Protein AF-0000000074537868 (afdb_homodimer)

Organism: Campylobacter curvus (strain 525.92) (NCBI:txid360105)

Sequence (560 aa):
MISDAQIWEYIRSDLPFDDLTTSLQGEFLNRQATLSIITRDDIVLSNVDITARIAAMLGCETTGKSENSQNFSAKETIFQAKGSYGNLHKAWKLIQILLEYSCKISTYTNAMVCAAKAVNPSCQIQTTRKTFPFAKEFCIAAVLAGGGAIHRLNLSDSVLFFKNHIDVYENFEAFCKRIEEFKAKLPEKKIIVECETLADFKTLLNFAPDVIQCDKMSLEELHEAVNLKNAAKFQPVITAAGGINLANCAKFAATGVNALITSAPYTQGMADLTASLKLVMISDAQIWEYIRSDLPFDDLTTSLQGEFLNRQATLSIITRDDIVLSNVDITARIAAMLGCETTGKSENSQNFSAKETIFQAKGSYGNLHKAWKLIQILLEYSCKISTYTNAMVCAAKAVNPSCQIQTTRKTFPFAKEFCIAAVLAGGGAIHRLNLSDSVLFFKNHIDVYENFEAFCKRIEEFKAKLPEKKIIVECETLADFKTLLNFAPDVIQCDKMSLEELHEAVNLKNAAKFQPVITAAGGINLANCAKFAATGVNALITSAPYTQGMADLTASLKLV

Structure (mmCIF, N/CA/C/O backbone):
data_AF-0000000074537868-model_v1
#
loop_
_entity.id
_entity.type
_entity.pdbx_description
1 polymer 'Putative pyrophosphorylase ModD'
#
loop_
_atom_site.group_PDB
_atom_site.id
_atom_site.type_symbol
_atom_site.label_atom_id
_atom_site.label_alt_id
_atom_site.label_comp_id
_atom_site.label_asym_id
_atom_site.label_entity_id
_atom_site.label_seq_id
_atom_site.pdbx_PDB_ins_code
_atom_site.Cartn_x
_atom_site.Cartn_y
_atom_site.Cartn_z
_atom_site.occupancy
_atom_site.B_iso_or_equiv
_atom_site.auth_seq_id
_atom_site.auth_comp_id
_atom_site.auth_asym_id
_atom_site.auth_atom_id
_atom_site.pdbx_PDB_model_num
ATOM 1 N N . MET A 1 1 ? -9.781 11.758 -9.492 1 81.19 1 MET A N 1
ATOM 2 C CA . MET A 1 1 ? -10.352 10.852 -10.484 1 81.19 1 MET A CA 1
ATOM 3 C C . MET A 1 1 ? -9.258 10.133 -11.266 1 81.19 1 MET A C 1
ATOM 5 O O . MET A 1 1 ? -8.266 10.75 -11.664 1 81.19 1 MET A O 1
ATOM 9 N N . ILE A 1 2 ? -9.438 8.867 -11.398 1 91.56 2 ILE A N 1
ATOM 10 C CA . ILE A 1 2 ? -8.477 8.062 -12.141 1 91.56 2 ILE A CA 1
ATOM 11 C C . ILE A 1 2 ? -8.859 8.039 -13.625 1 91.56 2 ILE A C 1
ATOM 13 O O . ILE A 1 2 ? -9.992 7.691 -13.969 1 91.56 2 ILE A O 1
ATOM 17 N N . SER A 1 3 ? -7.957 8.445 -14.508 1 93.75 3 SER A N 1
ATOM 18 C CA . SER A 1 3 ? -8.227 8.57 -15.938 1 93.75 3 SER A CA 1
ATOM 19 C C . SER A 1 3 ? -8.148 7.215 -16.641 1 93.75 3 SER A C 1
ATOM 21 O O . SER A 1 3 ? -7.59 6.262 -16.094 1 93.75 3 SER A O 1
ATOM 23 N N . ASP A 1 4 ? -8.648 7.172 -17.859 1 96.25 4 ASP A N 1
ATOM 24 C CA . ASP A 1 4 ? -8.523 5.973 -18.688 1 96.25 4 ASP A CA 1
ATOM 25 C C . ASP A 1 4 ? -7.059 5.629 -18.938 1 96.25 4 ASP A C 1
ATOM 27 O O . ASP A 1 4 ? -6.688 4.453 -18.969 1 96.25 4 ASP A O 1
ATOM 31 N N . ALA A 1 5 ? -6.297 6.664 -19.062 1 95.19 5 ALA A N 1
ATOM 32 C CA . ALA A 1 5 ? -4.867 6.453 -19.297 1 95.19 5 ALA A CA 1
ATOM 33 C C . ALA A 1 5 ? -4.227 5.746 -18.109 1 95.19 5 ALA A C 1
ATOM 35 O O . ALA A 1 5 ? -3.406 4.84 -18.281 1 95.19 5 ALA A O 1
ATOM 36 N N . GLN A 1 6 ? -4.543 6.16 -16.922 1 94.94 6 GLN A N 1
ATOM 37 C CA . GLN A 1 6 ? -4.023 5.531 -15.719 1 94.94 6 GLN A CA 1
ATOM 38 C C . GLN A 1 6 ? -4.508 4.09 -15.594 1 94.94 6 GLN A C 1
ATOM 40 O O . GLN A 1 6 ? -3.76 3.213 -15.156 1 94.94 6 GLN A O 1
ATOM 45 N N . ILE A 1 7 ? -5.773 3.871 -15.977 1 97.5 7 ILE A N 1
ATOM 46 C CA . ILE A 1 7 ? -6.328 2.523 -15.93 1 97.5 7 ILE A CA 1
ATOM 47 C C . ILE A 1 7 ? -5.59 1.624 -16.922 1 97.5 7 ILE A C 1
ATOM 49 O O . ILE A 1 7 ? -5.254 0.482 -16.594 1 97.5 7 ILE A O 1
ATOM 53 N N . TRP A 1 8 ? -5.273 2.113 -18.078 1 97.12 8 TRP A N 1
ATOM 54 C CA . TRP A 1 8 ? -4.523 1.348 -19.062 1 97.12 8 TRP A CA 1
ATOM 55 C C . TRP A 1 8 ? -3.113 1.05 -18.562 1 97.12 8 TRP A C 1
ATOM 57 O O . TRP A 1 8 ? -2.566 -0.022 -18.828 1 97.12 8 TRP A O 1
ATOM 67 N N . GLU A 1 9 ? -2.508 2.01 -17.859 1 94.56 9 GLU A N 1
ATOM 68 C CA . GLU A 1 9 ? -1.192 1.764 -17.281 1 94.56 9 GLU A CA 1
ATOM 69 C C . GLU A 1 9 ? -1.242 0.62 -16.266 1 94.56 9 GLU A C 1
ATOM 71 O O . GLU A 1 9 ? -0.339 -0.219 -16.234 1 94.56 9 GLU A O 1
ATOM 76 N N . TYR A 1 10 ? -2.281 0.648 -15.516 1 96.94 10 TYR A N 1
ATOM 77 C CA . TYR A 1 10 ? -2.49 -0.432 -14.562 1 96.94 10 TYR A CA 1
ATOM 78 C C . TYR A 1 10 ? -2.658 -1.769 -15.273 1 96.94 10 TYR A C 1
ATOM 80 O O . TYR A 1 10 ? -2.012 -2.756 -14.914 1 96.94 10 TYR A O 1
ATOM 88 N N . ILE A 1 11 ? -3.494 -1.814 -16.328 1 97.88 11 ILE A N 1
ATOM 89 C CA . ILE A 1 11 ? -3.732 -3.021 -17.109 1 97.88 11 ILE A CA 1
ATOM 90 C C . ILE A 1 11 ? -2.422 -3.5 -17.719 1 97.88 11 ILE A C 1
ATOM 92 O O . ILE A 1 11 ? -2.057 -4.672 -17.594 1 97.88 11 ILE A O 1
ATOM 96 N N . ARG A 1 12 ? -1.644 -2.641 -18.25 1 96 12 ARG A N 1
ATOM 97 C CA . ARG A 1 12 ? -0.421 -2.996 -18.969 1 96 12 ARG A CA 1
ATOM 98 C C . ARG A 1 12 ? 0.652 -3.486 -18 1 96 12 ARG A C 1
ATOM 100 O O . ARG A 1 12 ? 1.492 -4.312 -18.359 1 96 12 ARG A O 1
ATOM 107 N N . SER A 1 13 ? 0.6 -2.996 -16.766 1 94.62 13 SER A N 1
ATOM 108 C CA . SER A 1 13 ? 1.587 -3.416 -15.781 1 94.62 13 SER A CA 1
ATOM 109 C C . SER A 1 13 ? 1.454 -4.902 -15.469 1 94.62 13 SER A C 1
ATOM 111 O O . SER A 1 13 ? 2.443 -5.566 -15.148 1 94.62 13 SER A O 1
ATOM 113 N N . ASP A 1 14 ? 0.233 -5.441 -15.578 1 95.81 14 ASP A N 1
ATOM 114 C CA . ASP A 1 14 ? -0.001 -6.832 -15.211 1 95.81 14 ASP A CA 1
ATOM 115 C C . ASP A 1 14 ? -0.355 -7.676 -16.438 1 95.81 14 ASP A C 1
ATOM 117 O O . ASP A 1 14 ? -0.356 -8.906 -16.359 1 95.81 14 ASP A O 1
ATOM 121 N N . LEU A 1 15 ? -0.646 -6.98 -17.484 1 95.88 15 LEU A N 1
ATOM 122 C CA . LEU A 1 15 ? -0.989 -7.605 -18.75 1 95.88 15 LEU A CA 1
ATOM 123 C C . LEU A 1 15 ? -0.323 -6.879 -19.922 1 95.88 15 LEU A C 1
ATOM 125 O O . LEU A 1 15 ? -1.006 -6.355 -20.797 1 95.88 15 LEU A O 1
ATOM 129 N N . PRO A 1 16 ? 0.967 -6.883 -19.953 1 92.75 16 PRO A N 1
ATOM 130 C CA . PRO A 1 16 ? 1.641 -6.16 -21.047 1 92.75 16 PRO A CA 1
ATOM 131 C C . PRO A 1 16 ? 1.334 -6.746 -22.422 1 92.75 16 PRO A C 1
ATOM 133 O O . PRO A 1 16 ? 1.327 -6.02 -23.422 1 92.75 16 PRO A O 1
ATOM 136 N N . PHE A 1 17 ? 1.099 -8.055 -22.484 1 92.06 17 PHE A N 1
ATOM 137 C CA . PHE A 1 17 ? 0.732 -8.719 -23.734 1 92.06 17 PHE A CA 1
ATOM 138 C C . PHE A 1 17 ? -0.475 -9.625 -23.531 1 92.06 17 PHE A C 1
ATOM 140 O O . PHE A 1 17 ? -1.561 -9.156 -23.188 1 92.06 17 PHE A O 1
ATOM 147 N N . ASP A 1 18 ? -0.223 -10.867 -23.547 1 91.44 18 ASP A N 1
ATOM 148 C CA . ASP A 1 18 ? -1.343 -11.789 -23.375 1 91.44 18 ASP A CA 1
ATOM 149 C C . ASP A 1 18 ? -1.209 -12.594 -22.078 1 91.44 18 ASP A C 1
ATOM 151 O O . ASP A 1 18 ? -0.156 -12.578 -21.438 1 91.44 18 ASP A O 1
ATOM 155 N N . ASP A 1 19 ? -2.324 -13.156 -21.656 1 95.88 19 ASP A N 1
ATOM 156 C CA . ASP A 1 19 ? -2.322 -14.102 -20.547 1 95.88 19 ASP A CA 1
ATOM 157 C C . ASP A 1 19 ? -1.807 -15.469 -20.984 1 95.88 19 ASP A C 1
ATOM 159 O O . ASP A 1 19 ? -2.549 -16.25 -21.578 1 95.88 19 ASP A O 1
ATOM 163 N N . LEU A 1 20 ? -0.579 -15.68 -20.594 1 95.62 20 LEU A N 1
ATOM 164 C CA . LEU A 1 20 ? 0.105 -16.859 -21.109 1 95.62 20 LEU A CA 1
ATOM 165 C C . LEU A 1 20 ? -0.598 -18.141 -20.656 1 95.62 20 LEU A C 1
ATOM 167 O O . LEU A 1 20 ? -0.73 -19.078 -21.438 1 95.62 20 LEU A O 1
ATOM 171 N N . THR A 1 21 ? -1.05 -18.188 -19.438 1 97.44 21 THR A N 1
ATOM 172 C CA . THR A 1 21 ? -1.689 -19.391 -18.891 1 97.44 21 THR A CA 1
ATOM 173 C C . THR A 1 21 ? -2.986 -19.688 -19.625 1 97.44 21 THR A C 1
ATOM 175 O O . THR A 1 21 ? -3.156 -20.797 -20.156 1 97.44 21 THR A O 1
ATOM 178 N N . THR A 1 22 ? -3.828 -18.734 -19.719 1 97.06 22 THR A N 1
ATOM 179 C CA . THR A 1 22 ? -5.145 -18.922 -20.328 1 97.06 22 THR A CA 1
ATOM 180 C C . THR A 1 22 ? -5.023 -19.188 -21.828 1 97.06 22 THR A C 1
ATOM 182 O O . THR A 1 22 ? -5.812 -19.938 -22.391 1 97.06 22 THR A O 1
ATOM 185 N N . SER A 1 23 ? -4.027 -18.625 -22.469 1 96.12 23 SER A N 1
ATOM 186 C CA . SER A 1 23 ? -3.836 -18.781 -23.906 1 96.12 23 SER A CA 1
ATOM 187 C C . SER A 1 23 ? -3.564 -20.234 -24.266 1 96.12 23 SER A C 1
ATOM 189 O O . SER A 1 23 ? -3.783 -20.641 -25.422 1 96.12 23 SER A O 1
ATOM 191 N N . LEU A 1 24 ? -3.066 -20.984 -23.344 1 96.94 24 LEU A N 1
ATOM 192 C CA . LEU A 1 24 ? -2.77 -22.391 -23.578 1 96.94 24 LEU A CA 1
ATOM 193 C C . LEU A 1 24 ? -4.051 -23.203 -23.656 1 96.94 24 LEU A C 1
ATOM 195 O O . LEU A 1 24 ? -4.043 -24.328 -24.156 1 96.94 24 LEU A O 1
ATOM 199 N N . GLN A 1 25 ? -5.121 -22.625 -23.094 1 97.25 25 GLN A N 1
ATOM 200 C CA . GLN A 1 25 ? -6.406 -23.328 -23.094 1 97.25 25 GLN A CA 1
ATOM 201 C C . GLN A 1 25 ? -7.273 -22.875 -24.266 1 97.25 25 GLN A C 1
ATOM 203 O O . GLN A 1 25 ? -8.43 -22.469 -24.078 1 97.25 25 GLN A O 1
ATOM 208 N N . GLY A 1 26 ? -6.773 -23.016 -25.453 1 94.5 26 GLY A N 1
ATOM 209 C CA . GLY A 1 26 ? -7.312 -22.469 -26.688 1 94.5 26 GLY A CA 1
ATOM 210 C C . GLY A 1 26 ? -8.758 -22.844 -26.938 1 94.5 26 GLY A C 1
ATOM 211 O O . GLY A 1 26 ? -9.547 -22.031 -27.422 1 94.5 26 GLY A O 1
ATOM 212 N N . GLU A 1 27 ? -9.156 -24.016 -26.625 1 94.94 27 GLU A N 1
ATOM 213 C CA . GLU A 1 27 ? -10.492 -24.531 -26.922 1 94.94 27 GLU A CA 1
ATOM 214 C C . GLU A 1 27 ? -11.562 -23.812 -26.109 1 94.94 27 GLU A C 1
ATOM 216 O O . GLU A 1 27 ? -12.742 -23.859 -26.453 1 94.94 27 GLU A O 1
ATOM 221 N N . PHE A 1 28 ? -11.117 -23.094 -25.109 1 96.94 28 PHE A N 1
ATOM 222 C CA . PHE A 1 28 ? -12.094 -22.469 -24.234 1 96.94 28 PHE A CA 1
ATOM 223 C C . PHE A 1 28 ? -12.102 -20.953 -24.438 1 96.94 28 PHE A C 1
ATOM 225 O O . PHE A 1 28 ? -13.023 -20.266 -23.984 1 96.94 28 PHE A O 1
ATOM 232 N N . LEU A 1 29 ? -11.18 -20.391 -25.109 1 97.25 29 LEU A N 1
ATOM 233 C CA . LEU A 1 29 ? -10.906 -18.953 -25.125 1 97.25 29 LEU A CA 1
ATOM 234 C C . LEU A 1 29 ? -12.148 -18.156 -25.5 1 97.25 29 LEU A C 1
ATOM 236 O O . LEU A 1 29 ? -12.453 -17.141 -24.891 1 97.25 29 LEU A O 1
ATOM 240 N N . ASN A 1 30 ? -12.898 -18.656 -26.391 1 97.5 30 ASN A N 1
ATOM 241 C CA . ASN A 1 30 ? -14.016 -17.891 -26.953 1 97.5 30 ASN A CA 1
ATOM 242 C C . ASN A 1 30 ? -15.344 -18.328 -26.344 1 97.5 30 ASN A C 1
ATOM 244 O O . ASN A 1 30 ? -16.391 -17.797 -26.703 1 97.5 30 ASN A O 1
ATOM 248 N N . ARG A 1 31 ? -15.289 -19.25 -25.422 1 98 31 ARG A N 1
ATOM 249 C CA . ARG A 1 31 ? -16.531 -19.656 -24.75 1 98 31 ARG A CA 1
ATOM 250 C C . ARG A 1 31 ? -17.031 -18.578 -23.797 1 98 31 ARG A C 1
ATOM 252 O O . ARG A 1 31 ? -16.234 -17.906 -23.156 1 98 31 ARG A O 1
ATOM 259 N N . GLN A 1 32 ? -18.328 -18.5 -23.766 1 98.31 32 GLN A N 1
ATOM 260 C CA . GLN A 1 32 ? -18.938 -17.547 -22.844 1 98.31 32 GLN A CA 1
ATOM 261 C C . GLN A 1 32 ? -18.828 -18.031 -21.391 1 98.31 32 GLN A C 1
ATOM 263 O O . GLN A 1 32 ? -18.969 -19.219 -21.125 1 98.31 32 GLN A O 1
ATOM 268 N N . ALA A 1 33 ? -18.578 -17.094 -20.5 1 98.25 33 ALA A N 1
ATOM 269 C CA . ALA A 1 33 ? -18.391 -17.406 -19.094 1 98.25 33 ALA A CA 1
ATOM 270 C C . ALA A 1 33 ? -18.891 -16.266 -18.203 1 98.25 33 ALA A C 1
ATOM 272 O O . ALA A 1 33 ? -19.234 -15.195 -18.703 1 98.25 33 ALA A O 1
ATOM 273 N N . THR A 1 34 ? -19 -16.562 -16.922 1 98.06 34 THR A N 1
ATOM 274 C CA . THR A 1 34 ? -19.344 -15.57 -15.914 1 98.06 34 THR A CA 1
ATOM 275 C C . THR A 1 34 ? -18.312 -15.57 -14.789 1 98.06 34 THR A C 1
ATOM 277 O O . THR A 1 34 ? -17.734 -16.609 -14.469 1 98.06 34 THR A O 1
ATOM 280 N N . LEU A 1 35 ? -18.047 -14.391 -14.297 1 97.88 35 LEU A N 1
ATOM 281 C CA . LEU A 1 35 ? -17.141 -14.172 -13.172 1 97.88 35 LEU A CA 1
ATOM 282 C C . LEU A 1 35 ? -17.906 -13.609 -11.977 1 97.88 35 LEU A C 1
ATOM 284 O O . LEU A 1 35 ? -18.703 -12.695 -12.117 1 97.88 35 LEU A O 1
ATOM 288 N N . SER A 1 36 ? -17.656 -14.188 -10.82 1 97.81 36 SER A N 1
ATOM 289 C CA . SER A 1 36 ? -18.188 -13.68 -9.562 1 97.81 36 SER A CA 1
ATOM 290 C C . SER A 1 36 ? -17.094 -13.547 -8.516 1 97.81 36 SER A C 1
ATOM 292 O O . SER A 1 36 ? -16.297 -14.469 -8.312 1 97.81 36 SER A O 1
ATOM 294 N N . ILE A 1 37 ? -17.03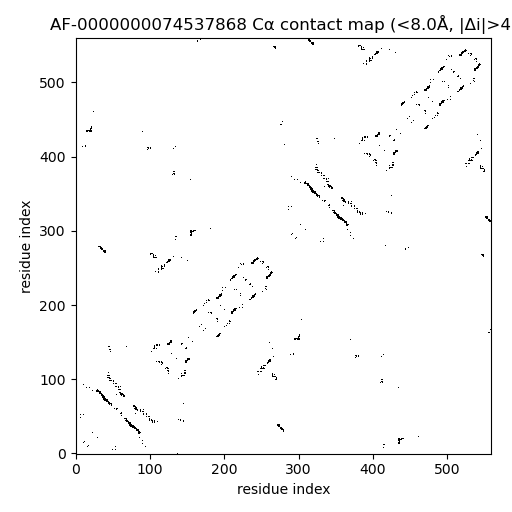1 -12.422 -7.91 1 98 37 ILE A N 1
ATOM 295 C CA . ILE A 1 37 ? -16.125 -12.211 -6.789 1 98 37 ILE A CA 1
ATOM 296 C C . ILE A 1 37 ? -16.938 -12.047 -5.5 1 98 37 ILE A C 1
ATOM 298 O O . ILE A 1 37 ? -17.844 -11.219 -5.434 1 98 37 ILE A O 1
ATOM 302 N N . ILE A 1 38 ? -16.547 -12.789 -4.516 1 97.81 38 ILE A N 1
ATOM 303 C CA . ILE A 1 38 ? -17.234 -12.828 -3.229 1 97.81 38 ILE A CA 1
ATOM 304 C C . ILE A 1 38 ? -16.266 -12.414 -2.115 1 97.81 38 ILE A C 1
ATOM 306 O O . ILE A 1 38 ? -15.062 -12.641 -2.221 1 97.81 38 ILE A O 1
ATOM 310 N N . THR A 1 39 ? -16.844 -11.773 -1.094 1 98.19 39 THR A N 1
ATOM 311 C CA . THR A 1 39 ? -16.031 -11.422 0.057 1 98.19 39 THR A CA 1
ATOM 312 C C . THR A 1 39 ? -16.156 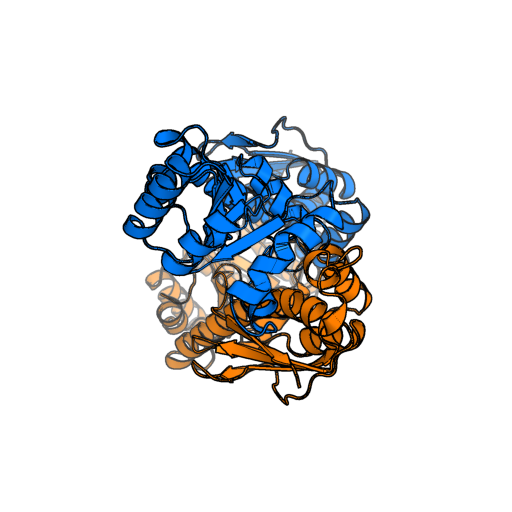-12.469 1.157 1 98.19 39 THR A C 1
ATOM 314 O O . THR A 1 39 ? -17.234 -13.016 1.378 1 98.19 39 THR A O 1
ATOM 317 N N . ARG A 1 40 ? -15.086 -12.688 1.822 1 97.88 40 ARG A N 1
ATOM 318 C CA . ARG A 1 40 ? -15.086 -13.648 2.92 1 97.88 40 ARG A CA 1
ATOM 319 C C . ARG A 1 40 ? -15.289 -12.945 4.262 1 97.88 40 ARG A C 1
ATOM 321 O O . ARG A 1 40 ? -15.57 -13.594 5.27 1 97.88 40 ARG A O 1
ATOM 328 N N . ASP A 1 41 ? -15.109 -11.586 4.293 1 97.62 41 ASP A N 1
ATOM 329 C CA . ASP A 1 41 ? -15.344 -10.75 5.469 1 97.62 41 ASP A CA 1
ATOM 330 C C . ASP A 1 41 ? -16.344 -9.641 5.164 1 97.62 41 ASP A C 1
ATOM 332 O O . ASP A 1 41 ? -16.672 -9.391 4 1 97.62 41 ASP A O 1
ATOM 336 N N . ASP A 1 42 ? -16.875 -9.039 6.242 1 98.56 42 ASP A N 1
ATOM 337 C CA . ASP A 1 42 ? -17.656 -7.82 6.031 1 98.56 42 ASP A CA 1
ATOM 338 C C . ASP A 1 42 ? -16.781 -6.703 5.473 1 98.56 42 ASP A C 1
ATOM 340 O O . ASP A 1 42 ? -15.672 -6.469 5.957 1 98.56 42 ASP A O 1
ATOM 344 N N . ILE A 1 43 ? -17.312 -6.043 4.418 1 98.75 43 ILE A N 1
ATOM 345 C CA . ILE A 1 43 ? -16.469 -5.004 3.82 1 98.75 43 ILE A CA 1
ATOM 346 C C . ILE A 1 43 ? -17.344 -3.816 3.416 1 98.75 43 ILE A C 1
ATOM 348 O O . ILE A 1 43 ? -18.578 -3.922 3.375 1 98.75 43 ILE A O 1
ATOM 352 N N . VAL A 1 44 ? -16.734 -2.721 3.199 1 98.88 44 VAL A N 1
ATOM 353 C CA . VAL A 1 44 ? -17.281 -1.564 2.492 1 98.88 44 VAL A CA 1
ATOM 354 C C . VAL A 1 44 ? -16.672 -1.479 1.097 1 98.88 44 VAL A C 1
ATOM 356 O O . VAL A 1 44 ? -15.453 -1.393 0.951 1 98.88 44 VAL A O 1
ATOM 359 N N . LEU A 1 45 ? -17.547 -1.475 0.098 1 98.62 45 LEU A N 1
ATOM 360 C CA . LEU A 1 45 ? -17.094 -1.529 -1.29 1 98.62 45 LEU A CA 1
ATOM 361 C C . LEU A 1 45 ? -16.578 -0.171 -1.746 1 98.62 45 LEU A C 1
ATOM 363 O O . LEU A 1 45 ? -17.156 0.865 -1.415 1 98.62 45 LEU A O 1
ATOM 367 N N . SER A 1 46 ? -15.477 -0.167 -2.463 1 98.5 46 SER A N 1
ATOM 368 C CA . SER A 1 46 ? -14.93 1.064 -3.025 1 98.5 46 SER A CA 1
ATOM 369 C C . SER A 1 46 ? -14.242 0.804 -4.363 1 98.5 46 SER A C 1
ATOM 371 O O . SER A 1 46 ? -13.883 -0.335 -4.668 1 98.5 46 SER A O 1
ATOM 373 N N . ASN A 1 47 ? -14.141 1.844 -5.246 1 97.5 47 ASN A N 1
ATOM 374 C CA . ASN A 1 47 ? -13.484 1.854 -6.551 1 97.5 47 ASN A CA 1
ATOM 375 C C . ASN A 1 47 ? -14.172 0.908 -7.531 1 97.5 47 ASN A C 1
ATOM 377 O O . ASN A 1 47 ? -13.516 0.282 -8.359 1 97.5 47 ASN A O 1
ATOM 381 N N . VAL A 1 48 ? -15.453 0.773 -7.426 1 94.5 48 VAL A N 1
ATOM 382 C CA . VAL A 1 48 ? -16.219 -0.109 -8.297 1 94.5 48 VAL A CA 1
ATOM 383 C C . VAL A 1 48 ? -16.25 0.462 -9.711 1 94.5 48 VAL A C 1
ATOM 385 O O . VAL A 1 48 ? -16.25 -0.289 -10.695 1 94.5 48 VAL A O 1
ATOM 388 N N . ASP A 1 49 ? -16.219 1.769 -9.82 1 94 49 ASP A N 1
ATOM 389 C CA . ASP A 1 49 ? -16.203 2.418 -11.125 1 94 49 ASP A CA 1
ATOM 390 C C . ASP A 1 49 ? -14.953 2.029 -11.914 1 94 49 ASP A C 1
ATOM 392 O O . ASP A 1 49 ? -15.023 1.822 -13.133 1 94 49 ASP A O 1
ATOM 396 N N . ILE A 1 50 ? -13.867 1.92 -11.258 1 95.81 50 ILE A N 1
ATOM 397 C CA . ILE A 1 50 ? -12.609 1.558 -11.891 1 95.81 50 ILE A CA 1
ATOM 398 C C . ILE A 1 50 ? -12.656 0.098 -12.336 1 95.81 50 ILE A C 1
ATOM 400 O O . ILE A 1 50 ? -12.203 -0.236 -13.438 1 95.81 50 ILE A O 1
ATOM 404 N N . THR A 1 51 ? -13.219 -0.767 -11.516 1 96.56 51 THR A N 1
ATOM 405 C CA . THR A 1 51 ? -13.281 -2.186 -11.844 1 96.56 51 THR A CA 1
ATOM 406 C C . THR A 1 51 ? -14.188 -2.42 -13.055 1 96.56 51 THR A C 1
ATOM 408 O O . THR A 1 51 ? -13.875 -3.242 -13.914 1 96.56 51 THR A O 1
ATOM 411 N N . ALA A 1 52 ? -15.289 -1.684 -13.086 1 96.06 52 ALA A N 1
ATOM 412 C CA . ALA A 1 52 ? -16.172 -1.773 -14.242 1 96.06 52 ALA A CA 1
ATOM 413 C C . ALA A 1 52 ? -15.477 -1.309 -15.516 1 96.06 52 ALA A C 1
ATOM 415 O O . ALA A 1 52 ? -15.664 -1.892 -16.578 1 96.06 52 ALA A O 1
ATOM 416 N N . ARG A 1 53 ? -14.734 -0.257 -15.414 1 96.88 53 ARG A N 1
ATOM 417 C CA . ARG A 1 53 ? -14.016 0.272 -16.562 1 96.88 53 ARG A CA 1
ATOM 418 C C . ARG A 1 53 ? -12.961 -0.721 -17.062 1 96.88 53 ARG A C 1
ATOM 420 O O . ARG A 1 53 ? -12.758 -0.869 -18.266 1 96.88 53 ARG A O 1
ATOM 427 N N . ILE A 1 54 ? -12.258 -1.357 -16.109 1 98 54 ILE A N 1
ATOM 428 C CA . ILE A 1 54 ? -11.273 -2.381 -16.469 1 98 54 ILE A CA 1
ATOM 429 C C . ILE A 1 54 ? -11.961 -3.512 -17.219 1 98 54 ILE A C 1
ATOM 431 O O . ILE A 1 54 ? -11.477 -3.943 -18.281 1 98 54 ILE A O 1
ATOM 435 N N . ALA A 1 55 ? -13.094 -3.998 -16.703 1 98.25 55 ALA A N 1
ATOM 436 C CA . ALA A 1 55 ? -13.852 -5.055 -17.375 1 98.25 55 ALA A CA 1
ATOM 437 C C . ALA A 1 55 ? -14.211 -4.652 -18.797 1 98.25 55 ALA A C 1
ATOM 439 O O . ALA A 1 55 ? -13.977 -5.406 -19.75 1 98.25 55 ALA A O 1
ATOM 440 N N . ALA A 1 56 ? -14.703 -3.479 -18.938 1 98.19 56 ALA A N 1
ATOM 441 C CA . ALA A 1 56 ? -15.133 -2.988 -20.25 1 98.19 56 ALA A CA 1
ATOM 442 C C . ALA A 1 56 ? -13.953 -2.889 -21.219 1 98.19 56 ALA A C 1
ATOM 444 O O . ALA A 1 56 ? -14.062 -3.287 -22.375 1 98.19 56 ALA A O 1
ATOM 445 N N . MET A 1 57 ? -12.867 -2.375 -20.734 1 98.25 57 MET A N 1
ATOM 446 C CA . MET A 1 57 ? -11.68 -2.174 -21.562 1 98.25 57 MET A CA 1
ATOM 447 C C . MET A 1 57 ? -11.117 -3.51 -22.047 1 98.25 57 MET A C 1
ATOM 449 O O . MET A 1 57 ? -10.469 -3.578 -23.078 1 98.25 57 MET A O 1
ATOM 453 N N . LEU A 1 58 ? -11.398 -4.551 -21.281 1 97.88 58 LEU A N 1
ATOM 454 C CA . LEU A 1 58 ? -10.891 -5.871 -21.625 1 97.88 58 LEU A CA 1
ATOM 455 C C . LEU A 1 58 ? -11.977 -6.727 -22.266 1 97.88 58 LEU A C 1
ATOM 457 O O . LEU A 1 58 ? -11.852 -7.953 -22.328 1 97.88 58 LEU A O 1
ATOM 461 N N . GLY A 1 59 ? -13.055 -6.09 -22.656 1 97.94 59 GLY A N 1
ATOM 462 C CA . GLY A 1 59 ? -14.078 -6.738 -23.469 1 97.94 59 GLY A CA 1
ATOM 463 C C . GLY A 1 59 ? -15.078 -7.527 -22.641 1 97.94 59 GLY A C 1
ATOM 464 O O . GLY A 1 59 ? -15.703 -8.461 -23.156 1 97.94 59 GLY A O 1
ATOM 465 N N . CYS A 1 60 ? -15.234 -7.258 -21.391 1 98.38 60 CYS A N 1
ATOM 466 C CA . CYS A 1 60 ? -16.203 -7.906 -20.516 1 98.38 60 CYS A CA 1
ATOM 467 C C . CYS A 1 60 ? -17.328 -6.945 -20.141 1 98.38 60 CYS A C 1
ATOM 469 O O . CYS A 1 60 ? -17.172 -5.727 -20.281 1 98.38 60 CYS A O 1
ATOM 471 N N . GLU A 1 61 ? -18.422 -7.508 -19.703 1 98 61 GLU A N 1
ATOM 472 C CA . GLU A 1 61 ? -19.578 -6.723 -19.281 1 98 61 GLU A CA 1
ATOM 473 C C . GLU A 1 61 ? -19.859 -6.93 -17.797 1 98 61 GLU A C 1
ATOM 475 O O . GLU A 1 61 ? -20.094 -8.055 -17.344 1 98 61 GLU A O 1
ATOM 480 N N . THR A 1 62 ? -19.828 -5.863 -17.094 1 97.44 62 THR A N 1
ATOM 481 C CA . THR A 1 62 ? -20.203 -5.93 -15.68 1 97.44 62 THR A CA 1
ATOM 482 C C . THR A 1 62 ? -21.719 -6.102 -15.539 1 97.44 62 THR A C 1
ATOM 484 O O . THR A 1 62 ? -22.484 -5.379 -16.172 1 97.44 62 THR A O 1
ATOM 487 N N . THR A 1 63 ? -22.234 -6.953 -14.766 1 94.56 63 THR A N 1
ATOM 488 C CA . THR A 1 63 ? -23.656 -7.254 -14.688 1 94.56 63 THR A CA 1
ATOM 489 C C . THR A 1 63 ? -24.203 -6.914 -13.312 1 94.56 63 THR A C 1
ATOM 491 O O . THR A 1 63 ? -25.422 -6.809 -13.133 1 94.56 63 THR A O 1
ATOM 494 N N . GLY A 1 64 ? -23.469 -6.598 -12.32 1 84 64 GLY A N 1
ATOM 495 C CA . GLY A 1 64 ? -23.953 -6.262 -10.992 1 84 64 GLY A CA 1
ATOM 496 C C . GLY A 1 64 ? -24.141 -4.77 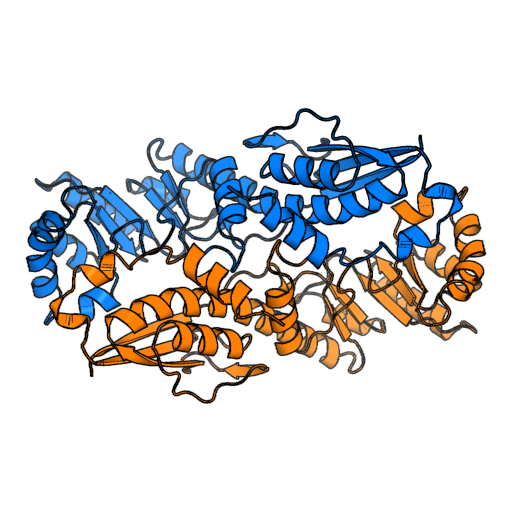-10.781 1 84 64 GLY A C 1
ATOM 497 O O . GLY A 1 64 ? -23.797 -3.971 -11.656 1 84 64 GLY A O 1
ATOM 498 N N . LYS A 1 65 ? -24.953 -4.402 -9.703 1 82.31 65 LYS A N 1
ATOM 499 C CA . LYS A 1 65 ? -25.312 -3.02 -9.406 1 82.31 65 LYS A CA 1
ATOM 500 C C . LYS A 1 65 ? -24.609 -2.523 -8.148 1 82.31 65 LYS A C 1
ATOM 502 O O . LYS A 1 65 ? -25.078 -1.578 -7.504 1 82.31 65 LYS A O 1
ATOM 507 N N . SER A 1 66 ? -23.484 -3.021 -7.887 1 91.44 66 SER A N 1
ATOM 508 C CA . SER A 1 66 ? -22.797 -2.592 -6.676 1 91.44 66 SER A CA 1
ATOM 509 C C . SER A 1 66 ? -22.25 -1.172 -6.816 1 91.44 66 SER A C 1
ATOM 511 O O . SER A 1 66 ? -21.828 -0.768 -7.906 1 91.44 66 SER A O 1
ATOM 513 N N . GLU A 1 67 ? -22.359 -0.399 -5.691 1 95.44 67 GLU A N 1
ATOM 514 C CA . GLU A 1 67 ? -21.906 0.99 -5.668 1 95.44 67 GLU A CA 1
ATOM 515 C C . GLU A 1 67 ? -20.875 1.217 -4.566 1 95.44 67 GLU A C 1
ATOM 517 O O . GLU A 1 67 ? -20.828 0.474 -3.586 1 95.44 67 GLU A O 1
ATOM 522 N N . ASN A 1 68 ? -20.109 2.186 -4.781 1 97.5 68 ASN A N 1
ATOM 523 C CA . ASN A 1 68 ? -19.188 2.57 -3.719 1 97.5 68 ASN A CA 1
ATOM 524 C C . ASN A 1 68 ? -19.922 2.855 -2.414 1 97.5 68 ASN A C 1
ATOM 526 O O . ASN A 1 68 ? -21.062 3.326 -2.432 1 97.5 68 ASN A O 1
ATOM 530 N N . SER A 1 69 ? -19.297 2.572 -1.296 1 98.5 69 SER A N 1
ATOM 531 C CA . SER A 1 69 ? -19.766 2.869 0.055 1 98.5 69 SER A CA 1
ATOM 532 C C . SER A 1 69 ? -20.828 1.874 0.504 1 98.5 69 SER A C 1
ATOM 534 O O . SER A 1 69 ? -21.391 2.01 1.592 1 98.5 69 SER A O 1
ATOM 536 N N . GLN A 1 70 ? -21.141 0.932 -0.357 1 98.31 70 GLN A N 1
ATOM 537 C CA . GLN A 1 70 ? -22.094 -0.103 0.029 1 98.31 70 GLN A CA 1
ATOM 538 C C . GLN A 1 70 ? -21.453 -1.135 0.947 1 98.31 70 GLN A C 1
ATOM 540 O O . GLN A 1 70 ? -20.312 -1.54 0.723 1 98.31 70 GLN A O 1
ATOM 545 N N . ASN A 1 71 ? -22.188 -1.555 1.967 1 98.38 71 ASN A N 1
ATOM 546 C CA . ASN A 1 71 ? -21.75 -2.615 2.865 1 98.38 71 ASN A CA 1
ATOM 547 C C . ASN A 1 71 ? -22.109 -3.996 2.322 1 98.38 71 ASN A C 1
ATOM 549 O O . ASN A 1 71 ? -23.188 -4.195 1.78 1 98.38 71 ASN A O 1
ATOM 553 N N . PHE A 1 72 ? -21.156 -4.871 2.416 1 98.38 72 PHE A N 1
ATOM 554 C CA . PHE A 1 72 ? -21.375 -6.273 2.082 1 98.38 72 PHE A CA 1
ATOM 555 C C . PHE A 1 72 ? -20.984 -7.176 3.242 1 98.38 72 PHE A C 1
ATOM 557 O O . PHE A 1 72 ? -19.969 -6.934 3.902 1 98.38 72 PHE A O 1
ATOM 564 N N . SER A 1 73 ? -21.781 -8.172 3.471 1 98.38 73 SER A N 1
ATOM 565 C CA . SER A 1 73 ? -21.469 -9.18 4.473 1 98.38 73 SER A CA 1
ATOM 566 C C . SER A 1 73 ? -20.656 -10.32 3.875 1 98.38 73 SER A C 1
ATOM 568 O O . SER A 1 73 ? -20.656 -10.516 2.658 1 98.38 73 SER A O 1
ATOM 570 N N . ALA A 1 74 ? -20.031 -11.047 4.785 1 98.19 74 ALA A N 1
ATOM 571 C CA . ALA A 1 74 ? -19.312 -12.242 4.355 1 98.19 74 ALA A CA 1
ATOM 572 C C . ALA A 1 74 ? -20.203 -13.141 3.49 1 98.19 74 ALA A C 1
ATOM 574 O O . ALA A 1 74 ? -21.375 -13.32 3.785 1 98.19 74 ALA A O 1
ATOM 575 N N . LYS A 1 75 ? -19.625 -13.594 2.299 1 97.56 75 LYS A N 1
ATOM 576 C CA . LYS A 1 75 ? -20.219 -14.547 1.371 1 97.56 75 LYS A CA 1
ATOM 577 C C . LYS A 1 75 ? -21.078 -13.836 0.333 1 97.56 75 LYS A C 1
ATOM 579 O O . LYS A 1 75 ? -21.594 -14.469 -0.589 1 97.56 75 LYS A O 1
ATOM 584 N N . GLU A 1 76 ? -21.234 -12.547 0.415 1 97.56 76 GLU A N 1
ATOM 585 C CA . GLU A 1 76 ? -21.984 -11.82 -0.604 1 97.56 76 GLU A CA 1
ATOM 586 C C . GLU A 1 76 ? -21.125 -11.562 -1.842 1 97.56 76 GLU A C 1
ATOM 588 O O . GLU A 1 76 ? -19.906 -11.391 -1.738 1 97.56 76 GLU A O 1
ATOM 593 N N . THR A 1 77 ? -21.797 -11.508 -2.936 1 97.75 77 THR A N 1
ATOM 594 C CA . THR A 1 77 ? -21.141 -11.195 -4.203 1 97.75 77 THR A CA 1
ATOM 595 C C . THR A 1 77 ? -20.984 -9.688 -4.363 1 97.75 77 THR A C 1
ATOM 597 O O . THR A 1 77 ? -21.969 -8.945 -4.348 1 97.75 77 THR A O 1
ATOM 600 N N . ILE A 1 78 ? -19.719 -9.258 -4.594 1 97.56 78 ILE A N 1
ATOM 601 C CA . ILE A 1 78 ? -19.484 -7.816 -4.621 1 97.56 78 ILE A CA 1
ATOM 602 C C . ILE A 1 78 ? -19.234 -7.363 -6.059 1 97.56 78 ILE A C 1
ATOM 604 O O . ILE A 1 78 ? -19.266 -6.164 -6.352 1 97.56 78 ILE A O 1
ATOM 608 N N . PHE A 1 79 ? -18.969 -8.328 -7 1 97.69 79 PHE A N 1
ATOM 609 C CA . PHE A 1 79 ? -18.703 -8.008 -8.398 1 97.69 79 PHE A CA 1
ATOM 610 C C . PHE A 1 79 ? -19.094 -9.172 -9.305 1 97.69 79 PHE A C 1
ATOM 612 O O . PHE A 1 79 ? -18.859 -10.336 -8.961 1 97.69 79 PHE A O 1
ATOM 619 N N . GLN A 1 80 ? -19.688 -8.883 -10.375 1 98 80 GLN A N 1
ATOM 620 C CA . GLN A 1 80 ? -20.047 -9.875 -11.383 1 98 80 GLN A CA 1
ATOM 621 C C . GLN A 1 80 ? -19.828 -9.336 -12.789 1 98 80 GLN A C 1
ATOM 623 O O . GLN A 1 80 ? -20.078 -8.156 -13.062 1 98 80 GLN A O 1
ATOM 628 N N . ALA A 1 81 ? -19.391 -10.203 -13.648 1 98.06 81 ALA A N 1
ATOM 629 C CA . ALA A 1 81 ? -19.188 -9.844 -15.047 1 98.06 81 ALA A CA 1
ATOM 630 C C . ALA A 1 81 ? -19.406 -11.055 -15.961 1 98.06 81 ALA A C 1
ATOM 632 O O . ALA A 1 81 ? -19.359 -12.195 -15.5 1 98.06 81 ALA A O 1
ATOM 633 N N . LYS A 1 82 ? -19.703 -10.812 -17.203 1 98.5 82 LYS A N 1
ATOM 634 C CA . LYS A 1 82 ? -19.812 -11.836 -18.234 1 98.5 82 LYS A CA 1
ATOM 635 C C . LYS A 1 82 ? -18.953 -11.469 -19.453 1 98.5 82 LYS A C 1
ATOM 637 O O . LYS A 1 82 ? -18.625 -10.297 -19.656 1 98.5 82 LYS A O 1
ATOM 642 N N . GLY A 1 83 ? -18.531 -12.453 -20.188 1 98.44 83 GLY A N 1
ATOM 643 C CA . GLY A 1 83 ? -17.703 -12.32 -21.375 1 98.44 83 GLY A CA 1
ATOM 644 C C . GLY A 1 83 ? -17.062 -13.625 -21.797 1 98.44 83 GLY A C 1
ATOM 645 O O . GLY A 1 83 ? -17.453 -14.695 -21.344 1 98.44 83 GLY A O 1
ATOM 646 N N . SER A 1 84 ? -16.109 -13.508 -22.719 1 98.5 84 SER A N 1
ATOM 647 C CA . SER A 1 84 ? -15.391 -14.719 -23.109 1 98.5 84 SER A CA 1
ATOM 648 C C . SER A 1 84 ? -14.492 -15.219 -21.984 1 98.5 84 SER A C 1
ATOM 650 O O . SER A 1 84 ? -14.047 -14.43 -21.141 1 98.5 84 SER A O 1
ATOM 652 N N . TYR A 1 85 ? -14.281 -16.516 -21.922 1 98.19 85 TYR A N 1
ATOM 653 C CA . TYR A 1 85 ? -13.406 -17.156 -20.953 1 98.19 85 TYR A CA 1
ATOM 654 C C . TYR A 1 85 ? -12.047 -16.469 -20.891 1 98.19 85 TYR A C 1
ATOM 656 O O . TYR A 1 85 ? -11.562 -16.125 -19.812 1 98.19 85 TYR A O 1
ATOM 664 N N . GLY A 1 86 ? -11.469 -16.25 -22.031 1 97.75 86 GLY A N 1
ATOM 665 C CA . GLY A 1 86 ? -10.164 -15.609 -22.125 1 97.75 86 GLY A CA 1
ATOM 666 C C . GLY A 1 86 ? -10.164 -14.195 -21.562 1 97.75 86 GLY A C 1
ATOM 667 O O . GLY A 1 86 ? -9.289 -13.836 -20.766 1 97.75 86 GLY A O 1
ATOM 668 N N . ASN A 1 87 ? -11.109 -13.367 -21.922 1 97.94 87 ASN A N 1
ATOM 669 C CA . ASN A 1 87 ? -11.188 -11.977 -21.484 1 97.94 87 ASN A CA 1
ATOM 670 C C . ASN A 1 87 ? -11.484 -11.859 -20 1 97.94 87 ASN A C 1
ATOM 672 O O . ASN A 1 87 ? -10.953 -10.977 -19.312 1 97.94 87 ASN A O 1
ATOM 676 N N . LEU A 1 88 ? -12.305 -12.766 -19.516 1 98.31 88 LEU A N 1
ATOM 677 C CA . LEU A 1 88 ? -12.656 -12.719 -18.094 1 98.31 88 LEU A CA 1
ATOM 678 C C . LEU A 1 88 ? -11.453 -13.062 -17.219 1 98.31 88 LEU A C 1
ATOM 680 O O . LEU A 1 88 ? -11.273 -12.484 -16.156 1 98.31 88 LEU A O 1
ATOM 684 N N . HIS A 1 89 ? -10.656 -14.008 -17.656 1 97.94 89 HIS A N 1
ATOM 685 C CA . HIS A 1 89 ? -9.453 -14.32 -16.906 1 97.94 89 HIS A CA 1
ATOM 686 C C . HIS A 1 89 ? -8.5 -13.133 -16.859 1 97.94 89 HIS A C 1
ATOM 688 O O . HIS A 1 89 ? -7.879 -12.867 -15.828 1 97.94 89 HIS A O 1
ATOM 694 N N . LYS A 1 90 ? -8.375 -12.422 -18 1 96.88 90 LYS A N 1
ATOM 695 C CA . LYS A 1 90 ? -7.551 -11.219 -18.031 1 96.88 90 LYS A CA 1
ATOM 696 C C . LYS A 1 90 ? -8.07 -10.164 -17.062 1 96.88 90 LYS A C 1
ATOM 698 O O . LYS A 1 90 ? -7.289 -9.547 -16.328 1 96.88 90 LYS A O 1
ATOM 703 N N . ALA A 1 91 ? -9.344 -9.992 -17 1 97.56 91 ALA A N 1
ATOM 704 C CA . ALA A 1 91 ? -9.977 -8.953 -16.188 1 97.56 91 ALA A CA 1
ATOM 705 C C . ALA A 1 91 ? -9.977 -9.344 -14.711 1 97.56 91 ALA A C 1
ATOM 707 O O . ALA A 1 91 ? -9.742 -8.508 -13.844 1 97.56 91 ALA A O 1
ATOM 708 N N . TRP A 1 92 ? -10.258 -10.57 -14.438 1 96.94 92 TRP A N 1
ATOM 709 C CA . TRP A 1 92 ? -10.453 -11.094 -13.086 1 96.94 92 TRP A CA 1
ATOM 710 C C . TRP A 1 92 ? -9.258 -10.766 -12.203 1 96.94 92 TRP A C 1
ATOM 712 O O . TRP A 1 92 ? -9.414 -10.148 -11.141 1 96.94 92 TRP A O 1
ATOM 722 N N . LYS A 1 93 ? -8.094 -11.109 -12.617 1 92.25 93 LYS A N 1
ATOM 723 C CA . LYS A 1 93 ? -6.906 -11 -11.781 1 92.25 93 LYS A CA 1
ATOM 724 C C . LYS A 1 93 ? -6.594 -9.539 -11.445 1 92.25 93 LYS A C 1
ATOM 726 O O . LYS A 1 93 ? -6.227 -9.227 -10.312 1 92.25 93 LYS A O 1
ATOM 731 N N . LEU A 1 94 ? -6.797 -8.68 -12.359 1 96.62 94 LEU A N 1
ATOM 732 C CA . LEU A 1 94 ? -6.562 -7.258 -12.156 1 96.62 94 LEU A CA 1
ATOM 733 C C . LEU A 1 94 ? -7.609 -6.66 -11.227 1 96.62 94 LEU A C 1
ATOM 735 O O . LEU A 1 94 ? -7.277 -5.902 -10.312 1 96.62 94 LEU A O 1
ATOM 739 N N . ILE A 1 95 ? -8.836 -7.031 -11.453 1 98 95 ILE A N 1
ATOM 740 C CA . ILE A 1 95 ? -9.969 -6.469 -10.719 1 98 95 ILE A CA 1
ATOM 741 C C . ILE A 1 95 ? -9.922 -6.934 -9.266 1 98 95 ILE A C 1
ATOM 743 O O . ILE A 1 95 ? -10.117 -6.137 -8.344 1 98 95 ILE A O 1
ATOM 747 N N . GLN A 1 96 ? -9.641 -8.156 -9.078 1 97.94 96 GLN A N 1
ATOM 748 C CA . GLN A 1 96 ? -9.641 -8.703 -7.723 1 97.94 96 GLN A CA 1
ATOM 749 C C . GLN A 1 96 ? -8.57 -8.039 -6.859 1 97.94 96 GLN A C 1
ATOM 751 O O . GLN A 1 96 ? -8.828 -7.691 -5.707 1 97.94 96 GLN A O 1
ATOM 756 N N . ILE A 1 97 ? -7.391 -7.891 -7.383 1 97.75 97 ILE A N 1
ATOM 757 C CA . ILE A 1 97 ? -6.305 -7.262 -6.637 1 97.75 97 ILE A CA 1
ATOM 758 C C . ILE A 1 97 ? -6.699 -5.836 -6.258 1 97.75 97 ILE A C 1
ATOM 760 O O . ILE A 1 97 ? -6.516 -5.422 -5.109 1 97.75 97 ILE A O 1
ATOM 764 N N . LEU A 1 98 ? -7.25 -5.125 -7.184 1 98.12 98 LEU A N 1
ATOM 765 C CA . LEU A 1 98 ? -7.691 -3.754 -6.949 1 98.12 98 LEU A CA 1
ATOM 766 C C . LEU A 1 98 ? -8.719 -3.695 -5.828 1 98.12 98 LEU A C 1
ATOM 768 O O . LEU A 1 98 ? -8.609 -2.871 -4.918 1 98.12 98 LEU A O 1
ATOM 772 N N . LEU A 1 99 ? -9.656 -4.582 -5.875 1 98.5 99 LEU A N 1
ATOM 773 C CA . LEU A 1 99 ? -10.727 -4.602 -4.887 1 98.5 99 LEU A CA 1
ATOM 774 C C . LEU A 1 99 ? -10.195 -5.004 -3.514 1 98.5 99 LEU A C 1
ATOM 776 O O . LEU A 1 99 ? -10.648 -4.484 -2.492 1 98.5 99 LEU A O 1
ATOM 780 N N . GLU A 1 100 ? -9.289 -5.926 -3.486 1 98.69 100 GLU A N 1
ATOM 781 C CA . GLU A 1 100 ? -8.719 -6.379 -2.219 1 98.69 100 GLU A CA 1
ATOM 782 C C . GLU A 1 100 ? -8.078 -5.227 -1.458 1 98.69 100 GLU A C 1
ATOM 784 O O . GLU A 1 100 ? -8.328 -5.047 -0.264 1 98.69 100 GLU A O 1
ATOM 789 N N . TYR A 1 101 ? -7.32 -4.379 -2.111 1 98.75 101 TYR A N 1
ATOM 790 C CA . TYR A 1 101 ? -6.664 -3.246 -1.47 1 98.75 101 TYR A CA 1
ATOM 791 C C . TYR A 1 101 ? -7.668 -2.145 -1.15 1 98.75 101 TYR A C 1
ATOM 793 O O . TYR A 1 101 ? -7.691 -1.621 -0.034 1 98.75 101 TYR A O 1
ATOM 801 N N . SER A 1 102 ? -8.523 -1.816 -2.113 1 98.5 102 SER A N 1
ATOM 802 C CA . SER A 1 102 ? -9.438 -0.689 -1.963 1 98.5 102 SER A CA 1
ATOM 803 C C . SER A 1 102 ? -10.445 -0.94 -0.846 1 98.5 102 SER A C 1
ATOM 805 O O . SER A 1 102 ? -10.688 -0.062 -0.015 1 98.5 102 SER A O 1
ATOM 807 N N . CYS A 1 103 ? -11 -2.141 -0.824 1 98.81 103 CYS A N 1
ATOM 808 C CA . CYS A 1 103 ? -12.047 -2.443 0.144 1 98.81 103 CYS A CA 1
ATOM 809 C C . CYS A 1 103 ? -11.477 -2.559 1.551 1 98.81 103 CYS A C 1
ATOM 811 O O . CYS A 1 103 ? -12.172 -2.287 2.533 1 98.81 103 CYS A O 1
ATOM 813 N N . LYS A 1 104 ? -10.172 -2.953 1.633 1 98.81 104 LYS A N 1
ATOM 814 C CA . LYS A 1 104 ? -9.57 -2.957 2.961 1 98.81 104 LYS A CA 1
ATOM 815 C C . LYS A 1 104 ? -9.445 -1.541 3.516 1 98.81 104 LYS A C 1
ATOM 817 O O . LYS A 1 104 ? -9.734 -1.303 4.691 1 98.81 104 LYS A O 1
ATOM 822 N N . ILE A 1 105 ? -9.078 -0.578 2.691 1 98.88 105 ILE A N 1
ATOM 823 C CA . ILE A 1 105 ? -8.945 0.819 3.092 1 98.88 105 ILE A CA 1
ATOM 824 C C . ILE A 1 105 ? -10.312 1.375 3.488 1 98.88 105 ILE A C 1
ATOM 826 O O . ILE A 1 105 ? -10.461 1.952 4.566 1 98.88 105 ILE A O 1
ATOM 830 N N . SER A 1 106 ? -11.305 1.177 2.623 1 98.94 106 SER A N 1
ATOM 831 C CA . SER A 1 106 ? -12.617 1.739 2.893 1 98.94 106 SER A CA 1
ATOM 832 C C . SER A 1 106 ? -13.242 1.115 4.137 1 98.94 106 SER A C 1
ATOM 834 O O . SER A 1 106 ? -13.867 1.812 4.941 1 98.94 106 SER A O 1
ATOM 836 N N . THR A 1 107 ? -13.055 -0.208 4.305 1 98.94 107 THR A N 1
ATOM 837 C CA . THR A 1 107 ? -13.625 -0.911 5.449 1 98.94 107 THR A CA 1
ATOM 838 C C . THR A 1 107 ? -13.016 -0.405 6.754 1 98.94 107 THR A C 1
ATOM 840 O O . THR A 1 107 ? -13.734 -0.116 7.711 1 98.94 107 THR A O 1
ATOM 843 N N . TYR A 1 108 ? -11.711 -0.29 6.777 1 98.94 108 TYR A N 1
ATOM 844 C CA . TYR A 1 108 ? -11.023 0.195 7.973 1 98.94 108 TYR A CA 1
ATOM 845 C C . TYR A 1 108 ? -11.414 1.636 8.281 1 98.94 108 TYR A C 1
ATOM 847 O O . TYR A 1 108 ? -11.664 1.985 9.438 1 98.94 108 TYR A O 1
ATOM 855 N N . THR A 1 109 ? -11.484 2.449 7.238 1 98.94 109 THR A N 1
ATOM 856 C CA . THR A 1 109 ? -11.898 3.838 7.398 1 98.94 109 THR A CA 1
ATOM 857 C C . THR A 1 109 ? -13.297 3.92 8.008 1 98.94 109 THR A C 1
ATOM 859 O O . THR A 1 109 ? -13.523 4.676 8.953 1 98.94 109 THR A O 1
ATOM 862 N N . ASN A 1 110 ? -14.141 3.141 7.453 1 98.94 110 ASN A N 1
ATOM 863 C CA . ASN A 1 110 ? -15.523 3.137 7.934 1 98.94 110 ASN A CA 1
ATOM 864 C C . ASN A 1 110 ? -15.602 2.74 9.406 1 98.94 110 ASN A C 1
ATOM 866 O O . ASN A 1 110 ? -16.359 3.334 10.172 1 98.94 110 ASN A O 1
ATOM 870 N N . ALA A 1 111 ? -14.859 1.738 9.758 1 98.94 111 ALA A N 1
ATOM 871 C CA . ALA A 1 111 ? -14.828 1.307 11.156 1 98.94 111 ALA A CA 1
ATOM 872 C C . ALA A 1 111 ? -14.352 2.436 12.062 1 98.94 111 ALA A C 1
ATOM 874 O O . ALA A 1 111 ? -14.906 2.635 13.148 1 98.94 111 ALA A O 1
ATOM 875 N N . MET A 1 112 ? -13.352 3.162 11.664 1 98.94 112 MET A N 1
ATOM 876 C CA . MET A 1 112 ? -12.852 4.285 12.445 1 98.94 112 MET A CA 1
ATOM 877 C C . MET A 1 112 ? -13.906 5.383 12.562 1 98.94 112 MET A C 1
ATOM 879 O O . MET A 1 112 ? -14.102 5.949 13.641 1 98.94 112 MET A O 1
ATOM 883 N N . VAL A 1 113 ? -14.508 5.688 11.43 1 98.94 113 VAL A N 1
ATOM 884 C CA . VAL A 1 113 ? -15.539 6.719 11.398 1 98.94 113 VAL A CA 1
ATOM 885 C C . VAL A 1 113 ? -16.656 6.363 12.375 1 98.94 113 VAL A C 1
ATOM 887 O O . VAL A 1 113 ? -17.078 7.195 13.188 1 98.94 113 VAL A O 1
ATOM 890 N N . CYS A 1 114 ? -17.125 5.137 12.289 1 98.88 114 CYS A N 1
ATOM 891 C CA . CYS A 1 114 ? -18.203 4.684 13.172 1 98.88 114 CYS A CA 1
ATOM 892 C C . CYS A 1 114 ? -17.781 4.766 14.633 1 98.88 114 CYS A C 1
ATOM 894 O O . CYS A 1 114 ? -18.531 5.246 15.477 1 98.88 114 CYS A O 1
ATOM 896 N N . ALA A 1 115 ? -16.547 4.328 14.898 1 98.88 115 ALA A N 1
ATOM 897 C CA . ALA A 1 115 ? -16.047 4.336 16.266 1 98.88 115 ALA A CA 1
ATOM 898 C C . ALA A 1 115 ? -15.961 5.758 16.812 1 98.88 115 ALA A C 1
ATOM 900 O O . ALA A 1 115 ? -16.359 6.016 17.953 1 98.88 115 ALA A O 1
ATOM 901 N N . ALA A 1 116 ? -15.453 6.684 16.047 1 98.88 116 ALA A N 1
ATOM 902 C CA . ALA A 1 116 ? -15.305 8.07 16.469 1 98.88 116 ALA A CA 1
ATOM 903 C C . ALA A 1 116 ? -16.656 8.734 16.672 1 98.88 116 ALA A C 1
ATOM 905 O O . ALA A 1 116 ? -16.906 9.391 17.688 1 98.88 116 ALA A O 1
ATOM 906 N N . LYS A 1 117 ? -17.594 8.531 15.742 1 98.56 117 LYS A N 1
ATOM 907 C CA . LYS A 1 117 ? -18.906 9.195 15.758 1 98.56 117 LYS A CA 1
ATOM 908 C C . LYS A 1 117 ? -19.766 8.672 16.891 1 98.56 117 LYS A C 1
ATOM 910 O O . LYS A 1 117 ? -20.641 9.383 17.391 1 98.56 117 LYS A O 1
ATOM 915 N N . ALA A 1 118 ? -19.516 7.457 17.297 1 98.69 118 ALA A N 1
ATOM 916 C CA . ALA A 1 118 ? -20.266 6.871 18.406 1 98.69 118 ALA A CA 1
ATOM 917 C C . ALA A 1 118 ? -20.078 7.672 19.688 1 98.69 118 ALA A C 1
ATOM 919 O O . ALA A 1 118 ? -20.969 7.719 20.531 1 98.69 118 ALA A O 1
ATOM 920 N N . VAL A 1 119 ? -18.969 8.383 19.844 1 98.69 119 VAL A N 1
ATOM 921 C CA . VAL A 1 119 ? -18.688 9.086 21.078 1 98.69 119 VAL A CA 1
ATOM 922 C C . VAL A 1 119 ? -18.688 10.594 20.844 1 98.69 119 VAL A C 1
ATOM 924 O O . VAL A 1 119 ? -18.859 11.383 21.781 1 98.69 119 VAL A O 1
ATOM 927 N N . ASN A 1 120 ? -18.453 10.977 19.625 1 98.5 120 ASN A N 1
ATOM 928 C CA . ASN A 1 120 ? -18.438 12.367 19.188 1 98.5 120 ASN A CA 1
ATOM 929 C C . ASN A 1 120 ? -18.969 12.516 17.766 1 98.5 120 ASN A C 1
ATOM 931 O O . ASN A 1 120 ? -18.188 12.492 16.812 1 98.5 120 ASN A O 1
ATOM 935 N N . PRO A 1 121 ? -20.25 12.734 17.609 1 98.12 121 PRO A N 1
ATOM 936 C CA . PRO A 1 121 ? -20.906 12.703 16.297 1 98.12 121 PRO A CA 1
ATOM 937 C C . PRO A 1 121 ? -20.312 13.727 15.328 1 98.12 121 PRO A C 1
ATOM 939 O O . PRO A 1 121 ? -20.484 13.594 14.109 1 98.12 121 PRO A O 1
ATOM 942 N N . SER A 1 122 ? -19.625 14.664 15.828 1 97.62 122 SER A N 1
ATOM 943 C CA . SER A 1 122 ? -19.125 15.727 14.961 1 97.62 122 SER A CA 1
ATOM 944 C C . SER A 1 122 ? -17.656 15.5 14.594 1 97.62 122 SER A C 1
ATOM 946 O O . SER A 1 122 ? -17.125 16.188 13.719 1 97.62 122 SER A O 1
ATOM 948 N N . CYS A 1 123 ? -16.984 14.562 15.242 1 98.44 123 CYS A N 1
ATOM 949 C CA . CYS A 1 123 ? -15.562 14.336 15.016 1 98.44 123 CYS A CA 1
ATOM 950 C C . CYS A 1 123 ? -15.312 13.688 13.656 1 98.44 123 CYS A C 1
ATOM 952 O O . CYS A 1 123 ? -15.914 12.656 13.344 1 98.44 123 CYS A O 1
ATOM 954 N N . GLN A 1 124 ? -14.422 14.211 12.898 1 98.62 124 GLN A N 1
ATOM 955 C CA . GLN A 1 124 ? -14.094 13.68 11.578 1 98.62 124 GLN A CA 1
ATOM 956 C C . GLN A 1 124 ? -12.844 12.812 11.625 1 98.62 124 GLN A C 1
ATOM 958 O O . GLN A 1 124 ? -11.93 13.07 12.406 1 98.62 124 GLN A O 1
ATOM 963 N N . ILE A 1 125 ? -12.859 11.789 10.82 1 98.94 125 ILE A N 1
ATOM 964 C CA . ILE A 1 125 ? -11.648 11.039 10.508 1 98.94 125 ILE A CA 1
ATOM 965 C C . ILE A 1 125 ? -11.062 11.539 9.188 1 98.94 125 ILE A C 1
ATOM 967 O O . ILE A 1 125 ? -11.664 11.383 8.133 1 98.94 125 ILE A O 1
ATOM 971 N N . GLN A 1 126 ? -9.906 12.141 9.25 1 98.75 126 GLN A N 1
ATOM 972 C CA . GLN A 1 126 ? -9.258 12.688 8.062 1 98.75 126 GLN A CA 1
ATOM 973 C C . GLN A 1 126 ? -7.914 12.016 7.805 1 98.75 126 GLN A C 1
ATOM 975 O O . GLN A 1 126 ? -7.105 11.859 8.719 1 98.75 126 GLN A O 1
ATOM 980 N N . THR A 1 127 ? -7.707 11.625 6.562 1 98.19 127 THR A N 1
ATOM 981 C CA . THR A 1 127 ? -6.473 10.914 6.238 1 98.19 127 THR A CA 1
ATOM 982 C C . THR A 1 127 ? -5.438 11.875 5.656 1 98.19 127 THR A C 1
ATOM 984 O O . THR A 1 127 ? -5.785 12.828 4.969 1 98.19 127 THR A O 1
ATOM 987 N N . THR A 1 128 ? -4.234 11.57 5.93 1 97 128 THR A N 1
ATOM 988 C CA . THR A 1 128 ? -3.096 12.383 5.539 1 97 128 THR A CA 1
ATOM 989 C C . THR A 1 128 ? -2.783 12.203 4.055 1 97 128 THR A C 1
ATOM 991 O O . THR A 1 128 ? -3.484 11.477 3.354 1 97 128 THR A O 1
ATOM 994 N N . ARG A 1 129 ? -1.771 12.93 3.691 1 95.31 129 ARG A N 1
ATOM 995 C CA . ARG A 1 129 ? -1.277 12.852 2.32 1 95.31 129 ARG A CA 1
ATOM 996 C C . ARG A 1 129 ? -0.357 11.648 2.137 1 95.31 129 ARG A C 1
ATOM 998 O O . ARG A 1 129 ? 0.188 11.438 1.052 1 95.31 129 ARG A O 1
ATOM 1005 N N . LYS A 1 130 ? -0.149 10.859 3.193 1 96.44 130 LYS A N 1
ATOM 1006 C CA . LYS A 1 130 ? 0.813 9.766 3.139 1 96.44 130 LYS A CA 1
ATOM 1007 C C . LYS A 1 130 ? 0.196 8.523 2.5 1 96.44 130 LYS A C 1
ATOM 1009 O O . LYS A 1 130 ? 0.264 7.43 3.064 1 96.44 130 LYS A O 1
ATOM 1014 N N . THR A 1 131 ? -0.372 8.719 1.372 1 97.5 131 THR A N 1
ATOM 1015 C CA . THR A 1 131 ? -0.917 7.605 0.601 1 97.5 131 THR A CA 1
ATOM 1016 C C . THR A 1 131 ? 0.204 6.738 0.036 1 97.5 131 THR A C 1
ATOM 1018 O O . THR A 1 131 ? 1.363 7.156 0.004 1 97.5 131 THR A O 1
ATOM 1021 N N . PHE A 1 132 ? -0.123 5.543 -0.341 1 98.19 132 PHE A N 1
ATOM 1022 C CA . PHE A 1 132 ? 0.867 4.695 -0.993 1 98.19 132 PHE A CA 1
ATOM 1023 C C . PHE A 1 132 ? 1.413 5.363 -2.248 1 98.19 132 PHE A C 1
ATOM 1025 O O . PHE A 1 132 ? 0.651 5.91 -3.047 1 98.19 132 PHE A O 1
ATOM 1032 N N . PRO A 1 133 ? 2.75 5.344 -2.428 1 97.5 133 PRO A N 1
ATOM 1033 C CA . PRO A 1 133 ? 3.336 6.027 -3.582 1 97.5 133 PRO A CA 1
ATOM 1034 C C . PRO A 1 133 ? 2.727 5.574 -4.906 1 97.5 133 PRO A C 1
ATOM 1036 O O . PRO A 1 133 ? 2.561 4.375 -5.137 1 97.5 133 PRO A O 1
ATOM 1039 N N . PHE A 1 134 ? 2.322 6.574 -5.738 1 96.62 134 PH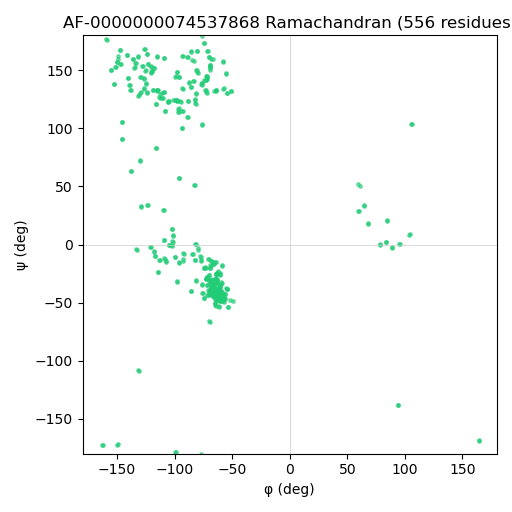E A N 1
ATOM 1040 C CA . PHE A 1 134 ? 1.824 6.387 -7.098 1 96.62 134 PHE A CA 1
ATOM 1041 C C . PHE A 1 134 ? 0.339 6.047 -7.086 1 96.62 134 PHE A C 1
ATOM 1043 O O . PHE A 1 134 ? -0.268 5.855 -8.141 1 96.62 134 PHE A O 1
ATOM 1050 N N . ALA A 1 135 ? -0.282 6.012 -5.902 1 97.06 135 ALA A N 1
ATOM 1051 C CA . ALA A 1 135 ? -1.658 5.527 -5.84 1 97.06 135 ALA A CA 1
ATOM 1052 C C . ALA A 1 135 ? -2.549 6.508 -5.082 1 97.06 135 ALA A C 1
ATOM 1054 O O . ALA A 1 135 ? -3.508 6.098 -4.418 1 97.06 135 ALA A O 1
ATOM 1055 N N . LYS A 1 136 ? -2.297 7.797 -5.137 1 96.88 136 LYS A N 1
ATOM 1056 C CA . LYS A 1 136 ? -3 8.773 -4.309 1 96.88 136 LYS A CA 1
ATOM 1057 C C . LYS A 1 136 ? -4.496 8.766 -4.602 1 96.88 136 LYS A C 1
ATOM 1059 O O . LYS A 1 136 ? -5.312 8.602 -3.691 1 96.88 136 LYS A O 1
ATOM 1064 N N . GLU A 1 137 ? -4.898 8.914 -5.863 1 96.62 137 GLU A N 1
ATOM 1065 C CA . GLU A 1 137 ? -6.312 8.977 -6.223 1 96.62 137 GLU A CA 1
ATOM 1066 C C . GLU A 1 137 ? -7.047 7.707 -5.797 1 96.62 137 GLU A C 1
ATOM 1068 O O . GLU A 1 137 ? -8.18 7.77 -5.312 1 96.62 137 GLU A O 1
ATOM 1073 N N . PHE A 1 138 ? -6.379 6.586 -6 1 97.75 138 PHE A N 1
ATOM 1074 C CA . PHE A 1 138 ? -6.918 5.281 -5.633 1 97.75 138 PHE A CA 1
ATOM 1075 C C . PHE A 1 138 ? -7.18 5.207 -4.133 1 97.75 138 PHE A C 1
ATOM 1077 O O . PHE A 1 138 ? -8.273 4.816 -3.709 1 97.75 138 PHE A O 1
ATOM 1084 N N . CYS A 1 139 ? -6.207 5.633 -3.338 1 98.38 139 CYS A N 1
ATOM 1085 C CA . CYS A 1 139 ? -6.293 5.605 -1.883 1 98.38 139 CYS A CA 1
ATOM 1086 C C . CYS A 1 139 ? -7.375 6.559 -1.383 1 98.38 139 CYS A C 1
ATOM 1088 O O . CYS A 1 139 ? -8.18 6.191 -0.528 1 98.38 139 CYS A O 1
ATOM 1090 N N . ILE A 1 140 ? -7.395 7.762 -1.935 1 98 140 ILE A N 1
ATOM 1091 C CA . ILE A 1 140 ? -8.328 8.789 -1.485 1 98 140 ILE A CA 1
ATOM 1092 C C . ILE A 1 140 ? -9.758 8.352 -1.792 1 98 140 ILE A C 1
ATOM 1094 O O . ILE A 1 140 ? -10.656 8.516 -0.963 1 98 140 ILE A O 1
ATOM 1098 N N . ALA A 1 141 ? -9.984 7.758 -2.975 1 98 141 ALA A N 1
ATOM 1099 C CA . ALA A 1 141 ? -11.312 7.27 -3.338 1 98 141 ALA A CA 1
ATOM 1100 C C . ALA A 1 141 ? -11.812 6.234 -2.336 1 98 141 ALA A C 1
ATOM 1102 O O . ALA A 1 141 ? -12.984 6.227 -1.973 1 98 141 ALA A O 1
ATOM 1103 N N . ALA A 1 142 ? -10.961 5.367 -1.914 1 98.75 142 ALA A N 1
ATOM 1104 C CA . ALA A 1 142 ? -11.32 4.324 -0.955 1 98.75 142 ALA A CA 1
ATOM 1105 C C . ALA A 1 142 ? -11.672 4.93 0.402 1 98.75 142 ALA A C 1
ATOM 1107 O O . ALA A 1 142 ? -12.641 4.516 1.04 1 98.75 142 ALA A O 1
ATOM 1108 N N . VAL A 1 143 ? -10.883 5.906 0.858 1 98.81 143 VAL A N 1
ATOM 1109 C CA . VAL A 1 143 ? -11.125 6.582 2.129 1 98.81 143 VAL A CA 1
ATOM 1110 C C . VAL A 1 143 ? -12.5 7.242 2.107 1 98.81 143 VAL A C 1
ATOM 1112 O O . VAL A 1 143 ? -13.289 7.094 3.049 1 98.81 143 VAL A O 1
ATOM 1115 N N . LEU A 1 144 ? -12.758 7.973 1.012 1 98.62 144 LEU A N 1
ATOM 1116 C CA . LEU A 1 144 ? -14.031 8.68 0.882 1 98.62 144 LEU A CA 1
ATOM 1117 C C . LEU A 1 144 ? -15.195 7.691 0.869 1 98.62 144 LEU A C 1
ATOM 1119 O O . LEU A 1 144 ? -16.234 7.941 1.489 1 98.62 144 LEU A O 1
ATOM 1123 N N . ALA A 1 145 ? -15 6.586 0.235 1 98.56 145 ALA A N 1
ATOM 1124 C CA . ALA A 1 145 ? -16.031 5.555 0.197 1 98.56 145 ALA A CA 1
ATOM 1125 C C . ALA A 1 145 ? -16.312 5 1.592 1 98.56 145 ALA A C 1
ATOM 1127 O O . ALA A 1 145 ? -17.438 4.59 1.895 1 98.56 145 ALA A O 1
ATOM 1128 N N . GLY A 1 146 ? -15.312 4.965 2.434 1 98.81 146 GLY A N 1
ATOM 1129 C CA . GLY A 1 146 ? -15.461 4.492 3.801 1 98.81 146 GLY A CA 1
ATOM 1130 C C . GLY A 1 146 ? -16.062 5.535 4.727 1 98.81 146 GLY A C 1
ATOM 1131 O O . GLY A 1 146 ? -16.281 5.266 5.91 1 98.81 146 GLY A O 1
ATOM 1132 N N . GLY A 1 147 ? -16.266 6.727 4.184 1 98.75 147 GLY A N 1
ATOM 1133 C CA . GLY A 1 147 ? -16.859 7.789 4.973 1 98.75 147 GLY A CA 1
ATOM 1134 C C . GLY A 1 147 ? -15.844 8.719 5.605 1 98.75 147 GLY A C 1
ATOM 1135 O O . GLY A 1 147 ? -16.203 9.648 6.324 1 98.75 147 GLY A O 1
ATOM 1136 N N . GLY A 1 148 ? -14.562 8.461 5.363 1 98.75 148 GLY A N 1
ATOM 1137 C CA . GLY A 1 148 ? -13.531 9.359 5.836 1 98.75 148 GLY A CA 1
ATOM 1138 C C . GLY A 1 148 ? -13.438 10.641 5.027 1 98.75 148 GLY A C 1
ATOM 1139 O O . GLY A 1 148 ? -14.141 10.797 4.027 1 98.75 148 GLY A O 1
ATOM 1140 N N . ALA A 1 149 ? -12.617 11.539 5.496 1 98.25 149 ALA A N 1
ATOM 1141 C CA . ALA A 1 149 ? -12.383 12.812 4.816 1 98.25 149 ALA A CA 1
ATOM 1142 C C . ALA A 1 149 ? -10.898 13.031 4.566 1 98.25 149 ALA A C 1
ATOM 1144 O O . ALA A 1 149 ? -10.062 12.242 5.02 1 98.25 149 ALA A O 1
ATOM 1145 N N . ILE A 1 150 ? -10.648 14.023 3.762 1 96.75 150 ILE A N 1
ATOM 1146 C CA . ILE A 1 150 ? -9.281 14.352 3.385 1 96.75 150 ILE A CA 1
ATOM 1147 C C . ILE A 1 150 ? -8.734 15.445 4.301 1 96.75 150 ILE A C 1
ATOM 1149 O O . ILE A 1 150 ? -9.375 16.484 4.469 1 96.75 150 ILE A O 1
ATOM 1153 N N . HIS A 1 151 ? -7.617 15.164 4.965 1 97.31 151 HIS A N 1
ATOM 1154 C CA . HIS A 1 151 ? -6.926 16.203 5.715 1 97.31 151 HIS A CA 1
ATOM 1155 C C . HIS A 1 151 ? -6.293 17.234 4.781 1 97.31 151 HIS A C 1
ATOM 1157 O O . HIS A 1 151 ? -6.684 18.406 4.777 1 97.31 151 HIS A O 1
ATOM 1163 N N . ARG A 1 152 ? -5.297 16.703 4.059 1 93.5 152 ARG A N 1
ATOM 1164 C CA . ARG A 1 152 ? -4.617 17.438 2.992 1 93.5 152 ARG A CA 1
ATOM 1165 C C . ARG A 1 152 ? -4.367 16.531 1.786 1 93.5 152 ARG A C 1
ATOM 1167 O O . ARG A 1 152 ? -3.953 15.383 1.938 1 93.5 152 ARG A O 1
ATOM 1174 N N . LEU A 1 153 ? -4.621 17.109 0.649 1 92 153 LEU A N 1
ATOM 1175 C CA . LEU A 1 153 ? -4.457 16.312 -0.559 1 92 153 LEU A CA 1
ATOM 1176 C C . LEU A 1 153 ? -3.01 16.344 -1.037 1 92 153 LEU A C 1
ATOM 1178 O O . LEU A 1 153 ? -2.504 15.352 -1.562 1 92 153 LEU A O 1
ATOM 1182 N N . ASN A 1 154 ? -2.438 17.469 -0.951 1 94.94 154 ASN A N 1
ATOM 1183 C CA . ASN A 1 154 ? -1.06 17.688 -1.381 1 94.94 154 ASN A CA 1
ATOM 1184 C C . ASN A 1 154 ? -0.483 18.969 -0.792 1 94.94 154 ASN A C 1
ATOM 1186 O O . ASN A 1 154 ? -1.116 19.609 0.05 1 94.94 154 ASN A O 1
ATOM 1190 N N . LEU A 1 155 ? 0.701 19.359 -1.221 1 95.81 155 LEU A N 1
ATOM 1191 C CA . LEU A 1 155 ? 1.419 20.484 -0.634 1 95.81 155 LEU A CA 1
ATOM 1192 C C . LEU A 1 155 ? 0.85 21.812 -1.131 1 95.81 155 LEU A C 1
ATOM 1194 O O . LEU A 1 155 ? 1.149 22.859 -0.573 1 95.81 155 LEU A O 1
ATOM 1198 N N . SER A 1 156 ? -0.011 21.75 -2.119 1 94.25 156 SER A N 1
ATOM 1199 C CA . SER A 1 156 ? -0.521 22.969 -2.738 1 94.25 156 SER A CA 1
ATOM 1200 C C . SER A 1 156 ? -1.931 23.297 -2.25 1 94.25 156 SER A C 1
ATOM 1202 O O . SER A 1 156 ? -2.502 24.328 -2.615 1 94.25 156 SER A O 1
ATOM 1204 N N . ASP A 1 157 ? -2.445 22.406 -1.364 1 91.75 157 ASP A N 1
ATOM 1205 C CA . ASP A 1 157 ? -3.871 22.484 -1.067 1 91.75 157 ASP A CA 1
ATOM 1206 C C . ASP A 1 157 ? -4.117 23.25 0.228 1 91.75 157 ASP A C 1
ATOM 1208 O O . ASP A 1 157 ? -5.148 23.906 0.377 1 91.75 157 ASP A O 1
ATOM 1212 N N . SER A 1 158 ? -3.242 23.156 1.138 1 93.69 158 SER A N 1
ATOM 1213 C CA . SER A 1 158 ? -3.461 23.719 2.463 1 93.69 158 SER A CA 1
ATOM 1214 C C . SER A 1 158 ? -2.148 24.172 3.098 1 93.69 158 SER A C 1
ATOM 1216 O O . SER A 1 158 ? -1.069 23.797 2.635 1 93.69 158 SER A O 1
ATOM 1218 N N . VAL A 1 159 ? -2.318 25.031 4.047 1 97.25 159 VAL A N 1
ATOM 1219 C CA . VAL A 1 159 ? -1.178 25.5 4.824 1 97.25 159 VAL A CA 1
ATOM 1220 C C . VAL A 1 159 ? -1.12 24.75 6.156 1 97.25 159 VAL A C 1
ATOM 1222 O O . VAL A 1 159 ? -2.107 24.703 6.895 1 97.25 159 VAL A O 1
ATOM 1225 N N . LEU A 1 160 ? -0.031 24.141 6.434 1 98.06 160 LEU A N 1
ATOM 1226 C CA . LEU A 1 160 ? 0.211 23.438 7.691 1 98.06 160 LEU A CA 1
ATOM 1227 C C . LEU A 1 160 ? 1.678 23.547 8.102 1 98.06 160 LEU A C 1
ATOM 1229 O O . LEU A 1 160 ? 2.539 22.906 7.504 1 98.06 160 LEU A O 1
ATOM 1233 N N . PHE A 1 161 ? 1.939 24.359 9.07 1 98.25 161 PHE A N 1
ATOM 1234 C CA . PHE A 1 161 ? 3.297 24.531 9.57 1 98.25 161 PHE A CA 1
ATOM 1235 C C . PHE A 1 161 ? 3.67 23.422 10.539 1 98.25 161 PHE A C 1
ATOM 1237 O O . PHE A 1 161 ? 3.012 23.234 11.57 1 98.25 161 PHE A O 1
ATOM 1244 N N . PHE A 1 162 ? 4.73 22.734 10.156 1 96.5 162 PHE A N 1
ATOM 1245 C CA . PHE A 1 162 ? 5.305 21.703 11.016 1 96.5 162 PHE A CA 1
ATOM 1246 C C . PHE A 1 162 ? 6.516 22.25 11.773 1 96.5 162 PHE A C 1
ATOM 1248 O O . PHE A 1 162 ? 6.895 23.422 11.586 1 96.5 162 PHE A O 1
ATOM 1255 N N . LYS A 1 163 ? 7.098 21.375 12.547 1 95.25 163 LYS A N 1
ATOM 1256 C CA . LYS A 1 163 ? 8.25 21.719 13.375 1 95.25 163 LYS A CA 1
ATOM 1257 C C . LYS A 1 163 ? 9.383 22.297 12.531 1 95.25 163 LYS A C 1
ATOM 1259 O O . LYS A 1 163 ? 9.992 23.297 12.898 1 95.25 163 LYS A O 1
ATOM 1264 N N . ASN A 1 164 ? 9.625 21.719 11.422 1 94.88 164 ASN A N 1
ATOM 1265 C CA . ASN A 1 164 ? 10.742 22.156 10.586 1 94.88 164 ASN A CA 1
ATOM 1266 C C . ASN A 1 164 ? 10.5 23.547 10 1 94.88 164 ASN A C 1
ATOM 1268 O O . ASN A 1 164 ? 11.445 24.281 9.719 1 94.88 164 ASN A O 1
ATOM 1272 N N . HIS A 1 165 ? 9.273 23.922 9.758 1 97.19 165 HIS A N 1
ATOM 1273 C CA . HIS A 1 165 ? 8.93 25.281 9.336 1 97.19 165 HIS A CA 1
ATOM 1274 C C . HIS A 1 165 ? 9.156 26.281 10.461 1 97.19 165 HIS A C 1
ATOM 1276 O O . HIS A 1 165 ? 9.547 27.422 10.203 1 97.19 165 HIS A O 1
ATOM 1282 N N . ILE A 1 166 ? 8.82 25.812 11.641 1 97.25 166 ILE A N 1
ATOM 1283 C CA . ILE A 1 166 ? 8.82 26.688 12.812 1 97.25 166 ILE A CA 1
ATOM 1284 C C . ILE A 1 166 ? 10.258 26.922 13.281 1 97.25 166 ILE A C 1
ATOM 1286 O O . ILE A 1 166 ? 10.617 28.031 13.664 1 97.25 166 ILE A O 1
ATOM 1290 N N . ASP A 1 167 ? 11.086 25.938 13.148 1 95.25 167 ASP A N 1
ATOM 1291 C CA . ASP A 1 167 ? 12.422 25.906 13.727 1 95.25 167 ASP A CA 1
ATOM 1292 C C . ASP A 1 167 ? 13.352 26.891 13.016 1 95.25 167 ASP A C 1
ATOM 1294 O O . ASP A 1 167 ? 14.43 27.203 13.516 1 95.25 167 ASP A O 1
ATOM 1298 N N . VAL A 1 168 ? 13 27.422 11.93 1 95.75 168 VAL A N 1
ATOM 1299 C CA . VAL A 1 168 ? 13.883 28.359 11.219 1 95.75 168 VAL A CA 1
ATOM 1300 C C . VAL A 1 168 ? 13.758 29.75 11.828 1 95.75 168 VAL A C 1
ATOM 1302 O O . VAL A 1 168 ? 14.562 30.641 11.523 1 95.75 168 VAL A O 1
ATOM 1305 N N . TYR A 1 169 ? 12.773 29.969 12.641 1 96.62 169 TYR A N 1
ATOM 1306 C CA . TYR A 1 169 ? 12.609 31.234 13.352 1 96.62 169 TYR A CA 1
ATOM 1307 C C . TYR A 1 169 ? 13.406 31.234 14.656 1 96.62 169 TYR A C 1
ATOM 1309 O O . TYR A 1 169 ? 13.844 30.172 15.117 1 96.62 169 TYR A O 1
ATOM 1317 N N . GLU A 1 170 ? 13.562 32.406 15.227 1 96.25 170 GLU A N 1
ATOM 1318 C CA . GLU A 1 170 ? 14.367 32.562 16.438 1 96.25 170 GLU A CA 1
ATOM 1319 C C . GLU A 1 170 ? 13.812 31.734 17.578 1 96.25 170 GLU A C 1
ATOM 1321 O O . GLU A 1 170 ? 14.57 31.141 18.344 1 96.25 170 GLU A O 1
ATOM 1326 N N . ASN A 1 171 ? 12.609 31.688 17.781 1 95.56 171 ASN A N 1
ATOM 1327 C CA . ASN A 1 171 ? 11.875 30.875 18.75 1 95.56 171 ASN A CA 1
ATOM 1328 C C . ASN A 1 171 ? 10.414 30.719 18.359 1 95.56 171 ASN A C 1
ATOM 1330 O O . ASN A 1 171 ? 9.977 31.25 17.328 1 95.56 171 ASN A O 1
ATOM 1334 N N . PHE A 1 172 ? 9.695 29.953 19.109 1 96.81 172 PHE A N 1
ATOM 1335 C CA . PHE A 1 172 ? 8.312 29.625 18.797 1 96.81 172 PHE A CA 1
ATOM 1336 C C . PHE A 1 172 ? 7.453 30.875 18.75 1 96.81 172 PHE A C 1
ATOM 1338 O O . PHE A 1 172 ? 6.602 31.016 17.875 1 96.81 172 PHE A O 1
ATOM 1345 N N . GLU A 1 173 ? 7.715 31.812 19.625 1 96.31 173 GLU A N 1
ATOM 1346 C CA . GLU A 1 173 ? 6.941 33.062 19.672 1 96.31 173 GLU A CA 1
ATOM 1347 C C . GLU A 1 173 ? 7.184 33.906 18.438 1 96.31 173 GLU A C 1
ATOM 1349 O O . GLU A 1 173 ? 6.266 34.562 17.938 1 96.31 173 GLU A O 1
ATOM 1354 N N . ALA A 1 174 ? 8.406 33.938 18.031 1 97.19 174 ALA A N 1
ATOM 1355 C CA . ALA A 1 174 ? 8.742 34.688 16.828 1 97.19 174 ALA A CA 1
ATOM 1356 C C . ALA A 1 174 ? 7.977 34.156 15.625 1 97.19 174 ALA A C 1
ATOM 1358 O O . ALA A 1 174 ? 7.539 34.938 14.773 1 97.19 174 ALA A O 1
ATOM 1359 N N . PHE A 1 175 ? 7.848 32.875 15.531 1 98 175 PHE A N 1
ATOM 1360 C CA . PHE A 1 175 ? 7.031 32.281 14.492 1 98 175 PHE A CA 1
ATOM 1361 C C . PHE A 1 175 ? 5.57 32.688 14.641 1 98 175 PHE A C 1
ATOM 1363 O O . PHE A 1 175 ? 4.93 33.094 13.672 1 98 175 PHE A O 1
ATOM 1370 N N . CYS A 1 176 ? 5.074 32.562 15.867 1 98.12 176 CYS A N 1
ATOM 1371 C CA . CYS A 1 176 ? 3.66 32.812 16.125 1 98.12 176 CYS A CA 1
ATOM 1372 C C . CYS A 1 176 ? 3.27 34.25 15.734 1 98.12 176 CYS A C 1
ATOM 1374 O O . CYS A 1 176 ? 2.156 34.469 15.258 1 98.12 176 CYS A O 1
ATOM 1376 N N . LYS A 1 177 ? 4.164 35.188 15.875 1 97.5 177 LYS A N 1
ATOM 1377 C CA . LYS A 1 177 ? 3.924 36.594 15.547 1 97.5 177 LYS A CA 1
ATOM 1378 C C . LYS A 1 177 ? 3.678 36.781 14.055 1 97.5 177 LYS A C 1
ATOM 1380 O O . LYS A 1 177 ? 3.115 37.781 13.625 1 97.5 177 LYS A O 1
ATOM 1385 N N . ARG A 1 178 ? 4.035 35.719 13.289 1 97.75 178 ARG A N 1
ATOM 1386 C CA . ARG A 1 178 ? 3.912 35.812 11.836 1 97.75 178 ARG A CA 1
ATOM 1387 C C . ARG A 1 178 ? 2.557 35.281 11.367 1 97.75 178 ARG A C 1
ATOM 1389 O O . ARG A 1 178 ? 2.168 35.5 10.219 1 97.75 178 ARG A O 1
ATOM 1396 N N . ILE A 1 179 ? 1.771 34.719 12.188 1 97.69 179 ILE A N 1
ATOM 1397 C CA . ILE A 1 179 ? 0.543 34.031 11.812 1 97.69 179 ILE A CA 1
ATOM 1398 C C . ILE A 1 179 ? -0.432 35 11.172 1 97.69 179 ILE A C 1
ATOM 1400 O O . ILE A 1 179 ? -1.035 34.688 10.141 1 97.69 179 ILE A O 1
ATOM 1404 N N . GLU A 1 180 ? -0.545 36.156 11.766 1 96.62 180 GLU A N 1
ATOM 1405 C CA . GLU A 1 180 ? -1.432 37.188 11.195 1 96.62 180 GLU A CA 1
ATOM 1406 C C . GLU A 1 180 ? -0.993 37.562 9.789 1 96.62 180 GLU A C 1
ATOM 1408 O O . GLU A 1 180 ? -1.83 37.781 8.906 1 96.62 180 GLU A O 1
ATOM 1413 N N . GLU A 1 181 ? 0.268 37.688 9.625 1 97.12 181 GLU A N 1
ATOM 1414 C CA . GLU A 1 181 ? 0.816 38.031 8.305 1 97.12 181 GLU A CA 1
ATOM 1415 C C . GLU A 1 181 ? 0.513 36.906 7.301 1 97.12 181 GLU A C 1
ATOM 1417 O O . GLU A 1 181 ? 0.182 37.188 6.148 1 97.12 181 GLU A O 1
ATOM 1422 N N . PHE A 1 182 ? 0.624 35.688 7.699 1 97.56 182 PHE A N 1
ATOM 1423 C CA . PHE A 1 182 ? 0.332 34.562 6.84 1 97.56 182 PHE A CA 1
ATOM 1424 C C . PHE A 1 182 ? -1.134 34.562 6.422 1 97.56 182 PHE A C 1
ATOM 1426 O O . PHE A 1 182 ? -1.451 34.312 5.254 1 97.56 182 PHE A O 1
ATOM 1433 N N . LYS A 1 183 ? -2.004 34.812 7.328 1 96.56 183 LYS A N 1
ATOM 1434 C CA . LYS A 1 183 ? -3.434 34.875 7.039 1 96.56 183 LYS A CA 1
ATOM 1435 C C . LYS A 1 183 ? -3.732 35.969 6.023 1 96.56 183 LYS A C 1
ATOM 1437 O O . LYS A 1 183 ? -4.559 35.781 5.129 1 96.56 183 LYS A O 1
ATOM 1442 N N . ALA A 1 184 ? -3.049 37.094 6.199 1 96.75 184 ALA A N 1
ATOM 1443 C CA . ALA A 1 184 ? -3.248 38.219 5.293 1 96.75 184 ALA A CA 1
ATOM 1444 C C . ALA A 1 184 ? -2.779 37.875 3.883 1 96.75 184 ALA A C 1
ATOM 1446 O O . ALA A 1 184 ? -3.365 38.312 2.9 1 96.75 184 ALA A O 1
ATOM 1447 N N . LYS A 1 185 ? -1.753 37.094 3.779 1 95.69 185 LYS A N 1
ATOM 1448 C CA . LYS A 1 185 ? -1.184 36.719 2.486 1 95.69 185 LYS A CA 1
ATOM 1449 C C . LYS A 1 185 ? -2.088 35.719 1.75 1 95.69 185 LYS A C 1
ATOM 1451 O O . LYS A 1 185 ? -2.109 35.719 0.518 1 95.69 185 LYS A O 1
ATOM 1456 N N . LEU A 1 186 ? -2.834 34.906 2.557 1 95 186 LEU A N 1
ATOM 1457 C CA . LEU A 1 186 ? -3.77 33.938 1.98 1 95 186 LEU A CA 1
ATOM 1458 C C . LEU A 1 186 ? -5.137 34.062 2.65 1 95 186 LEU A C 1
ATOM 1460 O O . LEU A 1 186 ? -5.57 33.125 3.336 1 95 186 LEU A O 1
ATOM 1464 N N . PRO A 1 187 ? -5.852 35.062 2.383 1 93.88 187 PRO A N 1
ATOM 1465 C CA . PRO A 1 187 ? -7.062 35.375 3.146 1 93.88 187 PRO A CA 1
ATOM 1466 C C . PRO A 1 187 ? -8.156 34.344 2.955 1 93.88 187 PRO A C 1
ATOM 1468 O O . PRO A 1 187 ? -9.094 34.25 3.754 1 93.88 187 PRO A O 1
ATOM 1471 N N . GLU A 1 188 ? -7.992 33.531 1.892 1 94.38 188 GLU A N 1
ATOM 1472 C CA . GLU A 1 188 ? -9.031 32.531 1.636 1 94.38 188 GLU A CA 1
ATOM 1473 C C . GLU A 1 188 ? -8.609 31.141 2.109 1 94.38 188 GLU A C 1
ATOM 1475 O O . GLU A 1 188 ? -9.297 30.156 1.846 1 94.38 188 GLU A O 1
ATOM 1480 N N . LYS A 1 189 ? -7.516 31.047 2.771 1 94.69 189 LYS A N 1
ATOM 1481 C CA . LYS A 1 189 ? -7.012 29.766 3.256 1 94.69 189 LYS A CA 1
ATOM 1482 C C . LYS A 1 189 ? -6.898 29.766 4.777 1 94.69 189 LYS A C 1
ATOM 1484 O O . LYS A 1 189 ? -6.691 30.812 5.395 1 94.69 189 LYS A O 1
ATOM 1489 N N . LYS A 1 190 ? -7.078 28.625 5.293 1 95.94 190 LYS A N 1
ATOM 1490 C CA . LYS A 1 190 ? -6.875 28.453 6.73 1 95.94 190 LYS A CA 1
ATOM 1491 C C . LYS A 1 190 ? -5.402 28.234 7.055 1 95.94 190 LYS A C 1
ATOM 1493 O O . LYS A 1 190 ? -4.691 27.547 6.316 1 95.94 190 LYS A O 1
ATOM 1498 N N . ILE A 1 191 ? -4.961 28.812 8.117 1 97.75 191 ILE A N 1
ATOM 1499 C CA . ILE A 1 191 ? -3.609 28.609 8.633 1 97.75 191 ILE A CA 1
ATOM 1500 C C . ILE A 1 191 ? -3.629 27.562 9.734 1 97.75 191 ILE A C 1
ATOM 1502 O O . ILE A 1 191 ? -4.227 27.766 10.789 1 97.75 191 ILE A O 1
ATOM 1506 N N . ILE A 1 192 ? -2.922 26.422 9.477 1 98.44 192 ILE A N 1
ATOM 1507 C CA . ILE A 1 192 ? -2.828 25.328 10.43 1 98.44 192 ILE A CA 1
ATOM 1508 C C . ILE A 1 192 ? -1.419 25.266 11.016 1 98.44 192 ILE A C 1
ATOM 1510 O O . ILE A 1 192 ? -0.431 25.344 10.281 1 98.44 192 ILE A O 1
ATOM 1514 N N . VAL A 1 193 ? -1.334 25.172 12.305 1 98.56 193 VAL A N 1
ATOM 1515 C CA . VAL A 1 193 ? -0.046 25.047 12.977 1 98.56 193 VAL A CA 1
ATOM 1516 C C . VAL A 1 193 ? -0.039 23.797 13.852 1 98.56 193 VAL A C 1
ATOM 1518 O O . VAL A 1 193 ? -0.971 23.578 14.625 1 98.56 193 VAL A O 1
ATOM 1521 N N . GLU A 1 194 ? 0.979 23.031 13.688 1 98.38 194 GLU A N 1
ATOM 1522 C CA . GLU A 1 194 ? 1.143 21.844 14.523 1 98.38 194 GLU A CA 1
ATOM 1523 C C . GLU A 1 194 ? 1.879 22.172 15.812 1 98.38 194 GLU A C 1
ATOM 1525 O O . GLU A 1 194 ? 2.846 22.938 15.805 1 98.38 194 GLU A O 1
ATOM 1530 N N . CYS A 1 195 ? 1.474 21.641 16.906 1 97 195 CYS A N 1
ATOM 1531 C CA . CYS A 1 195 ? 2.201 21.719 18.172 1 97 195 CYS A CA 1
ATOM 1532 C C . CYS A 1 195 ? 2.273 20.344 18.844 1 97 195 CYS A C 1
ATOM 1534 O O . CYS A 1 195 ? 1.416 19.484 18.625 1 97 195 CYS A O 1
ATOM 1536 N N . GLU A 1 196 ? 3.232 20.141 19.672 1 96.06 196 GLU A N 1
ATOM 1537 C CA . GLU A 1 196 ? 3.488 18.844 20.297 1 96.06 196 GLU A CA 1
ATOM 1538 C C . GLU A 1 196 ? 3.342 18.922 21.812 1 96.06 196 GLU A C 1
ATOM 1540 O O . GLU A 1 196 ? 3.41 17.891 22.5 1 96.06 196 GLU A O 1
ATOM 1545 N N . THR A 1 197 ? 3.135 20.156 22.344 1 96.12 197 THR A N 1
ATOM 1546 C CA . THR A 1 197 ? 3.033 20.312 23.797 1 96.12 197 THR A CA 1
ATOM 1547 C C . THR A 1 197 ? 1.881 21.25 24.156 1 96.12 197 THR A C 1
ATOM 1549 O O . THR A 1 197 ? 1.477 22.094 23.344 1 96.12 197 THR A O 1
ATOM 1552 N N . LEU A 1 198 ? 1.488 21.078 25.391 1 96.81 198 LEU A N 1
ATOM 1553 C CA . LEU A 1 198 ? 0.436 21.953 25.891 1 96.81 198 LEU A CA 1
ATOM 1554 C C . LEU A 1 198 ? 0.934 23.375 26.016 1 96.81 198 LEU A C 1
ATOM 1556 O O . LEU A 1 198 ? 0.17 24.328 25.812 1 96.81 198 LEU A O 1
ATOM 1560 N N . ALA A 1 199 ? 2.17 23.484 26.359 1 96.5 199 ALA A N 1
ATOM 1561 C CA . ALA A 1 199 ? 2.764 24.828 26.469 1 96.5 199 ALA A CA 1
ATOM 1562 C C . ALA A 1 199 ? 2.695 25.562 25.125 1 96.5 199 ALA A C 1
ATOM 1564 O O . ALA A 1 199 ? 2.297 26.719 25.078 1 96.5 199 ALA A O 1
ATOM 1565 N N . ASP A 1 200 ? 3.053 24.906 24.078 1 96.81 200 ASP A N 1
ATOM 1566 C CA . ASP A 1 200 ? 2.975 25.484 22.734 1 96.81 200 ASP A CA 1
ATOM 1567 C C . ASP A 1 200 ? 1.526 25.766 22.344 1 96.81 200 ASP A C 1
ATOM 1569 O O . ASP A 1 200 ? 1.24 26.781 21.703 1 96.81 200 ASP A O 1
ATOM 1573 N N . PHE A 1 201 ? 0.65 24.891 22.75 1 97.56 201 PHE A N 1
ATOM 1574 C CA . PHE A 1 201 ? -0.772 25.078 22.484 1 97.56 201 PHE A CA 1
ATOM 1575 C C . PHE A 1 201 ? -1.281 26.375 23.109 1 97.56 201 PHE A C 1
ATOM 1577 O O . PHE A 1 201 ? -1.948 27.172 22.453 1 97.56 201 PHE A O 1
ATOM 1584 N N . LYS A 1 202 ? -0.921 26.578 24.344 1 95.75 202 LYS A N 1
ATOM 1585 C CA . LYS A 1 202 ? -1.328 27.781 25.062 1 95.75 202 LYS A CA 1
ATOM 1586 C C . L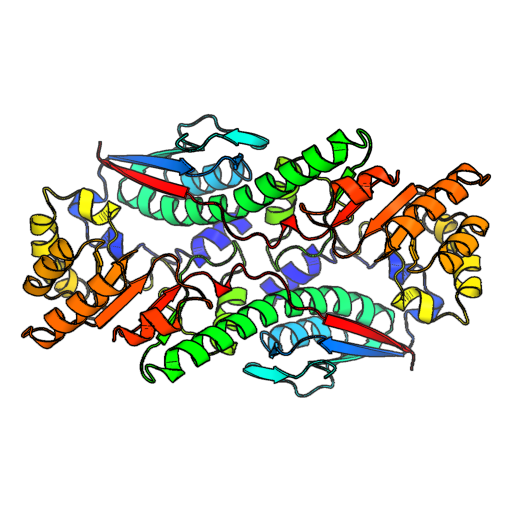YS A 1 202 ? -0.787 29.047 24.391 1 95.75 202 LYS A C 1
ATOM 1588 O O . LYS A 1 202 ? -1.496 30.047 24.266 1 95.75 202 LYS A O 1
ATOM 1593 N N . THR A 1 203 ? 0.41 28.922 23.984 1 96.62 203 THR A N 1
ATOM 1594 C CA . THR A 1 203 ? 1.021 30.047 23.281 1 96.62 203 THR A CA 1
ATOM 1595 C C . THR A 1 203 ? 0.261 30.359 22 1 96.62 203 THR A C 1
ATOM 1597 O O . THR A 1 203 ? -0.044 31.531 21.719 1 96.62 203 THR A O 1
ATOM 1600 N N . LEU A 1 204 ? -0.117 29.391 21.25 1 97.12 204 LEU A N 1
ATOM 1601 C CA . LEU A 1 204 ? -0.785 29.547 19.969 1 97.12 204 LEU A CA 1
ATOM 1602 C C . LEU A 1 204 ? -2.152 30.203 20.141 1 97.12 204 LEU A C 1
ATOM 1604 O O . LEU A 1 204 ? -2.611 30.938 19.266 1 97.12 204 LEU A O 1
ATOM 1608 N N . LEU A 1 205 ? -2.795 29.984 21.281 1 95.69 205 LEU A N 1
ATOM 1609 C CA . LEU A 1 205 ? -4.117 30.547 21.547 1 95.69 205 LEU A CA 1
ATOM 1610 C C . LEU A 1 205 ? -4.07 32.062 21.516 1 95.69 205 LEU A C 1
ATOM 1612 O O . LEU A 1 205 ? -5.078 32.719 21.234 1 95.69 205 LEU A O 1
ATOM 1616 N N . ASN A 1 206 ? -2.891 32.562 21.766 1 94.25 206 ASN A N 1
ATOM 1617 C CA . ASN A 1 206 ? -2.742 34.031 21.828 1 94.25 206 ASN A CA 1
ATOM 1618 C C . ASN A 1 206 ? -2.539 34.625 20.438 1 94.25 206 ASN A C 1
ATOM 1620 O O . ASN A 1 206 ? -2.576 35.844 20.281 1 94.25 206 ASN A O 1
ATOM 1624 N N . PHE A 1 207 ? -2.348 33.781 19.406 1 95.56 207 PHE A N 1
ATOM 1625 C CA . PHE A 1 207 ? -2.008 34.281 18.078 1 95.56 207 PHE A CA 1
ATOM 1626 C C . PHE A 1 207 ? -3.045 33.844 17.047 1 95.56 207 PHE A C 1
ATOM 1628 O O . PHE A 1 207 ? -2.928 34.188 15.867 1 95.56 207 PHE A O 1
ATOM 1635 N N . ALA A 1 208 ? -3.986 33.125 17.406 1 92.5 208 ALA A N 1
ATOM 1636 C CA . ALA A 1 208 ? -5.254 32.812 16.75 1 92.5 208 ALA A CA 1
ATOM 1637 C C . ALA A 1 208 ? -5.02 32.156 15.398 1 92.5 208 ALA A C 1
ATOM 1639 O O . ALA A 1 208 ? -5.562 32.594 14.375 1 92.5 208 ALA A O 1
ATOM 1640 N N . PRO A 1 209 ? -4.23 31.094 15.211 1 96.94 209 PRO A N 1
ATOM 1641 C CA . PRO A 1 209 ? -4.32 30.281 13.992 1 96.94 209 PRO A CA 1
ATOM 1642 C C . PRO A 1 209 ? -5.711 29.703 13.773 1 96.94 209 PRO A C 1
ATOM 1644 O O . PRO A 1 209 ? -6.5 29.609 14.719 1 96.94 209 PRO A O 1
ATOM 1647 N N . ASP A 1 210 ? -6.031 29.359 12.508 1 96.94 210 ASP A N 1
ATOM 1648 C CA . ASP A 1 210 ? -7.363 28.844 12.219 1 96.94 210 ASP A CA 1
ATOM 1649 C C . ASP A 1 210 ? -7.531 27.422 12.773 1 96.94 210 ASP A C 1
ATOM 1651 O O . ASP A 1 210 ? -8.625 27.047 13.188 1 96.94 210 ASP A O 1
ATOM 1655 N N . VAL A 1 211 ? -6.461 26.625 12.742 1 98 211 VAL A N 1
ATOM 1656 C CA . VAL A 1 211 ? -6.465 25.25 13.219 1 98 211 VAL A CA 1
ATOM 1657 C C . VAL A 1 211 ? -5.188 24.969 14 1 98 211 VAL A C 1
ATOM 1659 O O . VAL A 1 211 ? -4.098 25.375 13.594 1 98 211 VAL A O 1
ATOM 1662 N N . ILE A 1 212 ? -5.305 24.391 15.102 1 98.38 212 ILE A N 1
ATOM 1663 C CA . ILE A 1 212 ? -4.168 23.859 15.852 1 98.38 212 ILE A CA 1
ATOM 1664 C C . ILE A 1 212 ? -4.184 22.344 15.805 1 98.38 212 ILE A C 1
ATOM 1666 O O . ILE A 1 212 ? -5.117 21.703 16.297 1 98.38 212 ILE A O 1
ATOM 1670 N N . GLN A 1 213 ? -3.195 21.781 15.18 1 98.62 213 GLN A N 1
ATOM 1671 C CA . GLN A 1 213 ? -3.045 20.328 15.133 1 98.62 213 GLN A CA 1
ATOM 1672 C C . GLN A 1 213 ? -2.158 19.828 16.266 1 98.62 213 GLN A C 1
ATOM 1674 O O . GLN A 1 213 ? -0.959 20.125 16.297 1 98.62 213 GLN A O 1
ATOM 1679 N N . CYS A 1 214 ? -2.727 19.062 17.156 1 98.69 214 CYS A N 1
ATOM 1680 C CA . CYS A 1 214 ? -2.004 18.5 18.297 1 98.69 214 CYS A CA 1
ATOM 1681 C C . CYS A 1 214 ? -1.395 17.156 17.938 1 98.69 214 CYS A C 1
ATOM 1683 O O . CYS A 1 214 ? -2.113 16.156 17.766 1 98.69 214 CYS A O 1
ATOM 1685 N N . ASP A 1 215 ? -0.09 17.141 17.828 1 97.75 215 ASP A N 1
ATOM 1686 C CA . ASP A 1 215 ? 0.616 15.938 17.406 1 97.75 215 ASP A CA 1
ATOM 1687 C C . ASP A 1 215 ? 1.16 15.164 18.609 1 97.75 215 ASP A C 1
ATOM 1689 O O . ASP A 1 215 ? 1.846 15.734 19.453 1 97.75 215 ASP A O 1
ATOM 1693 N N . LYS A 1 216 ? 0.816 13.906 18.766 1 96.69 216 LYS A N 1
ATOM 1694 C CA . LYS A 1 216 ? 1.336 12.945 19.734 1 96.69 216 LYS A CA 1
ATOM 1695 C C . LYS A 1 216 ? 1.118 13.422 21.156 1 96.69 216 LYS A C 1
ATOM 1697 O O . LYS A 1 216 ? 1.961 13.195 22.031 1 96.69 216 LYS A O 1
ATOM 1702 N N . MET A 1 217 ? 0.087 14.195 21.344 1 97.62 217 MET A N 1
ATOM 1703 C CA . MET A 1 217 ? -0.316 14.555 22.703 1 97.62 217 MET A CA 1
ATOM 1704 C C . MET A 1 217 ? -1.119 13.43 23.359 1 97.62 217 MET A C 1
ATOM 1706 O O . MET A 1 217 ? -1.871 12.727 22.672 1 97.62 217 MET A O 1
ATOM 1710 N N . SER A 1 218 ? -0.989 13.305 24.641 1 97.62 218 SER A N 1
ATOM 1711 C CA . SER A 1 218 ? -1.759 12.312 25.375 1 97.62 218 SER A CA 1
ATOM 1712 C C . SER A 1 218 ? -3.234 12.695 25.453 1 97.62 218 SER A C 1
ATOM 1714 O O . SER A 1 218 ? -3.6 13.836 25.156 1 97.62 218 SER A O 1
ATOM 1716 N N . LEU A 1 219 ? -4.008 11.734 25.844 1 98.12 219 LEU A N 1
ATOM 1717 C CA . LEU A 1 219 ? -5.434 12 26.016 1 98.12 219 LEU A CA 1
ATOM 1718 C C . LEU A 1 219 ? -5.656 13.086 27.062 1 98.12 219 LEU A C 1
ATOM 1720 O O . LEU A 1 219 ? -6.508 13.961 26.875 1 98.12 219 LEU A O 1
ATOM 1724 N N . GLU A 1 220 ? -4.914 13.016 28.109 1 97.94 220 GLU A N 1
ATOM 1725 C CA . GLU A 1 220 ? -5.016 14.023 29.172 1 97.94 220 GLU A CA 1
ATOM 1726 C C . GLU A 1 220 ? -4.664 15.414 28.656 1 97.94 220 GLU A C 1
ATOM 1728 O O . GLU A 1 220 ? -5.363 16.391 28.938 1 97.94 220 GLU A O 1
ATOM 1733 N N . GLU A 1 221 ? -3.641 15.5 27.906 1 98.19 221 GLU A N 1
ATOM 1734 C CA . GLU A 1 221 ? -3.217 16.781 27.328 1 98.19 221 GLU A CA 1
ATOM 1735 C C . GLU A 1 221 ? -4.262 17.312 26.344 1 98.19 221 GLU A C 1
ATOM 1737 O O . GLU A 1 221 ? -4.516 18.531 26.312 1 98.19 221 GLU A O 1
ATOM 1742 N N . LEU A 1 222 ? -4.828 16.453 25.625 1 98.19 222 LEU A N 1
ATOM 1743 C CA . LEU A 1 222 ? -5.828 16.875 24.641 1 98.19 222 LEU A CA 1
ATOM 1744 C C . LEU A 1 222 ? -7.09 17.375 25.328 1 98.19 222 LEU A C 1
ATOM 1746 O O . LEU A 1 222 ? -7.695 18.344 24.875 1 98.19 222 LEU A O 1
ATOM 1750 N N . HIS A 1 223 ? -7.484 16.719 26.422 1 97.69 223 HIS A N 1
ATOM 1751 C CA . HIS A 1 223 ? -8.609 17.203 27.203 1 97.69 223 HIS A CA 1
ATOM 1752 C C . HIS A 1 223 ? -8.344 18.625 27.719 1 97.69 223 HIS A C 1
ATOM 1754 O O . HIS A 1 223 ? -9.227 19.484 27.641 1 97.69 223 HIS A O 1
ATOM 1760 N N . GLU A 1 224 ? -7.199 18.75 28.203 1 97.94 224 GLU A N 1
ATOM 1761 C CA . GLU A 1 224 ? -6.828 20.062 28.703 1 97.94 224 GLU A CA 1
ATOM 1762 C C . GLU A 1 224 ? -6.809 21.094 27.578 1 97.94 224 GLU A C 1
ATOM 1764 O O . GLU A 1 224 ? -7.246 22.234 27.766 1 97.94 224 GLU A O 1
ATOM 1769 N N . ALA A 1 225 ? -6.266 20.719 26.438 1 97.81 225 ALA A N 1
ATOM 1770 C CA . ALA A 1 225 ? -6.234 21.625 25.281 1 97.81 225 ALA A CA 1
ATOM 1771 C C . ALA A 1 225 ? -7.645 22.062 24.891 1 97.81 225 ALA A C 1
ATOM 1773 O O . ALA A 1 225 ? -7.883 23.234 24.625 1 97.81 225 ALA A O 1
ATOM 1774 N N . VAL A 1 226 ? -8.57 21.141 24.859 1 97.31 226 VAL A N 1
ATOM 1775 C CA . VAL A 1 226 ? -9.953 21.438 24.5 1 97.31 226 VAL A CA 1
ATOM 1776 C C . VAL A 1 226 ? -10.57 22.375 25.547 1 97.31 226 VAL A C 1
ATOM 1778 O O . VAL A 1 226 ? -11.289 23.312 25.188 1 97.31 226 VAL A O 1
ATOM 1781 N N . ASN A 1 227 ? -10.297 22.141 26.781 1 96.75 227 ASN A N 1
ATOM 1782 C CA . ASN A 1 227 ? -10.789 23 27.844 1 96.75 227 ASN A CA 1
ATOM 1783 C C . ASN A 1 227 ? -10.258 24.422 27.688 1 96.75 227 ASN A C 1
ATOM 1785 O O . ASN A 1 227 ? -11 25.391 27.859 1 96.75 227 ASN A O 1
ATOM 1789 N N . LEU A 1 228 ? -9 24.484 27.438 1 96.31 228 LEU A N 1
ATOM 1790 C CA . LEU A 1 228 ? -8.375 25.781 27.266 1 96.31 228 LEU A CA 1
ATOM 1791 C C . LEU A 1 228 ? -9 26.531 26.078 1 96.31 228 LEU A C 1
ATOM 1793 O O . LEU A 1 228 ? -9.266 27.734 26.172 1 96.31 228 LEU A O 1
ATOM 1797 N N . LYS A 1 229 ? -9.211 25.812 25 1 95.31 229 LYS A N 1
ATOM 1798 C CA . LYS A 1 229 ? -9.859 26.391 23.828 1 95.31 229 LYS A CA 1
ATOM 1799 C C . LYS A 1 229 ? -11.25 26.922 24.172 1 95.31 229 LYS A C 1
ATOM 1801 O O . LYS A 1 229 ? -11.625 28.016 23.766 1 95.31 229 LYS A O 1
ATOM 1806 N N . ASN A 1 230 ? -12.031 26.172 24.891 1 93.44 230 ASN A N 1
ATOM 1807 C CA . ASN A 1 230 ? -13.398 26.531 25.25 1 93.44 230 ASN A CA 1
ATOM 1808 C C . ASN A 1 230 ? -13.438 27.781 26.125 1 93.44 230 ASN A C 1
ATOM 1810 O O . ASN A 1 230 ? -14.422 28.531 26.094 1 93.44 230 ASN A O 1
ATOM 1814 N N . ALA A 1 231 ? -12.375 27.953 26.766 1 93.25 231 ALA A N 1
ATOM 1815 C CA . ALA A 1 231 ? -12.305 29.094 27.688 1 93.25 231 ALA A CA 1
ATOM 1816 C C . ALA A 1 231 ? -11.719 30.328 26.984 1 93.25 231 ALA A C 1
ATOM 1818 O O . ALA A 1 231 ? -11.789 31.438 27.516 1 93.25 231 ALA A O 1
ATOM 1819 N N . ALA A 1 232 ? -11.156 30.109 25.875 1 90.62 232 ALA A N 1
ATOM 1820 C CA . ALA A 1 232 ? -10.469 31.188 25.172 1 90.62 232 ALA A CA 1
ATOM 1821 C C . ALA A 1 232 ? -11.445 32.031 24.344 1 90.62 232 ALA A C 1
ATOM 1823 O O . ALA A 1 232 ? -12.57 31.594 24.078 1 90.62 232 ALA A O 1
ATOM 1824 N N . LYS A 1 233 ? -11.078 33.25 24.031 1 87.44 233 LYS A N 1
ATOM 1825 C CA . LYS A 1 233 ? -11.883 34.156 23.219 1 87.44 233 LYS A CA 1
ATOM 1826 C C . LYS A 1 233 ? -11.93 33.688 21.766 1 87.44 233 LYS A C 1
ATOM 1828 O O . LYS A 1 233 ? -12.961 33.844 21.109 1 87.44 233 LYS A O 1
ATOM 1833 N N . PHE A 1 234 ? -10.758 33.219 21.328 1 85.62 234 PHE A N 1
ATOM 1834 C CA . PHE A 1 234 ? -10.625 32.656 19.984 1 85.62 234 PHE A CA 1
ATOM 1835 C C . PHE A 1 234 ? -10.828 31.156 20.016 1 85.62 234 PHE A C 1
ATOM 1837 O O . PHE A 1 234 ? -10.367 30.484 20.938 1 85.62 234 PHE A O 1
ATOM 1844 N N . GLN A 1 235 ? -11.633 30.656 19.062 1 88.75 235 GLN A N 1
ATOM 1845 C CA . GLN A 1 235 ? -11.961 29.234 19.047 1 88.75 235 GLN A CA 1
ATOM 1846 C C . GLN A 1 235 ? -11.422 28.547 17.797 1 88.75 235 GLN A C 1
ATOM 1848 O O . GLN A 1 235 ? -12.156 28.328 16.844 1 88.75 235 GLN A O 1
ATOM 1853 N N . PRO A 1 236 ? -10.172 28.203 17.891 1 93.44 236 PRO A N 1
ATOM 1854 C CA . PRO A 1 236 ? -9.617 27.469 16.75 1 93.44 236 PRO A CA 1
ATOM 1855 C C . PRO A 1 236 ? -10.195 26.062 16.625 1 93.44 236 PRO A C 1
ATOM 1857 O O . PRO A 1 236 ? -10.711 25.5 17.594 1 93.44 236 PRO A O 1
ATOM 1860 N N . VAL A 1 237 ? -10.195 25.531 15.406 1 96.69 237 VAL A N 1
ATOM 1861 C CA . VAL A 1 237 ? -10.406 24.109 15.219 1 96.69 237 VAL A CA 1
ATOM 1862 C C . VAL A 1 237 ? -9.242 23.328 15.82 1 96.69 237 VAL A C 1
ATOM 1864 O O . VAL A 1 237 ? -8.086 23.703 15.656 1 96.69 237 VAL A O 1
ATOM 1867 N N . ILE A 1 238 ? -9.492 22.328 16.578 1 98.19 238 ILE A N 1
ATOM 1868 C CA . ILE A 1 238 ? -8.453 21.484 17.156 1 98.19 238 ILE A CA 1
ATOM 1869 C C . ILE A 1 238 ? -8.484 20.109 16.516 1 98.19 238 ILE A C 1
ATOM 1871 O O . ILE A 1 238 ? -9.539 19.453 16.469 1 98.19 238 ILE A O 1
ATOM 1875 N N . THR A 1 239 ? -7.367 19.688 16.016 1 98.69 239 THR A N 1
ATOM 1876 C CA . THR A 1 239 ? -7.238 18.328 15.492 1 98.69 239 THR A CA 1
ATOM 1877 C C . THR A 1 239 ? -6.152 17.562 16.234 1 98.69 239 THR A C 1
ATOM 1879 O O . THR A 1 239 ? -5.258 18.156 16.828 1 98.69 239 THR A O 1
ATOM 1882 N N . ALA A 1 240 ? -6.262 16.266 16.266 1 98.81 240 ALA A N 1
ATOM 1883 C CA . ALA A 1 240 ? -5.266 15.375 16.859 1 98.81 240 ALA A CA 1
ATOM 1884 C C . ALA A 1 240 ? -4.613 14.492 15.812 1 98.81 240 ALA A C 1
ATOM 1886 O O . ALA A 1 240 ? -5.293 13.938 14.945 1 98.81 240 ALA A O 1
ATOM 1887 N N . ALA A 1 241 ? -3.352 14.406 15.852 1 98.31 241 ALA A N 1
ATOM 1888 C CA . ALA A 1 241 ? -2.568 13.555 14.953 1 98.31 241 ALA A CA 1
ATOM 1889 C C . ALA A 1 241 ? -1.549 12.734 15.734 1 98.31 241 ALA A C 1
ATOM 1891 O O . ALA A 1 241 ? -1.312 12.984 16.922 1 98.31 241 ALA A O 1
ATOM 1892 N N . GLY A 1 242 ? -1.055 11.68 15.102 1 96.38 242 GLY A N 1
ATOM 1893 C CA . GLY A 1 242 ? 0.012 10.875 15.672 1 96.38 242 GLY A CA 1
ATOM 1894 C C . GLY A 1 242 ? -0.47 9.539 16.203 1 96.38 242 GLY A C 1
ATOM 1895 O O . GLY A 1 242 ? -1.076 9.477 17.281 1 96.38 242 GLY A O 1
ATOM 1896 N N . GLY A 1 243 ? -0.211 8.531 15.484 1 95.69 243 GLY A N 1
ATOM 1897 C CA . GLY A 1 243 ? -0.429 7.16 15.93 1 95.69 243 GLY A CA 1
ATOM 1898 C C . GLY A 1 243 ? -1.896 6.812 16.094 1 95.69 243 GLY A C 1
ATOM 1899 O O . GLY A 1 243 ? -2.244 5.902 16.844 1 95.69 243 GLY A O 1
ATOM 1900 N N . ILE A 1 244 ? -2.766 7.508 15.555 1 98.44 244 ILE A N 1
ATOM 1901 C CA . ILE A 1 244 ? -4.199 7.289 15.703 1 98.44 244 ILE A CA 1
ATOM 1902 C C . ILE A 1 244 ? -4.656 6.188 14.75 1 98.44 244 ILE A C 1
ATOM 1904 O O . ILE A 1 244 ? -4.328 6.215 13.562 1 98.44 244 ILE A O 1
ATOM 1908 N N . ASN A 1 245 ? -5.375 5.234 15.281 1 98.62 245 ASN A N 1
ATOM 1909 C CA . ASN A 1 245 ? -5.871 4.09 14.523 1 98.62 245 ASN A CA 1
ATOM 1910 C C . ASN A 1 245 ? -7.191 3.578 15.086 1 98.62 245 ASN A C 1
ATOM 1912 O O . ASN A 1 245 ? -7.801 4.227 15.945 1 98.62 245 ASN A O 1
ATOM 1916 N N . LEU A 1 246 ? -7.633 2.477 14.602 1 98.81 246 LEU A N 1
ATOM 1917 C CA . LEU A 1 246 ? -8.938 1.944 14.961 1 98.81 246 LEU A CA 1
ATOM 1918 C C . LEU A 1 246 ? -8.992 1.597 16.453 1 98.81 246 LEU A C 1
ATOM 1920 O O . LEU A 1 246 ? -10.031 1.75 17.094 1 98.81 246 LEU A O 1
ATOM 1924 N N . ALA A 1 247 ? -7.895 1.238 17.047 1 98.5 247 ALA A N 1
ATOM 1925 C CA . ALA A 1 247 ? -7.852 0.768 18.422 1 98.5 247 ALA A CA 1
ATOM 1926 C C . ALA A 1 247 ? -8.023 1.926 19.406 1 98.5 247 ALA A C 1
ATOM 1928 O O . ALA A 1 247 ? -8.398 1.719 20.562 1 98.5 247 ALA A O 1
ATOM 1929 N N . ASN A 1 248 ? -7.758 3.199 18.938 1 98.69 248 ASN A N 1
ATOM 1930 C CA . ASN A 1 248 ? -7.727 4.277 19.906 1 98.69 248 ASN A CA 1
ATOM 1931 C C . ASN A 1 248 ? -8.531 5.484 19.453 1 98.69 248 ASN A C 1
ATOM 1933 O O . ASN A 1 248 ? -8.711 6.445 20.203 1 98.69 248 ASN A O 1
ATOM 1937 N N . CYS A 1 249 ? -9.07 5.461 18.25 1 98.81 249 CYS A N 1
ATOM 1938 C CA . CYS A 1 249 ? -9.672 6.66 17.672 1 98.81 249 CYS A CA 1
ATOM 1939 C C . CYS A 1 249 ? -10.883 7.105 18.484 1 98.81 249 CYS A C 1
ATOM 1941 O O . CYS A 1 249 ? -11.156 8.305 18.594 1 98.81 249 CYS A O 1
ATOM 1943 N N . ALA A 1 250 ? -11.617 6.16 19.062 1 98.88 250 ALA A N 1
ATOM 1944 C CA . ALA A 1 250 ? -12.766 6.539 19.875 1 98.88 250 ALA A CA 1
ATOM 1945 C C . ALA A 1 250 ? -12.328 7.34 21.109 1 98.88 250 ALA A C 1
ATOM 1947 O O . ALA A 1 250 ? -12.969 8.328 21.469 1 98.88 250 ALA A O 1
ATOM 1948 N N . LYS A 1 251 ? -11.273 6.926 21.734 1 98.81 251 LYS A N 1
ATOM 1949 C CA . LYS A 1 251 ? -10.758 7.633 22.906 1 98.81 251 LYS A CA 1
ATOM 1950 C C . LYS A 1 251 ? -10.312 9.047 22.531 1 98.81 251 LYS A C 1
ATOM 1952 O O . LYS A 1 251 ? -10.57 10 23.266 1 98.81 251 LYS A O 1
ATOM 1957 N N . PHE A 1 252 ? -9.68 9.172 21.422 1 98.81 252 PHE A N 1
ATOM 1958 C CA . PHE A 1 252 ? -9.227 10.477 20.969 1 98.81 252 PHE A CA 1
ATOM 195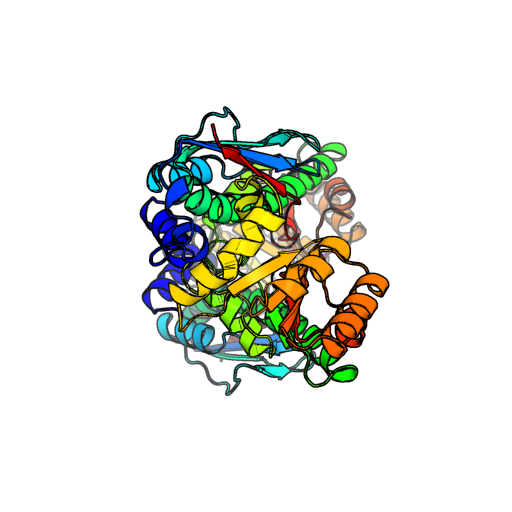9 C C . PHE A 1 252 ? -10.414 11.359 20.594 1 98.81 252 PHE A C 1
ATOM 1961 O O . PHE A 1 252 ? -10.43 12.547 20.922 1 98.81 252 PHE A O 1
ATOM 1968 N N . ALA A 1 253 ? -11.359 10.781 19.922 1 98.81 253 ALA A N 1
ATOM 1969 C CA . ALA A 1 253 ? -12.555 11.531 19.547 1 98.81 253 ALA A CA 1
ATOM 1970 C C . ALA A 1 253 ? -13.289 12.047 20.781 1 98.81 253 ALA A C 1
ATOM 1972 O O . ALA A 1 253 ? -13.812 13.164 20.766 1 98.81 253 ALA A O 1
ATOM 1973 N N . ALA A 1 254 ? -13.266 11.289 21.828 1 98.56 254 ALA A N 1
ATOM 1974 C CA . ALA A 1 254 ? -13.992 11.609 23.062 1 98.56 254 ALA A CA 1
ATOM 1975 C C . ALA A 1 254 ? -13.391 12.828 23.75 1 98.56 254 ALA A C 1
ATOM 1977 O O . ALA A 1 254 ? -14.031 13.438 24.625 1 98.56 254 ALA A O 1
ATOM 1978 N N . THR A 1 255 ? -12.172 13.188 23.422 1 98.38 255 THR A N 1
ATOM 1979 C CA . THR A 1 255 ? -11.531 14.336 24.062 1 98.38 255 THR A CA 1
ATOM 1980 C C . THR A 1 255 ? -12.211 15.633 23.625 1 98.38 255 THR A C 1
ATOM 1982 O O . THR A 1 255 ? -12.016 16.672 24.25 1 98.38 255 THR A O 1
ATOM 1985 N N . GLY A 1 256 ? -12.898 15.562 22.516 1 97.88 256 GLY A N 1
ATOM 1986 C CA . GLY A 1 256 ? -13.625 16.734 22.062 1 97.88 256 GLY A CA 1
ATOM 1987 C C . GLY A 1 256 ? -12.945 17.438 20.906 1 97.88 256 GLY A C 1
ATOM 1988 O O . GLY A 1 256 ? -13.367 18.516 20.484 1 97.88 256 GLY A O 1
ATOM 1989 N N . VAL A 1 257 ? -11.914 16.844 20.328 1 98.38 257 VAL A N 1
ATOM 1990 C CA . VAL A 1 257 ? -11.258 17.438 19.172 1 98.38 257 VAL A CA 1
ATOM 1991 C C . VAL A 1 257 ? -12.203 17.406 17.969 1 98.38 257 VAL A C 1
ATOM 1993 O O . VAL A 1 257 ? -13.148 16.609 17.938 1 98.38 257 VAL A O 1
ATOM 1996 N N . ASN A 1 258 ? -11.93 18.234 17.016 1 98.25 258 ASN A N 1
ATOM 1997 C CA . ASN A 1 258 ? -12.805 18.359 15.852 1 98.25 258 ASN A CA 1
ATOM 1998 C C . ASN A 1 258 ? -12.539 17.266 14.82 1 98.25 258 ASN A C 1
ATOM 2000 O O . ASN A 1 258 ? -13.453 16.859 14.102 1 98.25 258 ASN A O 1
ATOM 2004 N N . ALA A 1 259 ? -11.297 16.812 14.75 1 98.81 259 ALA A N 1
ATOM 2005 C CA . ALA A 1 259 ? -10.938 15.797 13.766 1 98.81 259 ALA A CA 1
ATOM 2006 C C . ALA A 1 259 ? -9.719 15 14.211 1 98.81 259 ALA A C 1
ATOM 2008 O O . ALA A 1 259 ? -8.898 15.492 14.984 1 98.81 259 ALA A O 1
ATOM 2009 N N . LEU A 1 260 ? -9.688 13.82 13.805 1 98.88 260 LEU A N 1
ATOM 2010 C CA . LEU A 1 260 ? -8.539 12.938 13.969 1 98.88 260 LEU A CA 1
ATOM 2011 C C . LEU A 1 260 ? -7.801 12.75 12.648 1 98.88 260 LEU A C 1
ATOM 2013 O O . LEU A 1 260 ? -8.406 12.367 11.648 1 98.88 260 LEU A O 1
ATOM 2017 N N . ILE A 1 261 ? -6.539 13.07 12.633 1 98.81 261 ILE A N 1
ATOM 2018 C CA . ILE A 1 261 ? -5.684 12.969 11.461 1 98.81 261 ILE A CA 1
ATOM 2019 C C . ILE A 1 261 ? -4.875 11.68 11.516 1 98.81 261 ILE A C 1
ATOM 2021 O O . ILE A 1 261 ? -4.148 11.43 12.477 1 98.81 261 ILE A O 1
ATOM 2025 N N . THR A 1 262 ? -4.984 10.852 10.453 1 98.62 262 THR A N 1
ATOM 2026 C CA . THR A 1 262 ? -4.379 9.531 10.547 1 98.62 262 THR A CA 1
ATOM 2027 C C . THR A 1 262 ? -3.971 9.023 9.164 1 98.62 262 THR A C 1
ATOM 2029 O O . THR A 1 262 ? -4.531 9.445 8.156 1 98.62 262 THR A O 1
ATOM 2032 N N . SER A 1 263 ? -2.996 8.188 9.125 1 97.94 263 SER A N 1
ATOM 2033 C CA . SER A 1 263 ? -2.596 7.453 7.926 1 97.94 263 SER A CA 1
ATOM 2034 C C . SER A 1 263 ? -2.941 5.973 8.047 1 97.94 263 SER A C 1
ATOM 2036 O O . SER A 1 263 ? -2.662 5.191 7.133 1 97.94 263 SER A O 1
ATOM 2038 N N . ALA A 1 264 ? -3.59 5.531 9.102 1 98.38 264 ALA A N 1
ATOM 2039 C CA . ALA A 1 264 ? -3.76 4.125 9.461 1 98.38 264 ALA A CA 1
ATOM 2040 C C . ALA A 1 264 ? -4.52 3.373 8.375 1 98.38 264 ALA A C 1
ATOM 2042 O O . ALA A 1 264 ? -4.188 2.229 8.055 1 98.38 264 ALA A O 1
ATOM 2043 N N . PRO A 1 265 ? -5.465 4.004 7.723 1 98.56 265 PRO A N 1
ATOM 2044 C CA . PRO A 1 265 ? -6.254 3.254 6.742 1 98.56 265 PRO A CA 1
ATOM 2045 C C . PRO A 1 265 ? -5.41 2.754 5.57 1 98.56 265 PRO A C 1
ATOM 2047 O O . PRO A 1 265 ? -5.738 1.732 4.961 1 98.56 265 PRO A O 1
ATOM 2050 N N . TYR A 1 266 ? -4.289 3.396 5.246 1 98.31 266 TYR A N 1
ATOM 2051 C CA . TYR A 1 266 ? -3.518 3.092 4.051 1 98.31 266 TYR A CA 1
ATOM 2052 C C . TYR A 1 266 ? -2.699 1.819 4.234 1 98.31 266 TYR A C 1
ATOM 2054 O O . TYR A 1 266 ? -2.17 1.268 3.27 1 98.31 266 TYR A O 1
ATOM 2062 N N . THR A 1 267 ? -2.562 1.335 5.496 1 97.25 267 THR A N 1
ATOM 2063 C CA . THR A 1 267 ? -1.537 0.335 5.773 1 97.25 267 THR A CA 1
ATOM 2064 C C . THR A 1 267 ? -2.154 -0.92 6.383 1 97.25 267 THR A C 1
ATOM 2066 O O . THR A 1 267 ? -1.552 -1.56 7.246 1 97.25 267 THR A O 1
ATOM 2069 N N . GLN A 1 268 ? -3.373 -1.276 5.973 1 96.69 268 GLN A N 1
ATOM 2070 C CA . GLN A 1 268 ? -4.102 -2.33 6.672 1 96.69 268 GLN A CA 1
ATOM 2071 C C . GLN A 1 268 ? -4.105 -3.625 5.863 1 96.69 268 GLN A C 1
ATOM 2073 O O . GLN A 1 268 ? -4.672 -4.629 6.297 1 96.69 268 GLN A O 1
ATOM 2078 N N . GLY A 1 269 ? -3.518 -3.592 4.758 1 96.88 269 GLY A N 1
ATOM 2079 C CA . GLY A 1 269 ? -3.398 -4.812 3.979 1 96.88 269 GLY A CA 1
ATOM 2080 C C . GLY A 1 269 ? -4.508 -4.98 2.957 1 96.88 269 GLY A C 1
ATOM 2081 O O . GLY A 1 269 ? -4.828 -4.047 2.223 1 96.88 269 GLY A O 1
ATOM 2082 N N . MET A 1 270 ? -5.023 -6.242 2.854 1 97.94 270 MET A N 1
ATOM 2083 C CA . MET A 1 270 ? -5.949 -6.594 1.781 1 97.94 270 MET A CA 1
ATOM 2084 C C . MET A 1 270 ? -7.191 -7.277 2.34 1 97.94 270 MET A C 1
ATOM 2086 O O . MET A 1 270 ? -7.105 -8.031 3.312 1 97.94 270 MET A O 1
ATOM 2090 N N . ALA A 1 271 ? -8.297 -6.988 1.714 1 98.31 271 ALA A N 1
ATOM 2091 C CA . ALA A 1 271 ? -9.516 -7.742 2.01 1 98.31 271 ALA A CA 1
ATOM 2092 C C . ALA A 1 271 ? -9.406 -9.18 1.498 1 98.31 271 ALA A C 1
ATOM 2094 O O . ALA A 1 271 ? -8.633 -9.461 0.583 1 98.31 271 ALA A O 1
ATOM 2095 N N . ASP A 1 272 ? -10.148 -10.062 2.123 1 97.81 272 ASP A N 1
ATOM 2096 C CA . ASP A 1 272 ? -10.156 -11.469 1.739 1 97.81 272 ASP A CA 1
ATOM 2097 C C . ASP A 1 272 ? -11.281 -11.766 0.749 1 97.81 272 ASP A C 1
ATOM 2099 O O . ASP A 1 272 ? -12.422 -11.992 1.149 1 97.81 272 ASP A O 1
ATOM 2103 N N . LEU A 1 273 ? -10.891 -11.836 -0.522 1 97.88 273 LEU A N 1
ATOM 2104 C CA . LEU A 1 273 ? -11.852 -12.062 -1.597 1 97.88 273 LEU A CA 1
ATOM 2105 C C . LEU A 1 273 ? -11.555 -13.367 -2.326 1 97.88 273 LEU A C 1
ATOM 2107 O O . LEU A 1 273 ? -10.414 -13.836 -2.33 1 97.88 273 LEU A O 1
ATOM 2111 N N . THR A 1 274 ? -12.547 -13.953 -2.855 1 96.69 274 THR A N 1
ATOM 2112 C CA . THR A 1 274 ? -12.383 -15.117 -3.719 1 96.69 274 THR A CA 1
ATOM 2113 C C . THR A 1 274 ? -13.25 -14.984 -4.973 1 96.69 274 THR A C 1
ATOM 2115 O O . THR A 1 274 ? -14.219 -14.219 -4.988 1 96.69 274 THR A O 1
ATOM 2118 N N . ALA A 1 275 ? -12.797 -15.625 -6.008 1 97.25 275 ALA A N 1
ATOM 2119 C CA . ALA A 1 275 ? -13.477 -15.508 -7.297 1 97.25 275 ALA A CA 1
ATOM 2120 C C . ALA A 1 275 ? -13.836 -16.891 -7.852 1 97.25 275 ALA A C 1
ATOM 2122 O O . ALA A 1 275 ? -13.148 -17.875 -7.574 1 97.25 275 ALA A O 1
ATOM 2123 N N . SER A 1 276 ? -14.852 -16.906 -8.547 1 96.94 276 SER A N 1
ATOM 2124 C CA . SER A 1 276 ? -15.273 -18.078 -9.305 1 96.94 276 SER A CA 1
ATOM 2125 C C . SER A 1 276 ? -15.602 -17.719 -10.75 1 96.94 276 SER A C 1
ATOM 2127 O O . SER A 1 276 ? -16.312 -16.75 -11.008 1 96.94 276 SER A O 1
ATOM 2129 N N . LEU A 1 277 ? -15.016 -18.438 -11.641 1 97.38 277 LEU A N 1
ATOM 2130 C CA . LEU A 1 277 ? -15.305 -18.297 -13.062 1 97.38 277 LEU A CA 1
ATOM 2131 C C . LEU A 1 277 ? -15.977 -19.562 -13.594 1 97.38 277 LEU A C 1
ATOM 2133 O O . LEU A 1 277 ? -15.484 -20.672 -13.391 1 97.38 277 LEU A O 1
ATOM 2137 N N . LYS A 1 278 ? -17.141 -19.422 -14.258 1 96.25 278 LYS A N 1
ATOM 2138 C CA . LYS A 1 278 ? -17.922 -20.547 -14.75 1 96.25 278 LYS A CA 1
ATOM 2139 C C . LYS A 1 278 ? -18.234 -20.391 -16.234 1 96.25 278 LYS A C 1
ATOM 2141 O O . LYS A 1 278 ? -18.625 -19.312 -16.688 1 96.25 278 LYS A O 1
ATOM 2146 N N . LEU A 1 279 ? -18.016 -21.484 -16.906 1 96.19 279 LEU A N 1
ATOM 2147 C CA . LEU A 1 279 ? -18.453 -21.5 -18.297 1 96.19 279 LEU A CA 1
ATOM 2148 C C . LEU A 1 279 ? -19.984 -21.578 -18.391 1 96.19 279 LEU A C 1
ATOM 2150 O O . LEU A 1 279 ? -20.625 -22.219 -17.562 1 96.19 279 LEU A O 1
ATOM 2154 N N . VAL A 1 280 ? -20.422 -20.906 -19.391 1 90.88 280 VAL A N 1
ATOM 2155 C CA . VAL A 1 280 ? -21.859 -20.938 -19.656 1 90.88 280 VAL A CA 1
ATOM 2156 C C . VAL A 1 280 ? -22.156 -21.969 -20.734 1 90.88 280 VAL A C 1
ATOM 2158 O O . VAL A 1 280 ? -21.391 -22.125 -21.688 1 90.88 280 VAL A O 1
ATOM 2161 N N . MET B 1 1 ? 11.773 -0.878 -13.938 1 81.38 1 MET B N 1
ATOM 2162 C CA . MET B 1 1 ? 12.414 0.42 -13.75 1 81.38 1 MET B CA 1
ATOM 2163 C C . MET B 1 1 ? 11.391 1.548 -13.812 1 81.38 1 MET B C 1
ATOM 2165 O O . MET B 1 1 ? 10.508 1.54 -14.672 1 81.38 1 MET B O 1
ATOM 2169 N N . ILE B 1 2 ? 11.508 2.43 -12.891 1 91.62 2 ILE B N 1
ATOM 2170 C CA . ILE B 1 2 ? 10.602 3.576 -12.844 1 91.62 2 ILE B CA 1
ATOM 2171 C C . ILE B 1 2 ? 11.164 4.711 -13.695 1 91.62 2 ILE B C 1
ATOM 2173 O O . ILE B 1 2 ? 12.312 5.133 -13.5 1 91.62 2 ILE B O 1
ATOM 2177 N N . SER B 1 3 ? 10.414 5.203 -14.664 1 93.81 3 SER B N 1
ATOM 2178 C CA . SER B 1 3 ? 10.859 6.219 -15.609 1 93.81 3 SER B CA 1
ATOM 2179 C C . SER B 1 3 ? 10.789 7.617 -15 1 93.81 3 SER B C 1
ATOM 2181 O O . SER B 1 3 ? 10.117 7.824 -13.992 1 93.81 3 SER B O 1
ATOM 2183 N N . ASP B 1 4 ? 11.438 8.57 -15.672 1 96.31 4 ASP B N 1
ATOM 2184 C CA . ASP B 1 4 ? 11.344 9.969 -15.266 1 96.31 4 ASP B CA 1
ATOM 2185 C C . ASP B 1 4 ? 9.898 10.461 -15.328 1 96.31 4 ASP B C 1
ATOM 2187 O O . ASP B 1 4 ? 9.461 11.242 -14.484 1 96.31 4 ASP B O 1
ATOM 2191 N N . ALA B 1 5 ? 9.219 9.953 -16.312 1 95.25 5 ALA B N 1
ATOM 2192 C CA . ALA B 1 5 ? 7.82 10.344 -16.469 1 95.25 5 ALA B CA 1
ATOM 2193 C C . ALA B 1 5 ? 6.996 9.906 -15.258 1 95.25 5 ALA B C 1
ATOM 2195 O O . ALA B 1 5 ? 6.152 10.656 -14.766 1 95.25 5 ALA B O 1
ATOM 2196 N N . GLN B 1 6 ? 7.191 8.719 -14.812 1 94.94 6 GLN B N 1
ATOM 2197 C CA . GLN B 1 6 ? 6.488 8.203 -13.641 1 94.94 6 GLN B CA 1
ATOM 2198 C C . GLN B 1 6 ? 6.871 8.977 -12.383 1 94.94 6 GLN B C 1
ATOM 2200 O O . GLN B 1 6 ? 6.027 9.234 -11.523 1 94.94 6 GLN B O 1
ATOM 2205 N N . ILE B 1 7 ? 8.164 9.344 -12.289 1 97.56 7 ILE B N 1
ATOM 2206 C CA . ILE B 1 7 ? 8.633 10.117 -11.148 1 97.56 7 ILE B CA 1
ATOM 2207 C C . ILE B 1 7 ? 7.969 11.492 -11.148 1 97.56 7 ILE B C 1
ATOM 2209 O O . ILE B 1 7 ? 7.527 11.977 -10.109 1 97.56 7 ILE B O 1
ATOM 2213 N N . TRP B 1 8 ? 7.82 12.102 -12.281 1 97.19 8 TRP B N 1
ATOM 2214 C CA . TRP B 1 8 ? 7.152 13.391 -12.391 1 97.19 8 TRP B CA 1
ATOM 2215 C C . TRP B 1 8 ? 5.676 13.281 -12.031 1 97.19 8 TRP B C 1
ATOM 2217 O O . TRP B 1 8 ? 5.105 14.195 -11.43 1 97.19 8 TRP B O 1
ATOM 2227 N N . GLU B 1 9 ? 5.047 12.164 -12.414 1 94.56 9 GLU B N 1
ATOM 2228 C CA . GLU B 1 9 ? 3.656 11.945 -12.023 1 94.56 9 GLU B CA 1
ATOM 2229 C C . GLU B 1 9 ? 3.514 11.875 -10.508 1 94.56 9 GLU B C 1
ATOM 2231 O O . GLU B 1 9 ? 2.564 12.422 -9.945 1 94.56 9 GLU B O 1
ATOM 2236 N N . TYR B 1 10 ? 4.457 11.211 -9.93 1 96.88 10 TYR B N 1
ATOM 2237 C CA . TYR B 1 10 ? 4.48 11.133 -8.477 1 96.88 10 TYR B CA 1
ATOM 2238 C C . TYR B 1 10 ? 4.656 12.516 -7.859 1 96.88 10 TYR B C 1
ATOM 2240 O O . TYR B 1 10 ? 3.916 12.891 -6.949 1 96.88 10 TYR B O 1
ATOM 2248 N N . ILE B 1 11 ? 5.609 13.312 -8.367 1 97.94 11 ILE B N 1
ATOM 2249 C CA . ILE B 1 11 ? 5.871 14.664 -7.879 1 97.94 11 ILE B CA 1
ATOM 2250 C C . ILE B 1 11 ? 4.621 15.523 -8.055 1 97.94 11 ILE B C 1
ATOM 2252 O O . ILE B 1 11 ? 4.176 16.172 -7.109 1 97.94 11 ILE B O 1
ATOM 2256 N N . ARG B 1 12 ? 3.961 15.438 -9.141 1 96.06 12 ARG B N 1
ATOM 2257 C CA . ARG B 1 12 ? 2.818 16.297 -9.461 1 96.06 12 ARG B CA 1
ATOM 2258 C C . ARG B 1 12 ? 1.604 15.914 -8.617 1 96.06 12 ARG B C 1
ATOM 2260 O O . ARG B 1 12 ? 0.767 16.766 -8.312 1 96.06 12 ARG B O 1
ATOM 2267 N N . SER B 1 13 ? 1.539 14.648 -8.234 1 94.62 13 SER B N 1
ATOM 2268 C CA . SER B 1 13 ? 0.413 14.203 -7.422 1 94.62 13 SER B CA 1
ATOM 2269 C C . SER B 1 13 ? 0.413 14.883 -6.059 1 94.62 13 SER B C 1
ATOM 2271 O O . SER B 1 13 ? -0.647 15.117 -5.477 1 94.62 13 SER B O 1
ATOM 2273 N N . ASP B 1 14 ? 1.612 15.234 -5.559 1 95.88 14 ASP B N 1
ATOM 2274 C CA . ASP B 1 14 ? 1.712 15.805 -4.219 1 95.88 14 ASP B CA 1
ATOM 2275 C C . ASP B 1 14 ? 2.164 17.266 -4.277 1 95.88 14 ASP B C 1
ATOM 2277 O O . ASP B 1 14 ? 2.084 17.984 -3.279 1 95.88 14 ASP B O 1
ATOM 2281 N N . LEU B 1 15 ? 2.619 17.625 -5.438 1 95.94 15 LEU B N 1
ATOM 2282 C CA . LEU B 1 15 ? 3.078 18.984 -5.695 1 95.94 15 LEU B CA 1
ATOM 2283 C C . LEU B 1 15 ? 2.6 19.469 -7.059 1 95.94 15 LEU B C 1
ATOM 2285 O O . LEU B 1 15 ? 3.414 19.781 -7.93 1 95.94 15 LEU B O 1
ATOM 2289 N N . PRO B 1 16 ? 1.33 19.578 -7.234 1 92.75 16 PRO B N 1
ATOM 2290 C CA . PRO B 1 16 ? 0.834 20.016 -8.547 1 92.75 16 PRO B CA 1
ATOM 2291 C C . PRO B 1 16 ? 1.27 21.422 -8.898 1 92.75 16 PRO B C 1
ATOM 2293 O O . PRO B 1 16 ? 1.443 21.75 -10.078 1 92.75 16 PRO B O 1
ATOM 2296 N N . PHE B 1 17 ? 1.426 22.281 -7.906 1 92.19 17 PHE B N 1
ATOM 2297 C CA . PHE B 1 17 ? 1.904 23.656 -8.109 1 92.19 17 PHE B CA 1
ATOM 2298 C C . PHE B 1 17 ? 3.023 23.984 -7.133 1 92.19 17 PHE B C 1
ATOM 2300 O O . PHE B 1 17 ? 4.074 23.344 -7.141 1 92.19 17 PHE B O 1
ATOM 2307 N N . ASP B 1 18 ? 2.711 24.797 -6.207 1 91.38 18 ASP B N 1
ATOM 2308 C CA . ASP B 1 18 ? 3.75 25.172 -5.254 1 91.38 18 ASP B CA 1
ATOM 2309 C C . ASP B 1 18 ? 3.41 24.688 -3.848 1 91.38 18 ASP B C 1
ATOM 2311 O O . ASP B 1 18 ? 2.289 24.234 -3.594 1 91.38 18 ASP B O 1
ATOM 2315 N N . ASP B 1 19 ? 4.422 24.641 -3.008 1 95.94 19 ASP B N 1
ATOM 2316 C CA . ASP B 1 19 ? 4.227 24.375 -1.585 1 95.94 19 ASP B CA 1
ATOM 2317 C C . ASP B 1 19 ? 3.688 25.609 -0.862 1 95.94 19 ASP B C 1
ATOM 2319 O O . ASP B 1 19 ? 4.449 26.516 -0.517 1 95.94 19 ASP B O 1
ATOM 2323 N N . LEU B 1 20 ? 2.412 25.5 -0.612 1 95.69 20 LEU B N 1
ATOM 2324 C CA . LEU B 1 20 ? 1.724 26.672 -0.099 1 95.69 20 LEU B CA 1
ATOM 2325 C C . LEU B 1 20 ? 2.287 27.078 1.256 1 95.69 20 LEU B C 1
ATOM 2327 O O . LEU B 1 20 ? 2.447 28.281 1.529 1 95.69 20 LEU B O 1
ATOM 2331 N N . THR B 1 21 ? 2.59 26.156 2.111 1 97.44 21 THR B N 1
ATOM 2332 C CA . THR B 1 21 ? 3.084 26.438 3.453 1 97.44 21 THR B CA 1
ATOM 2333 C C . THR B 1 21 ? 4.441 27.141 3.393 1 97.44 21 THR B C 1
ATOM 2335 O O . THR B 1 21 ? 4.609 28.234 3.934 1 97.44 21 THR B O 1
ATOM 2338 N N . THR B 1 22 ? 5.34 26.562 2.693 1 97.12 22 THR B N 1
ATOM 2339 C CA . THR B 1 22 ? 6.707 27.062 2.637 1 97.12 22 THR B CA 1
ATOM 2340 C C . THR B 1 22 ? 6.754 28.391 1.896 1 97.12 22 THR B C 1
ATOM 2342 O O . THR B 1 22 ? 7.566 29.266 2.225 1 97.12 22 THR B O 1
ATOM 2345 N N . SER B 1 23 ? 5.887 28.594 0.946 1 96.12 23 SER B N 1
ATOM 2346 C CA . SER B 1 23 ? 5.863 29.812 0.151 1 96.12 23 SER B CA 1
ATOM 2347 C C . SER B 1 23 ? 5.555 31.031 1.017 1 96.12 23 SER B C 1
ATOM 2349 O O . SER B 1 23 ? 5.887 32.156 0.651 1 96.12 23 SER B O 1
ATOM 2351 N N . LEU B 1 24 ? 4.91 30.812 2.115 1 97 24 LEU B N 1
ATOM 2352 C CA . LEU B 1 24 ? 4.562 31.906 3.018 1 97 24 LEU B CA 1
ATOM 2353 C C . LEU B 1 24 ? 5.793 32.406 3.77 1 97 24 LEU B C 1
ATOM 2355 O O . LEU B 1 24 ? 5.781 33.5 4.332 1 97 24 LEU B O 1
ATOM 2359 N N . GLN B 1 25 ? 6.812 31.547 3.801 1 97.31 25 GLN B N 1
ATOM 2360 C CA . GLN B 1 25 ? 8.039 31.906 4.496 1 97.31 25 GLN B CA 1
ATOM 2361 C C . GLN B 1 25 ? 9.078 32.469 3.525 1 97.31 25 GLN B C 1
ATOM 2363 O O . GLN B 1 25 ? 10.219 32 3.486 1 97.31 25 GLN B O 1
ATOM 2368 N N . GLY B 1 26 ? 8.719 33.5 2.846 1 94.56 26 GLY B N 1
ATOM 2369 C CA . GLY B 1 26 ? 9.438 34.094 1.722 1 94.56 26 GLY B CA 1
ATOM 2370 C C . GLY B 1 26 ? 10.883 34.438 2.049 1 94.56 26 GLY B C 1
ATOM 2371 O O . GLY B 1 26 ? 11.773 34.25 1.213 1 94.56 26 GLY B O 1
ATOM 2372 N N . GLU B 1 27 ? 11.164 34.906 3.203 1 95 27 GLU B N 1
ATOM 2373 C CA . GLU B 1 27 ? 12.492 35.375 3.574 1 95 27 GLU B CA 1
ATOM 2374 C C . GLU B 1 27 ? 13.5 34.25 3.646 1 95 27 GLU B C 1
ATOM 2376 O O . GLU B 1 27 ? 14.711 34.469 3.623 1 95 27 GLU B O 1
ATOM 2381 N N . PHE B 1 28 ? 12.977 33.031 3.66 1 96.94 28 PHE B N 1
ATOM 2382 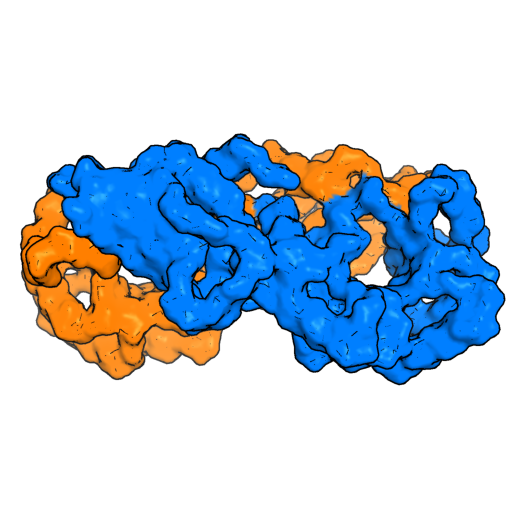C CA . PHE B 1 28 ? 13.875 31.891 3.828 1 96.94 28 PHE B CA 1
ATOM 2383 C C . PHE B 1 28 ? 14 31.109 2.531 1 96.94 28 PHE B C 1
ATOM 2385 O O . PHE B 1 28 ? 14.898 30.266 2.391 1 96.94 28 PHE B O 1
ATOM 2392 N N . LEU B 1 29 ? 13.195 31.328 1.557 1 97.25 29 LEU B N 1
ATOM 2393 C CA . LEU B 1 29 ? 13 30.453 0.402 1 97.25 29 LEU B CA 1
ATOM 2394 C C . LEU B 1 29 ? 14.328 30.188 -0.303 1 97.25 29 LEU B C 1
ATOM 2396 O O . LEU B 1 29 ? 14.609 29.047 -0.694 1 97.25 29 LEU B O 1
ATOM 2400 N N . ASN B 1 30 ? 15.156 31.141 -0.375 1 97.56 30 ASN B N 1
ATOM 2401 C CA . ASN B 1 30 ? 16.375 31.016 -1.171 1 97.56 30 ASN B CA 1
ATOM 2402 C C . ASN B 1 30 ? 17.594 30.75 -0.292 1 97.56 30 ASN B C 1
ATOM 2404 O O . ASN B 1 30 ? 18.719 30.625 -0.796 1 97.56 30 ASN B O 1
ATOM 2408 N N . ARG B 1 31 ? 17.375 30.609 0.987 1 97.94 31 ARG B N 1
ATOM 2409 C CA . ARG B 1 31 ? 18.5 30.281 1.871 1 97.94 31 ARG B CA 1
ATOM 2410 C C . ARG B 1 31 ? 18.938 28.844 1.686 1 97.94 31 ARG B C 1
ATOM 2412 O O . ARG B 1 31 ? 18.109 27.953 1.46 1 97.94 31 ARG B O 1
ATOM 2419 N N . GLN B 1 32 ? 20.234 28.672 1.815 1 98.25 32 GLN B N 1
ATOM 2420 C CA . GLN B 1 32 ? 20.766 27.328 1.716 1 98.25 32 GLN B CA 1
ATOM 2421 C C . GLN B 1 32 ? 20.453 26.516 2.969 1 98.25 32 GLN B C 1
ATOM 2423 O O . GLN B 1 32 ? 20.5 27.031 4.082 1 98.25 32 GLN B O 1
ATOM 2428 N N . ALA B 1 33 ? 20.141 25.25 2.754 1 98.25 33 ALA B N 1
ATOM 2429 C CA . ALA B 1 33 ? 19.766 24.359 3.852 1 98.25 33 ALA B CA 1
ATOM 2430 C C . ALA B 1 33 ? 20.219 22.922 3.574 1 98.25 33 ALA B C 1
ATOM 2432 O O . ALA B 1 33 ? 20.688 22.625 2.475 1 98.25 33 ALA B O 1
ATOM 2433 N N . THR B 1 34 ? 20.156 22.109 4.602 1 98 34 THR B N 1
ATOM 2434 C CA . THR B 1 34 ? 20.438 20.688 4.508 1 98 34 THR B CA 1
ATOM 2435 C C . THR B 1 34 ? 19.281 19.875 5.066 1 98 34 THR B C 1
ATOM 2437 O O . THR B 1 34 ? 18.594 20.312 6 1 98 34 THR B O 1
ATOM 2440 N N . LEU B 1 35 ? 19.016 18.766 4.43 1 97.88 35 LEU B N 1
ATOM 2441 C CA . LEU B 1 35 ? 18 17.812 4.844 1 97.88 35 LEU B CA 1
ATOM 2442 C C . LEU B 1 35 ? 18.625 16.484 5.242 1 97.88 35 LEU B C 1
ATOM 2444 O O . LEU B 1 35 ? 19.5 15.977 4.539 1 97.88 35 LEU B O 1
ATOM 2448 N N . SER B 1 36 ? 18.219 15.977 6.371 1 97.75 36 SER B N 1
ATOM 2449 C CA . SER B 1 36 ? 18.609 14.648 6.816 1 97.75 36 SER B CA 1
ATOM 2450 C C . SER B 1 36 ? 17.406 13.82 7.227 1 97.75 36 SER B C 1
ATOM 2452 O O . SER B 1 36 ? 16.531 14.297 7.961 1 97.75 36 SER B O 1
ATOM 2454 N N . ILE B 1 37 ? 17.344 12.633 6.73 1 98 37 ILE B N 1
ATOM 2455 C CA . ILE B 1 37 ? 16.312 11.68 7.145 1 98 37 ILE B CA 1
ATOM 2456 C C . ILE B 1 37 ? 16.969 10.531 7.91 1 98 37 ILE B C 1
ATOM 2458 O O . ILE B 1 37 ? 17.906 9.906 7.426 1 98 37 ILE B O 1
ATOM 2462 N N . ILE B 1 38 ? 16.422 10.266 9.055 1 97.81 38 ILE B N 1
ATOM 2463 C CA . ILE B 1 38 ? 16.938 9.242 9.953 1 97.81 38 ILE B CA 1
ATOM 2464 C C . ILE B 1 38 ? 15.875 8.188 10.203 1 97.81 38 ILE B C 1
ATOM 2466 O O . ILE B 1 38 ? 14.68 8.477 10.164 1 97.81 38 ILE B O 1
ATOM 2470 N N . THR B 1 39 ? 16.359 6.949 10.414 1 98.19 39 THR B N 1
ATOM 2471 C CA . THR B 1 39 ? 15.422 5.883 10.75 1 98.19 39 THR B CA 1
ATOM 2472 C C . THR B 1 39 ? 15.344 5.68 12.258 1 98.19 39 THR B C 1
ATOM 2474 O O . THR B 1 39 ? 16.359 5.793 12.961 1 98.19 39 THR B O 1
ATOM 2477 N N . ARG B 1 40 ? 14.188 5.367 12.703 1 97.94 40 ARG B N 1
ATOM 2478 C CA . ARG B 1 40 ? 14 5.121 14.133 1 97.94 40 ARG B CA 1
ATOM 2479 C C . ARG B 1 40 ? 14.078 3.631 14.445 1 97.94 40 ARG B C 1
ATOM 2481 O O . ARG B 1 40 ? 14.195 3.242 15.602 1 97.94 40 ARG B O 1
ATOM 2488 N N . ASP B 1 41 ? 13.977 2.766 13.398 1 97.69 41 ASP B N 1
ATOM 2489 C CA . ASP B 1 41 ? 14.109 1.315 13.508 1 97.69 41 ASP B CA 1
ATOM 2490 C C . ASP B 1 41 ? 15.203 0.794 12.578 1 97.69 41 ASP B C 1
ATOM 2492 O O . ASP B 1 41 ? 15.68 1.521 11.703 1 97.69 41 ASP B O 1
ATOM 2496 N N . ASP B 1 42 ? 15.633 -0.453 12.844 1 98.62 42 ASP B N 1
ATOM 2497 C CA . ASP B 1 42 ? 16.5 -1.103 11.859 1 98.62 42 ASP B CA 1
ATOM 2498 C C . ASP B 1 42 ? 15.773 -1.317 10.539 1 98.62 42 ASP B C 1
ATOM 2500 O O . ASP B 1 42 ? 14.625 -1.775 10.523 1 98.62 42 ASP B O 1
ATOM 2504 N N . ILE B 1 43 ? 16.469 -0.951 9.445 1 98.75 43 ILE B N 1
ATOM 2505 C CA . ILE B 1 43 ? 15.773 -1.091 8.164 1 98.75 43 ILE B CA 1
ATOM 2506 C C . ILE B 1 43 ? 16.75 -1.578 7.102 1 98.75 43 ILE B C 1
ATOM 2508 O O . ILE B 1 43 ? 17.969 -1.556 7.312 1 98.75 43 ILE B O 1
ATOM 2512 N N . VAL B 1 44 ? 16.25 -2.055 6.051 1 98.88 44 VAL B N 1
ATOM 2513 C CA . VAL B 1 44 ? 16.953 -2.266 4.785 1 98.88 44 VAL B CA 1
ATOM 2514 C C . VAL B 1 44 ? 16.516 -1.2 3.777 1 98.88 44 VAL B C 1
ATOM 2516 O O . VAL B 1 44 ? 15.336 -1.068 3.471 1 98.88 44 VAL B O 1
ATOM 2519 N N . LEU B 1 45 ? 17.5 -0.478 3.26 1 98.62 45 LEU B N 1
ATOM 2520 C CA . LEU B 1 45 ? 17.234 0.659 2.389 1 98.62 45 LEU B CA 1
ATOM 2521 C C . LEU B 1 45 ? 16.844 0.191 0.989 1 98.62 45 LEU B C 1
ATOM 2523 O O . LEU B 1 45 ? 17.438 -0.752 0.461 1 98.62 45 LEU B O 1
ATOM 2527 N N . SER B 1 46 ? 15.852 0.814 0.407 1 98.5 46 SER B N 1
ATOM 2528 C CA . SER B 1 46 ? 15.453 0.51 -0.963 1 98.5 46 SER B CA 1
ATOM 2529 C C . SER B 1 46 ? 14.922 1.753 -1.673 1 98.5 46 SER B C 1
ATOM 2531 O O . SER B 1 46 ? 14.539 2.729 -1.025 1 98.5 46 SER B O 1
ATOM 2533 N N . ASN B 1 47 ? 14.992 1.788 -3.039 1 97.56 47 ASN B N 1
ATOM 2534 C CA . ASN B 1 47 ? 14.508 2.832 -3.934 1 97.56 47 ASN B CA 1
ATOM 2535 C C . ASN B 1 47 ? 15.25 4.148 -3.721 1 97.56 47 ASN B C 1
ATOM 2537 O O . ASN B 1 47 ? 14.664 5.223 -3.83 1 97.56 47 ASN B O 1
ATOM 2541 N N . VAL B 1 48 ? 16.5 4.07 -3.385 1 94.44 48 VAL B N 1
ATOM 2542 C CA . VAL B 1 48 ? 17.312 5.258 -3.143 1 94.44 48 VAL B CA 1
ATOM 2543 C C . VAL B 1 48 ? 17.547 5.996 -4.457 1 94.44 48 VAL B C 1
ATOM 2545 O O . VAL B 1 48 ? 17.625 7.227 -4.48 1 94.44 48 VAL B O 1
ATOM 2548 N N . ASP B 1 49 ? 17.625 5.266 -5.547 1 93.94 49 ASP B N 1
ATOM 2549 C CA . ASP B 1 49 ? 17.812 5.871 -6.859 1 93.94 49 ASP B CA 1
ATOM 2550 C C . ASP B 1 49 ? 16.641 6.801 -7.203 1 93.94 49 ASP B C 1
ATOM 2552 O O . ASP B 1 49 ? 16.844 7.867 -7.789 1 93.94 49 ASP B O 1
ATOM 2556 N N . ILE B 1 50 ? 15.484 6.414 -6.848 1 95.88 50 ILE B N 1
ATOM 2557 C CA . ILE B 1 50 ? 14.289 7.211 -7.117 1 95.88 50 ILE B CA 1
ATOM 2558 C C . ILE B 1 50 ? 14.305 8.469 -6.258 1 95.88 50 ILE B C 1
ATOM 2560 O O . ILE B 1 50 ? 13.969 9.562 -6.73 1 95.88 50 ILE B O 1
ATOM 2564 N N . THR B 1 51 ? 14.703 8.352 -5 1 96.56 51 THR B N 1
ATOM 2565 C CA . THR B 1 51 ? 14.727 9.492 -4.098 1 96.56 51 THR B CA 1
ATOM 2566 C C . THR B 1 51 ? 15.75 10.523 -4.551 1 96.56 51 THR B C 1
ATOM 2568 O O . THR B 1 51 ? 15.5 11.727 -4.484 1 96.56 51 THR B O 1
ATOM 2571 N N . ALA B 1 52 ? 16.891 10.023 -5.012 1 96.06 52 ALA B N 1
ATOM 2572 C CA . ALA B 1 52 ? 17.906 10.922 -5.543 1 96.06 52 ALA B CA 1
ATOM 2573 C C . ALA B 1 52 ? 17.406 11.656 -6.777 1 96.06 52 ALA B C 1
ATOM 2575 O O . ALA B 1 52 ? 17.688 12.844 -6.965 1 96.06 52 ALA B O 1
ATOM 2576 N N . ARG B 1 53 ? 16.719 10.961 -7.621 1 96.94 53 ARG B N 1
ATOM 2577 C CA . ARG B 1 53 ? 16.172 11.562 -8.836 1 96.94 53 ARG B CA 1
ATOM 2578 C C . ARG B 1 53 ? 15.141 12.625 -8.5 1 96.94 53 ARG B C 1
ATOM 2580 O O . ARG B 1 53 ? 15.07 13.664 -9.164 1 96.94 53 ARG B O 1
ATOM 2587 N N . ILE B 1 54 ? 14.281 12.344 -7.512 1 98 54 ILE B N 1
ATOM 2588 C CA . ILE B 1 54 ? 13.297 13.312 -7.059 1 98 54 ILE B CA 1
ATOM 2589 C C . ILE B 1 54 ? 14 14.578 -6.566 1 98 54 ILE B C 1
ATOM 2591 O O . ILE B 1 54 ? 13.625 15.688 -6.945 1 98 54 ILE B O 1
ATOM 2595 N N . ALA B 1 55 ? 15.023 14.406 -5.73 1 98.25 55 ALA B N 1
ATOM 2596 C CA . ALA B 1 55 ? 15.789 15.547 -5.227 1 98.25 55 ALA B CA 1
ATOM 2597 C C . ALA B 1 55 ? 16.359 16.375 -6.375 1 98.25 55 ALA B C 1
ATOM 2599 O O . ALA B 1 55 ? 16.188 17.594 -6.406 1 98.25 55 ALA B O 1
ATOM 2600 N N . ALA B 1 56 ? 16.922 15.719 -7.32 1 98.25 56 ALA B N 1
ATOM 2601 C CA . ALA B 1 56 ? 17.531 16.406 -8.453 1 98.25 56 ALA B CA 1
ATOM 2602 C C . ALA B 1 56 ? 16.5 17.156 -9.273 1 98.25 56 ALA B C 1
ATOM 2604 O O . ALA B 1 56 ? 16.719 18.297 -9.68 1 98.25 56 ALA B O 1
ATOM 2605 N N . MET B 1 57 ? 15.398 16.531 -9.516 1 98.25 57 MET B N 1
ATOM 2606 C CA . MET B 1 57 ? 14.336 17.109 -10.328 1 98.25 57 MET B CA 1
ATOM 2607 C C . MET B 1 57 ? 13.758 18.359 -9.656 1 98.25 57 MET B C 1
ATOM 2609 O O . MET B 1 57 ? 13.242 19.25 -10.328 1 98.25 57 MET B O 1
ATOM 2613 N N . LEU B 1 58 ? 13.891 18.406 -8.336 1 97.88 58 LEU B N 1
ATOM 2614 C CA . LEU B 1 58 ? 13.344 19.531 -7.582 1 97.88 58 LEU B CA 1
ATOM 2615 C C . LEU B 1 58 ? 14.445 20.5 -7.188 1 97.88 58 LEU B C 1
ATOM 2617 O O . LEU B 1 58 ? 14.266 21.328 -6.289 1 97.88 58 LEU B O 1
ATOM 2621 N N . GLY B 1 59 ? 15.609 20.344 -7.793 1 97.94 59 GLY B N 1
ATOM 2622 C CA . GLY B 1 59 ? 16.672 21.312 -7.668 1 97.94 59 GLY B CA 1
ATOM 2623 C C . GLY B 1 59 ? 17.531 21.109 -6.426 1 97.94 59 GLY B C 1
ATOM 2624 O O . GLY B 1 59 ? 18.141 22.062 -5.93 1 97.94 59 GLY B O 1
ATOM 2625 N N . CYS B 1 60 ? 17.531 19.969 -5.84 1 98.38 60 CYS B N 1
ATOM 2626 C CA . CYS B 1 60 ? 18.344 19.641 -4.676 1 98.38 60 CYS B CA 1
ATOM 2627 C C . CYS B 1 60 ? 19.469 18.672 -5.051 1 98.38 60 CYS B C 1
ATOM 2629 O O . CYS B 1 60 ? 19.406 18.031 -6.098 1 98.38 60 CYS B O 1
ATOM 2631 N N . GLU B 1 61 ? 20.469 18.625 -4.207 1 98 61 GLU B N 1
ATOM 2632 C CA . GLU B 1 61 ? 21.594 17.734 -4.406 1 98 61 GLU B CA 1
ATOM 2633 C C . GLU B 1 61 ? 21.688 16.688 -3.293 1 98 61 GLU B C 1
ATOM 2635 O O . GLU B 1 61 ? 21.797 17.047 -2.117 1 98 61 GLU B O 1
ATOM 2640 N N . THR B 1 62 ? 21.625 15.469 -3.695 1 97.44 62 THR B N 1
ATOM 2641 C CA . THR B 1 62 ? 21.828 14.398 -2.727 1 97.44 62 THR B CA 1
ATOM 2642 C C . THR B 1 62 ? 23.297 14.305 -2.324 1 97.44 62 THR B C 1
ATOM 2644 O O . THR B 1 62 ? 24.172 14.281 -3.182 1 97.44 62 THR B O 1
ATOM 2647 N N . THR B 1 63 ? 23.656 14.219 -1.11 1 94.5 63 THR B N 1
ATOM 2648 C CA . THR B 1 63 ? 25.047 14.266 -0.659 1 94.5 63 THR B CA 1
ATOM 2649 C C . THR B 1 63 ? 25.438 12.953 -0.001 1 94.5 63 THR B C 1
ATOM 2651 O O . THR B 1 63 ? 26.625 12.68 0.186 1 94.5 63 THR B O 1
ATOM 2654 N N . GLY B 1 64 ? 24.594 12.023 0.286 1 84.25 64 GLY B N 1
ATOM 2655 C CA . GLY B 1 64 ? 24.922 10.758 0.902 1 84.25 64 GLY B CA 1
ATOM 2656 C C . GLY B 1 64 ? 25.188 9.648 -0.107 1 84.25 64 GLY B C 1
ATOM 2657 O O . GLY B 1 64 ? 25.016 9.859 -1.312 1 84.25 64 GLY B O 1
ATOM 2658 N N . LYS B 1 65 ? 25.875 8.531 0.379 1 82.44 65 LYS B N 1
ATOM 2659 C CA . LYS B 1 65 ? 26.281 7.418 -0.474 1 82.44 65 LYS B CA 1
ATOM 2660 C C . LYS B 1 65 ? 25.469 6.168 -0.174 1 82.44 65 LYS B C 1
ATOM 2662 O O . LYS B 1 65 ? 25.906 5.051 -0.462 1 82.44 65 LYS B O 1
ATOM 2667 N N . SER B 1 66 ? 24.281 6.348 0.256 1 91.56 66 SER B N 1
ATOM 2668 C CA . SER B 1 66 ? 23.484 5.176 0.587 1 91.56 66 SER B CA 1
ATOM 2669 C C . SER B 1 66 ? 23.047 4.43 -0.671 1 91.56 66 SER B C 1
ATOM 2671 O O . SER B 1 66 ? 22.797 5.047 -1.707 1 91.56 66 SER B O 1
ATOM 2673 N N . GLU B 1 67 ? 23.047 3.066 -0.559 1 95.44 67 GLU B N 1
ATOM 2674 C CA . GLU B 1 67 ? 22.688 2.201 -1.678 1 95.44 67 GLU B CA 1
ATOM 2675 C C . GLU B 1 67 ? 21.531 1.268 -1.302 1 95.44 67 GLU B C 1
ATOM 2677 O O . GLU B 1 67 ? 21.328 0.973 -0.123 1 95.44 67 GLU B O 1
ATOM 2682 N N . ASN B 1 68 ? 20.859 0.863 -2.287 1 97.5 68 ASN B N 1
ATOM 2683 C CA . ASN B 1 68 ? 19.844 -0.152 -2.041 1 97.5 68 ASN B CA 1
ATOM 2684 C C . ASN B 1 68 ? 20.422 -1.388 -1.369 1 97.5 68 ASN B C 1
ATOM 2686 O O . ASN B 1 68 ? 21.578 -1.739 -1.609 1 97.5 68 ASN B O 1
ATOM 2690 N N . SER B 1 69 ? 19.656 -2.033 -0.532 1 98.5 69 SER B N 1
ATOM 2691 C CA . SER B 1 69 ? 19.969 -3.297 0.127 1 98.5 69 SER B CA 1
ATOM 2692 C C . SER B 1 69 ? 20.906 -3.086 1.31 1 98.5 69 SER B C 1
ATOM 2694 O O . SER B 1 69 ? 21.344 -4.051 1.947 1 98.5 69 SER B O 1
ATOM 2696 N N . GLN B 1 70 ? 21.281 -1.847 1.551 1 98.31 70 GLN B N 1
ATOM 2697 C CA . GLN B 1 70 ? 22.109 -1.554 2.711 1 98.31 70 GLN B CA 1
ATOM 2698 C C . GLN B 1 70 ? 21.297 -1.578 3.998 1 98.31 70 GLN B C 1
ATOM 2700 O O . GLN B 1 70 ? 20.172 -1.082 4.031 1 98.31 70 GLN B O 1
ATOM 2705 N N . ASN B 1 71 ? 21.875 -2.152 5.051 1 98.38 71 ASN B N 1
ATOM 2706 C CA . ASN B 1 71 ? 21.266 -2.162 6.371 1 98.38 71 ASN B CA 1
ATOM 2707 C C . ASN B 1 71 ? 21.594 -0.894 7.152 1 98.38 71 ASN B C 1
ATOM 2709 O O . ASN B 1 71 ? 22.734 -0.411 7.105 1 98.38 71 ASN B O 1
ATOM 2713 N N . PHE B 1 72 ? 20.609 -0.348 7.77 1 98.44 72 PHE B N 1
ATOM 2714 C CA . PHE B 1 72 ? 20.781 0.781 8.68 1 98.44 72 PHE B CA 1
ATOM 2715 C C . PHE B 1 72 ? 20.188 0.472 10.047 1 98.44 72 PHE B C 1
ATOM 2717 O O . PHE B 1 72 ? 19.109 -0.13 10.141 1 98.44 72 PHE B O 1
ATOM 2724 N N . SER B 1 73 ? 20.891 0.858 11.055 1 98.38 73 SER B N 1
ATOM 2725 C CA . SER B 1 73 ? 20.406 0.732 12.422 1 98.38 73 SER B CA 1
ATOM 2726 C C . SER B 1 73 ? 19.609 1.963 12.836 1 98.38 73 SER B C 1
ATOM 2728 O O . SER B 1 73 ? 19.734 3.029 12.234 1 98.38 73 SER B O 1
ATOM 2730 N N . ALA B 1 74 ? 18.828 1.749 13.898 1 98.19 74 ALA B N 1
ATOM 2731 C CA . ALA B 1 74 ? 18.094 2.875 14.469 1 98.19 74 ALA B CA 1
ATOM 2732 C C . ALA B 1 74 ? 19.031 4.055 14.734 1 98.19 74 ALA B C 1
ATOM 2734 O O . ALA B 1 74 ? 20.156 3.875 15.203 1 98.19 74 ALA B O 1
ATOM 2735 N N . LYS B 1 75 ? 18.578 5.301 14.273 1 97.56 75 LYS B N 1
ATOM 2736 C CA . LYS B 1 75 ? 19.219 6.586 14.516 1 97.56 75 LYS B CA 1
ATOM 2737 C C . LYS B 1 75 ? 20.25 6.898 13.422 1 97.56 75 LYS B C 1
ATOM 2739 O O . LYS B 1 75 ? 20.828 7.984 13.406 1 97.56 75 LYS B O 1
ATOM 2744 N N . GLU B 1 76 ? 20.453 6.016 12.484 1 97.56 76 GLU B N 1
ATOM 2745 C CA . GLU B 1 76 ? 21.375 6.309 11.391 1 97.56 76 GLU B CA 1
ATOM 2746 C C . GLU B 1 76 ? 20.703 7.156 10.312 1 97.56 76 GLU B C 1
ATOM 2748 O O . GLU B 1 76 ? 19.5 7.043 10.094 1 97.56 76 GLU B O 1
ATOM 2753 N N . THR B 1 77 ? 21.5 7.93 9.68 1 97.75 77 THR B N 1
ATOM 2754 C CA . THR B 1 77 ? 21.031 8.75 8.57 1 97.75 77 THR B CA 1
ATOM 2755 C C . THR B 1 77 ? 20.984 7.941 7.277 1 97.75 77 THR B C 1
ATOM 2757 O O . THR B 1 77 ? 22 7.402 6.836 1 97.75 77 THR B O 1
ATOM 2760 N N . ILE B 1 78 ? 19.797 7.926 6.652 1 97.56 78 ILE B N 1
ATOM 2761 C CA . ILE B 1 78 ? 19.641 7.059 5.488 1 97.56 78 ILE B CA 1
ATOM 2762 C C . ILE B 1 78 ? 19.594 7.906 4.219 1 97.56 78 ILE B C 1
ATOM 2764 O O . ILE B 1 78 ? 19.734 7.379 3.111 1 97.56 78 ILE B O 1
ATOM 2768 N N . PHE B 1 79 ? 19.391 9.25 4.355 1 97.69 79 PHE B N 1
ATOM 2769 C CA . PHE B 1 79 ? 19.312 10.156 3.215 1 97.69 79 PHE B CA 1
ATOM 2770 C C . PHE B 1 79 ? 19.75 11.562 3.609 1 97.69 79 PHE B C 1
ATOM 2772 O O . PHE B 1 79 ? 19.422 12.039 4.699 1 97.69 79 PHE B O 1
ATOM 2779 N N . GLN B 1 80 ? 20.484 12.18 2.791 1 98 80 GLN B N 1
ATOM 2780 C CA . GLN B 1 80 ? 20.906 13.562 2.98 1 98 80 GLN B CA 1
ATOM 2781 C C . GLN B 1 80 ? 20.891 14.328 1.662 1 98 80 GLN B C 1
ATOM 2783 O O . GLN B 1 80 ? 21.25 13.781 0.615 1 98 80 GLN B O 1
ATOM 2788 N N . ALA B 1 81 ? 20.516 15.562 1.755 1 98.06 81 ALA B N 1
ATOM 2789 C CA . ALA B 1 81 ? 20.516 16.438 0.586 1 98.06 81 ALA B CA 1
ATOM 2790 C C . ALA B 1 81 ? 20.766 17.891 0.986 1 98.06 81 ALA B C 1
ATOM 2792 O O . ALA B 1 81 ? 20.594 18.266 2.15 1 98.06 81 ALA B O 1
ATOM 2793 N N . LYS B 1 82 ? 21.234 18.688 0.069 1 98.5 82 LYS B N 1
ATOM 2794 C CA . LYS B 1 82 ? 21.406 20.125 0.231 1 98.5 82 LYS B CA 1
ATOM 2795 C C . LYS B 1 82 ? 20.734 20.891 -0.91 1 98.5 82 LYS B C 1
ATOM 2797 O O . LYS B 1 82 ? 20.5 20.328 -1.984 1 98.5 82 LYS B O 1
ATOM 2802 N N . GLY B 1 83 ? 20.344 22.094 -0.659 1 98.44 83 GLY B N 1
ATOM 2803 C CA . GLY B 1 83 ? 19.672 22.984 -1.598 1 98.44 83 GLY B CA 1
ATOM 2804 C C . GLY B 1 83 ? 19 24.172 -0.927 1 98.44 83 GLY B C 1
ATOM 2805 O O . GLY B 1 83 ? 19.281 24.469 0.237 1 98.44 83 GLY B O 1
ATOM 2806 N N . SER B 1 84 ? 18.188 24.875 -1.693 1 98.5 84 SER B N 1
ATOM 2807 C CA . SER B 1 84 ? 17.453 25.984 -1.083 1 98.5 84 SER B CA 1
ATOM 2808 C C . SER B 1 84 ? 16.406 25.469 -0.108 1 98.5 84 SER B C 1
ATOM 2810 O O . SER B 1 84 ? 15.906 24.359 -0.256 1 98.5 84 SER B O 1
ATOM 2812 N N . TYR B 1 85 ? 16.094 26.266 0.892 1 98.25 85 TYR B N 1
ATOM 2813 C CA . TYR B 1 85 ? 15.078 25.953 1.889 1 98.25 85 TYR B CA 1
ATOM 2814 C C . TYR B 1 85 ? 13.766 25.562 1.224 1 98.25 85 TYR B C 1
ATOM 2816 O O . TYR B 1 85 ? 13.172 24.531 1.562 1 98.25 85 TYR B O 1
ATOM 2824 N N . GLY B 1 86 ? 13.344 26.328 0.28 1 97.75 86 GLY B N 1
ATOM 2825 C CA . GLY B 1 86 ? 12.102 26.062 -0.432 1 97.75 86 GLY B CA 1
ATOM 2826 C C . GLY B 1 86 ? 12.117 24.75 -1.18 1 97.75 86 GLY B C 1
ATOM 2827 O O . GLY B 1 86 ? 11.18 23.953 -1.074 1 97.75 86 GLY B O 1
ATOM 2828 N N . ASN B 1 87 ? 13.148 24.453 -1.924 1 97.94 87 ASN B N 1
ATOM 2829 C CA . ASN B 1 87 ? 13.25 23.234 -2.73 1 97.94 87 ASN B CA 1
ATOM 2830 C C . ASN B 1 87 ? 13.367 22 -1.857 1 97.94 87 ASN B C 1
ATOM 2832 O O . ASN B 1 87 ? 12.812 20.938 -2.186 1 97.94 87 ASN B O 1
ATOM 2836 N N . LEU B 1 88 ? 14.062 22.141 -0.761 1 98.25 88 LEU B N 1
ATOM 2837 C CA . LEU B 1 88 ? 14.242 21 0.121 1 98.25 88 LEU B CA 1
ATOM 2838 C C . LEU B 1 88 ? 12.93 20.609 0.783 1 98.25 88 LEU B C 1
ATOM 2840 O O . LEU B 1 88 ? 12.656 19.422 0.983 1 98.25 88 LEU B O 1
ATOM 2844 N N . HIS B 1 89 ? 12.141 21.578 1.14 1 97.94 89 HIS B N 1
ATOM 2845 C CA . HIS B 1 89 ? 10.836 21.25 1.709 1 97.94 89 HIS B CA 1
ATOM 2846 C C . HIS B 1 89 ? 9.961 20.531 0.698 1 97.94 89 HIS B C 1
ATOM 2848 O O . HIS B 1 89 ? 9.234 19.594 1.056 1 97.94 89 HIS B O 1
ATOM 2854 N N . LYS B 1 90 ? 10.016 20.969 -0.57 1 97 90 LYS B N 1
ATOM 2855 C CA . LYS B 1 90 ? 9.273 20.281 -1.631 1 97 90 LYS B CA 1
ATOM 2856 C C . LYS B 1 90 ? 9.734 18.844 -1.779 1 97 90 LYS B C 1
ATOM 2858 O O . LYS B 1 90 ? 8.914 17.922 -1.896 1 97 90 LYS B O 1
ATOM 2863 N N . ALA B 1 91 ? 11.008 18.625 -1.725 1 97.62 91 ALA B N 1
ATOM 2864 C CA . ALA B 1 91 ? 11.594 17.297 -1.938 1 97.62 91 ALA B CA 1
ATOM 2865 C C . ALA B 1 91 ? 11.391 16.406 -0.72 1 97.62 91 ALA B C 1
ATOM 2867 O O . ALA B 1 91 ? 11.094 15.211 -0.86 1 97.62 91 ALA B O 1
ATOM 2868 N N . TRP B 1 92 ? 11.562 16.938 0.43 1 96.94 92 TRP B N 1
ATOM 2869 C CA . TRP B 1 92 ? 11.555 16.203 1.692 1 96.94 92 TRP B CA 1
ATOM 2870 C C . TRP B 1 92 ? 10.273 15.383 1.836 1 96.94 92 TRP B C 1
ATOM 2872 O O . TRP B 1 92 ? 10.328 14.164 2.037 1 96.94 92 TRP B O 1
ATOM 2882 N N . LYS B 1 93 ? 9.148 16 1.701 1 92.56 93 LYS B N 1
ATOM 2883 C CA . LYS B 1 93 ? 7.871 15.359 1.985 1 92.56 93 LYS B CA 1
ATOM 2884 C C . LYS B 1 93 ? 7.609 14.203 1.023 1 92.56 93 LYS B C 1
ATOM 2886 O O . LYS B 1 93 ? 7.117 13.148 1.431 1 92.56 93 LYS B O 1
ATOM 2891 N N . LEU B 1 94 ? 7.98 14.359 -0.179 1 96.69 94 LEU B N 1
ATOM 2892 C CA . LEU B 1 94 ? 7.805 13.32 -1.188 1 96.69 94 LEU B CA 1
ATOM 2893 C C . LEU B 1 94 ? 8.766 12.156 -0.944 1 96.69 94 LEU B C 1
ATOM 2895 O O . LEU B 1 94 ? 8.367 10.992 -1.002 1 96.69 94 LEU B O 1
ATOM 2899 N N . ILE B 1 95 ? 9.992 12.5 -0.642 1 98 95 ILE B N 1
ATOM 2900 C CA . ILE B 1 95 ? 11.047 11.508 -0.485 1 98 95 ILE B CA 1
ATOM 2901 C C . ILE B 1 95 ? 10.797 10.672 0.769 1 98 95 ILE B C 1
ATOM 2903 O O . ILE B 1 95 ? 10.922 9.445 0.744 1 98 95 ILE B O 1
ATOM 2907 N N . GLN B 1 96 ? 10.422 11.312 1.797 1 98 96 GLN B N 1
ATOM 2908 C CA . GLN B 1 96 ? 10.219 10.602 3.057 1 98 96 GLN B CA 1
ATOM 2909 C C . GLN B 1 96 ? 9.094 9.578 2.941 1 98 96 GLN B C 1
ATOM 2911 O O . GLN B 1 96 ? 9.219 8.453 3.42 1 98 96 GLN B O 1
ATOM 2916 N N . ILE B 1 97 ? 7.992 9.961 2.352 1 97.81 97 ILE B N 1
ATOM 2917 C CA . ILE B 1 97 ? 6.863 9.055 2.189 1 97.81 97 ILE B CA 1
ATOM 2918 C C . ILE B 1 97 ? 7.293 7.84 1.369 1 97.81 97 ILE B C 1
ATOM 2920 O O . ILE B 1 97 ? 6.992 6.699 1.734 1 97.81 97 ILE B O 1
ATOM 2924 N N . LEU B 1 98 ? 8 8.078 0.313 1 98.12 98 LEU B N 1
ATOM 2925 C CA . LEU B 1 98 ? 8.492 7.008 -0.554 1 98.12 98 LEU B CA 1
ATOM 2926 C C . LEU B 1 98 ? 9.375 6.035 0.223 1 98.12 98 LEU B C 1
ATOM 2928 O O . LEU B 1 98 ? 9.195 4.82 0.132 1 98.12 98 LEU B O 1
ATOM 2932 N N . LEU B 1 99 ? 10.258 6.578 1.001 1 98.5 99 LEU B N 1
ATOM 2933 C CA . LEU B 1 99 ? 11.195 5.758 1.76 1 98.5 99 LEU B CA 1
ATOM 2934 C C . LEU B 1 99 ? 10.469 4.977 2.852 1 98.5 99 LEU B C 1
ATOM 2936 O O . LEU B 1 99 ? 10.82 3.828 3.135 1 98.5 99 LEU B O 1
ATOM 2940 N N . GLU B 1 100 ? 9.508 5.59 3.477 1 98.62 100 GLU B N 1
ATOM 2941 C CA . GLU B 1 100 ? 8.766 4.922 4.543 1 98.62 100 GLU B CA 1
ATOM 2942 C C . GLU B 1 100 ? 8.102 3.645 4.035 1 98.62 100 GLU B C 1
ATOM 2944 O O . GLU B 1 100 ? 8.219 2.59 4.664 1 98.62 100 GLU B O 1
ATOM 2949 N N . TYR B 1 101 ? 7.48 3.668 2.881 1 98.75 101 TYR B N 1
ATOM 2950 C CA . TYR B 1 101 ? 6.82 2.496 2.316 1 98.75 101 TYR B CA 1
ATOM 2951 C C . TYR B 1 101 ? 7.84 1.498 1.781 1 98.75 101 TYR B C 1
ATOM 2953 O O . TYR B 1 101 ? 7.758 0.302 2.07 1 98.75 101 TYR B O 1
ATOM 2961 N N . SER B 1 102 ? 8.82 1.988 1.037 1 98.5 102 SER B N 1
ATOM 2962 C CA . SER B 1 102 ? 9.773 1.107 0.367 1 98.5 102 SER B CA 1
ATOM 2963 C C . SER B 1 102 ? 10.617 0.339 1.375 1 98.5 102 SER B C 1
ATOM 2965 O O . SER B 1 102 ? 10.812 -0.872 1.238 1 98.5 102 SER B O 1
ATOM 2967 N N . CYS B 1 103 ? 11.102 1.048 2.389 1 98.81 103 CYS B N 1
ATOM 2968 C CA . CYS B 1 103 ? 12.008 0.423 3.35 1 98.81 103 CYS B CA 1
ATOM 2969 C C . CYS B 1 103 ? 11.258 -0.563 4.238 1 98.81 103 CYS B C 1
ATOM 2971 O O . CYS B 1 103 ? 11.844 -1.538 4.719 1 98.81 103 CYS B O 1
ATOM 2973 N N . LYS B 1 104 ? 9.938 -0.303 4.438 1 98.81 104 LYS B N 1
ATOM 2974 C CA . LYS B 1 104 ? 9.172 -1.297 5.188 1 98.81 104 LYS B CA 1
ATOM 2975 C C . LYS B 1 104 ? 9.07 -2.609 4.414 1 98.81 104 LYS B C 1
ATOM 2977 O O . LYS B 1 104 ? 9.219 -3.688 4.992 1 98.81 104 LYS B O 1
ATOM 2982 N N . ILE B 1 105 ? 8.859 -2.555 3.113 1 98.88 105 ILE B N 1
ATOM 2983 C CA . ILE B 1 105 ? 8.758 -3.732 2.26 1 98.88 105 ILE B CA 1
ATOM 2984 C C . ILE B 1 105 ? 10.094 -4.473 2.242 1 98.88 105 ILE B C 1
ATOM 2986 O O . ILE B 1 105 ? 10.148 -5.68 2.482 1 98.88 105 ILE B O 1
ATOM 2990 N N . SER B 1 106 ? 11.172 -3.73 1.98 1 98.94 106 SER B N 1
ATOM 2991 C CA . SER B 1 106 ? 12.484 -4.371 1.874 1 98.94 106 SER B CA 1
ATOM 2992 C C . SER B 1 106 ? 12.906 -4.98 3.203 1 98.94 106 SER B C 1
ATOM 2994 O O . SER B 1 106 ? 13.461 -6.082 3.236 1 98.94 106 SER B O 1
ATOM 2996 N N . THR B 1 107 ? 12.625 -4.27 4.312 1 98.94 107 THR B N 1
ATOM 2997 C CA . THR B 1 107 ? 13.008 -4.754 5.633 1 98.94 107 THR B CA 1
ATOM 2998 C C . THR B 1 107 ? 12.266 -6.047 5.973 1 98.94 107 THR B C 1
ATOM 3000 O O . THR B 1 107 ? 12.883 -7.016 6.426 1 98.94 107 THR B O 1
ATOM 3003 N N . TYR B 1 108 ? 10.977 -6.066 5.742 1 98.94 108 TYR B N 1
ATOM 3004 C CA . TYR B 1 108 ? 10.18 -7.254 6.016 1 98.94 108 TYR B CA 1
ATOM 3005 C C . TYR B 1 108 ? 10.617 -8.422 5.137 1 98.94 108 TYR B C 1
ATOM 3007 O O . TYR B 1 108 ? 10.742 -9.555 5.613 1 98.94 108 TYR B O 1
ATOM 3015 N N . THR B 1 109 ? 10.859 -8.125 3.871 1 98.94 109 THR B N 1
ATOM 3016 C CA . THR B 1 109 ? 11.328 -9.148 2.941 1 98.94 109 THR B CA 1
ATOM 3017 C C . THR B 1 109 ? 12.648 -9.75 3.426 1 98.94 109 THR B C 1
ATOM 3019 O O . THR B 1 109 ? 12.805 -10.969 3.451 1 98.94 109 THR B O 1
ATOM 3022 N N . ASN B 1 110 ? 13.523 -8.883 3.791 1 98.94 110 ASN B N 1
ATOM 3023 C CA . ASN B 1 110 ? 14.828 -9.336 4.266 1 98.94 110 ASN B CA 1
ATOM 3024 C C . ASN B 1 110 ? 14.695 -10.234 5.488 1 98.94 110 ASN B C 1
ATOM 3026 O O . ASN B 1 110 ? 15.391 -11.25 5.598 1 98.94 110 ASN B O 1
ATOM 3030 N N . ALA B 1 111 ? 13.852 -9.828 6.398 1 98.94 111 ALA B N 1
ATOM 3031 C CA . ALA B 1 111 ? 13.617 -10.641 7.59 1 98.94 111 ALA B CA 1
ATOM 3032 C C . ALA B 1 111 ? 13.102 -12.031 7.219 1 98.94 111 ALA B C 1
ATOM 3034 O O . ALA B 1 111 ? 13.531 -13.031 7.801 1 98.94 111 ALA B O 1
ATOM 3035 N N . MET B 1 112 ? 12.195 -12.109 6.285 1 98.94 112 MET B N 1
ATOM 3036 C CA . MET B 1 112 ? 11.672 -13.398 5.832 1 98.94 112 MET B CA 1
ATOM 3037 C C . MET B 1 112 ? 12.773 -14.234 5.184 1 98.94 112 MET B C 1
ATOM 3039 O O . MET B 1 112 ? 12.867 -15.438 5.438 1 98.94 112 MET B O 1
ATOM 3043 N N . VAL B 1 113 ? 13.539 -13.586 4.324 1 98.94 113 VAL B N 1
ATOM 3044 C CA . VAL B 1 113 ? 14.625 -14.273 3.633 1 98.94 113 VAL B CA 1
ATOM 3045 C C . VAL B 1 113 ? 15.594 -14.875 4.652 1 98.94 113 VAL B C 1
ATOM 3047 O O . VAL B 1 113 ? 15.945 -16.047 4.559 1 98.94 113 VAL B O 1
ATOM 3050 N N . CYS B 1 114 ? 15.992 -14.062 5.609 1 98.88 114 CYS B N 1
ATOM 3051 C CA . CYS B 1 114 ? 16.922 -14.523 6.637 1 98.88 114 CYS B CA 1
ATOM 3052 C C . CYS B 1 114 ? 16.312 -15.68 7.426 1 98.88 114 CYS B C 1
ATOM 3054 O O . CYS B 1 114 ? 16.984 -16.688 7.668 1 98.88 114 CYS B O 1
ATOM 3056 N N . ALA B 1 115 ? 15.039 -15.547 7.781 1 98.88 115 ALA B N 1
ATOM 3057 C CA . ALA B 1 115 ? 14.367 -16.594 8.562 1 98.88 115 ALA B CA 1
ATOM 3058 C C . ALA B 1 115 ? 14.305 -17.906 7.785 1 98.88 115 ALA B C 1
ATOM 3060 O O . ALA B 1 115 ? 14.578 -18.969 8.336 1 98.88 115 ALA B O 1
ATOM 3061 N N . ALA B 1 116 ? 13.953 -17.844 6.523 1 98.88 116 ALA B N 1
ATOM 3062 C CA . ALA B 1 116 ? 13.836 -19.047 5.688 1 98.88 116 ALA B CA 1
ATOM 3063 C C . ALA B 1 116 ? 15.203 -19.688 5.469 1 98.88 116 ALA B C 1
ATOM 3065 O O . ALA B 1 116 ? 15.344 -20.906 5.621 1 98.88 116 ALA B O 1
ATOM 3066 N N . LYS B 1 117 ? 16.234 -18.891 5.172 1 98.56 117 LYS B N 1
ATOM 3067 C CA . LYS B 1 117 ? 17.547 -19.406 4.828 1 98.56 117 LYS B CA 1
ATOM 3068 C C . LYS B 1 117 ? 18.234 -20.016 6.047 1 98.56 117 LYS B C 1
ATOM 3070 O O . LYS B 1 117 ? 19.094 -20.891 5.914 1 98.56 117 LYS B O 1
ATOM 3075 N N . ALA B 1 118 ? 17.859 -19.547 7.203 1 98.69 118 ALA B N 1
ATOM 3076 C CA . ALA B 1 118 ? 18.438 -20.078 8.438 1 98.69 118 ALA B CA 1
ATOM 3077 C C . ALA B 1 118 ? 18.141 -21.578 8.586 1 98.69 118 ALA B C 1
ATOM 3079 O O . ALA B 1 118 ? 18.922 -22.312 9.18 1 98.69 118 ALA B O 1
ATOM 3080 N N . VAL B 1 119 ? 17.062 -22.078 7.98 1 98.69 119 VAL B N 1
ATOM 3081 C CA . VAL B 1 119 ? 16.672 -23.469 8.164 1 98.69 119 VAL B CA 1
ATOM 3082 C C . VAL B 1 119 ? 16.797 -24.219 6.844 1 98.69 119 VAL B C 1
ATOM 3084 O O . VAL B 1 119 ? 16.891 -25.453 6.832 1 98.69 119 VAL B O 1
ATOM 3087 N N . ASN B 1 120 ? 16.734 -23.5 5.77 1 98.44 120 ASN B N 1
ATOM 3088 C CA . ASN B 1 120 ? 16.875 -24.031 4.418 1 98.44 120 ASN B CA 1
ATOM 3089 C C . ASN B 1 120 ? 17.578 -23.047 3.488 1 98.44 120 ASN B C 1
ATOM 3091 O O . ASN B 1 120 ? 16.922 -22.25 2.82 1 98.44 120 ASN B O 1
ATOM 3095 N N . PRO B 1 121 ? 18.875 -23.125 3.383 1 98.19 121 PRO B N 1
ATOM 3096 C CA . PRO B 1 121 ? 19.688 -22.141 2.674 1 98.19 121 PRO B CA 1
ATOM 3097 C C . PRO B 1 121 ? 19.281 -22 1.207 1 98.19 121 PRO B C 1
ATOM 3099 O O . PRO B 1 121 ? 19.594 -20.969 0.581 1 98.19 121 PRO B O 1
ATOM 3102 N N . SER B 1 122 ? 18.594 -22.938 0.71 1 97.62 122 SER B N 1
ATOM 3103 C CA . SER B 1 122 ? 18.266 -22.906 -0.712 1 97.62 122 SER B CA 1
ATOM 3104 C C . SER B 1 122 ? 16.844 -22.391 -0.943 1 97.62 122 SER B C 1
ATOM 3106 O O . SER B 1 122 ? 16.453 -22.109 -2.08 1 97.62 122 SER B O 1
ATOM 3108 N N . CYS B 1 123 ? 16.047 -22.25 0.093 1 98.44 123 CYS B N 1
ATOM 3109 C CA . CYS B 1 123 ? 14.648 -21.859 -0.049 1 98.44 123 CYS B CA 1
ATOM 3110 C C . CYS B 1 123 ? 14.531 -20.375 -0.419 1 98.44 123 CYS B C 1
ATOM 3112 O O . CYS B 1 123 ? 15.109 -19.516 0.252 1 98.44 123 CYS B O 1
ATOM 3114 N N . GLN B 1 124 ? 13.758 -20.078 -1.399 1 98.62 124 GLN B N 1
ATOM 3115 C CA . GLN B 1 124 ? 13.57 -18.703 -1.849 1 98.62 124 GLN B CA 1
ATOM 3116 C C . GLN B 1 124 ? 12.273 -18.109 -1.298 1 98.62 124 GLN B C 1
ATOM 3118 O O . GLN B 1 124 ? 11.289 -18.828 -1.124 1 98.62 124 GLN B O 1
ATOM 3123 N N . ILE B 1 125 ? 12.336 -16.844 -0.997 1 98.94 125 ILE B N 1
ATOM 3124 C CA . ILE B 1 125 ? 11.133 -16.062 -0.76 1 98.94 125 ILE B CA 1
ATOM 3125 C C . ILE B 1 125 ? 10.742 -15.32 -2.035 1 98.94 125 ILE B C 1
ATOM 3127 O O . ILE B 1 125 ? 11.461 -14.43 -2.492 1 98.94 125 ILE B O 1
ATOM 3131 N N . GLN B 1 126 ? 9.625 -15.672 -2.605 1 98.75 126 GLN B N 1
ATOM 3132 C CA . GLN B 1 126 ? 9.164 -15.062 -3.846 1 98.75 126 GLN B CA 1
ATOM 3133 C C . GLN B 1 126 ? 7.824 -14.352 -3.648 1 98.75 126 GLN B C 1
ATOM 3135 O O . GLN B 1 126 ? 6.902 -14.922 -3.061 1 98.75 126 GLN B O 1
ATOM 3140 N N . THR B 1 127 ? 7.746 -13.133 -4.141 1 98.19 127 THR B N 1
ATOM 3141 C CA . THR B 1 127 ? 6.523 -12.367 -3.945 1 98.19 127 THR B CA 1
ATOM 3142 C C . THR B 1 127 ? 5.625 -12.461 -5.176 1 98.19 127 THR B C 1
ATOM 3144 O O . THR B 1 127 ? 6.113 -12.555 -6.305 1 98.19 127 THR B O 1
ATOM 3147 N N . THR B 1 128 ? 4.387 -12.406 -4.918 1 97.06 128 THR B N 1
ATOM 3148 C CA . THR B 1 128 ? 3.354 -12.547 -5.941 1 97.06 128 THR B CA 1
ATOM 3149 C C . THR B 1 128 ? 3.219 -11.266 -6.754 1 97.06 128 THR B C 1
ATOM 3151 O O . THR B 1 128 ? 3.959 -10.305 -6.535 1 97.06 128 THR B O 1
ATOM 3154 N N . ARG B 1 129 ? 2.295 -11.375 -7.672 1 95.44 129 ARG B N 1
ATOM 3155 C CA . ARG B 1 129 ? 1.973 -10.234 -8.523 1 95.44 129 ARG B CA 1
ATOM 3156 C C . ARG B 1 129 ? 1.016 -9.281 -7.812 1 95.44 129 ARG B C 1
ATOM 3158 O O . ARG B 1 129 ? 0.602 -8.273 -8.383 1 95.44 129 ARG B O 1
ATOM 3165 N N . LYS B 1 130 ? 0.631 -9.602 -6.57 1 96.5 130 LYS B N 1
ATOM 3166 C CA . LYS B 1 130 ? -0.381 -8.812 -5.871 1 96.5 130 LYS B CA 1
ATOM 3167 C C . LYS B 1 130 ? 0.236 -7.574 -5.227 1 96.5 130 LYS B C 1
ATOM 3169 O O . LYS B 1 130 ? 0.032 -7.32 -4.035 1 96.5 130 LYS B O 1
ATOM 3174 N N . THR B 1 131 ? 0.95 -6.848 -6.004 1 97.56 131 THR B N 1
ATOM 3175 C CA . THR B 1 131 ? 1.519 -5.582 -5.547 1 97.56 131 THR B CA 1
ATOM 3176 C C . THR B 1 131 ? 0.425 -4.535 -5.359 1 97.56 131 THR B C 1
ATOM 3178 O O . THR B 1 131 ? -0.696 -4.707 -5.844 1 97.56 131 THR B O 1
ATOM 3181 N N . PHE B 1 132 ? 0.718 -3.514 -4.617 1 98.19 132 PHE B N 1
ATOM 3182 C CA . PHE B 1 132 ? -0.234 -2.418 -4.484 1 98.19 132 PHE B CA 1
ATOM 3183 C C . PHE B 1 132 ? -0.583 -1.834 -5.848 1 98.19 132 PHE B C 1
ATOM 3185 O O . PHE B 1 132 ? 0.303 -1.597 -6.672 1 98.19 132 PHE B O 1
ATOM 3192 N N . PRO B 1 133 ? -1.879 -1.596 -6.109 1 97.5 133 PRO B N 1
ATOM 3193 C CA . PRO B 1 133 ? -2.275 -1.094 -7.426 1 97.5 133 PRO B CA 1
ATOM 3194 C C . PRO B 1 133 ? -1.535 0.183 -7.816 1 97.5 133 PRO B C 1
ATOM 3196 O O . PRO B 1 133 ? -1.418 1.106 -7.008 1 97.5 133 PRO B O 1
ATOM 3199 N N . PHE B 1 134 ? -0.975 0.18 -9.062 1 96.69 134 PHE B N 1
ATOM 3200 C CA . PHE B 1 134 ? -0.325 1.322 -9.695 1 96.69 134 PHE B CA 1
ATOM 3201 C C . PHE B 1 134 ? 1.126 1.438 -9.242 1 96.69 134 PHE B C 1
ATOM 3203 O O . PHE B 1 134 ? 1.847 2.338 -9.672 1 96.69 134 PHE B O 1
ATOM 3210 N N . ALA B 1 135 ? 1.592 0.499 -8.398 1 97.06 135 ALA B N 1
ATOM 3211 C CA . ALA B 1 135 ? 2.92 0.673 -7.82 1 97.06 135 ALA B CA 1
ATOM 3212 C C . ALA B 1 135 ? 3.766 -0.584 -8 1 97.06 135 ALA B C 1
ATOM 3214 O O . ALA B 1 135 ? 4.609 -0.897 -7.156 1 97.06 135 ALA B O 1
ATOM 3215 N N . LYS B 1 136 ? 3.605 -1.332 -9.07 1 96.88 136 LYS B N 1
ATOM 3216 C CA . LYS B 1 136 ? 4.258 -2.629 -9.227 1 96.88 136 LYS B CA 1
ATOM 3217 C C . LYS B 1 136 ? 5.777 -2.484 -9.219 1 96.88 136 LYS B C 1
ATOM 3219 O O . LYS B 1 136 ? 6.461 -3.133 -8.422 1 96.88 136 LYS B O 1
ATOM 3224 N N . GLU B 1 137 ? 6.336 -1.614 -10.07 1 96.62 137 GLU B N 1
ATOM 3225 C CA . GLU B 1 137 ? 7.781 -1.456 -10.156 1 96.62 137 GLU B CA 1
ATOM 3226 C C . GLU B 1 137 ? 8.375 -1.033 -8.82 1 96.62 137 GLU B C 1
ATOM 3228 O O . GLU B 1 137 ? 9.445 -1.516 -8.43 1 96.62 137 GLU B O 1
ATOM 3233 N N . PHE B 1 138 ? 7.68 -0.137 -8.156 1 97.75 138 PHE B N 1
ATOM 3234 C CA . PHE B 1 138 ? 8.086 0.366 -6.852 1 97.75 138 PHE B CA 1
ATOM 3235 C C . PHE B 1 138 ? 8.164 -0.765 -5.832 1 97.75 138 PHE B C 1
ATOM 3237 O O . PHE B 1 138 ? 9.164 -0.915 -5.133 1 97.75 138 PHE B O 1
ATOM 3244 N N . CYS B 1 139 ? 7.125 -1.601 -5.789 1 98.44 139 CYS B N 1
ATOM 3245 C CA . CYS B 1 139 ? 7.035 -2.719 -4.855 1 98.44 139 CYS B CA 1
ATOM 3246 C C . CYS B 1 139 ? 8.102 -3.766 -5.152 1 98.44 139 CYS B C 1
ATOM 3248 O O . CYS B 1 139 ? 8.773 -4.246 -4.242 1 98.44 139 CYS B O 1
ATOM 3250 N N . ILE B 1 140 ? 8.266 -4.09 -6.426 1 98 140 ILE B N 1
ATOM 3251 C CA . ILE B 1 140 ? 9.195 -5.137 -6.828 1 98 140 ILE B CA 1
ATOM 3252 C C . ILE B 1 140 ? 10.625 -4.707 -6.504 1 98 140 ILE B C 1
ATOM 3254 O O . ILE B 1 140 ? 11.422 -5.508 -6.012 1 98 140 ILE B O 1
ATOM 3258 N N . ALA B 1 141 ? 10.953 -3.434 -6.754 1 98 141 ALA B N 1
ATOM 3259 C CA . ALA B 1 141 ? 12.281 -2.922 -6.438 1 98 141 ALA B CA 1
ATOM 3260 C C . ALA B 1 141 ? 12.586 -3.078 -4.949 1 98 141 ALA B C 1
ATOM 3262 O O . ALA B 1 141 ? 13.711 -3.424 -4.574 1 98 141 ALA B O 1
ATOM 3263 N N . ALA B 1 142 ? 11.648 -2.814 -4.117 1 98.75 142 ALA B N 1
ATOM 3264 C CA . ALA B 1 142 ? 11.828 -2.928 -2.672 1 98.75 142 ALA B CA 1
ATOM 3265 C C . ALA B 1 142 ? 12.039 -4.383 -2.26 1 98.75 142 ALA B C 1
ATOM 3267 O O . ALA B 1 142 ? 12.898 -4.676 -1.423 1 98.75 142 ALA B O 1
ATOM 3268 N N . VAL B 1 143 ? 11.266 -5.301 -2.832 1 98.81 143 VAL B N 1
ATOM 3269 C CA . VAL B 1 143 ? 11.391 -6.727 -2.541 1 98.81 143 VAL B CA 1
ATOM 3270 C C . VAL B 1 143 ? 12.797 -7.207 -2.896 1 98.81 143 VAL B C 1
ATOM 3272 O O . VAL B 1 143 ? 13.445 -7.891 -2.102 1 98.81 143 VAL B O 1
ATOM 3275 N N . LEU B 1 144 ? 13.227 -6.828 -4.113 1 98.62 144 LEU B N 1
ATOM 3276 C CA . LEU B 1 144 ? 14.547 -7.242 -4.582 1 98.62 144 LEU B CA 1
ATOM 3277 C C . LEU B 1 144 ? 15.641 -6.684 -3.682 1 98.62 144 LEU B C 1
ATOM 3279 O O . LEU B 1 144 ? 16.609 -7.383 -3.367 1 98.62 144 LEU B O 1
ATOM 3283 N N . ALA B 1 145 ? 15.453 -5.488 -3.24 1 98.56 145 ALA B N 1
ATOM 3284 C CA . ALA B 1 145 ? 16.422 -4.871 -2.334 1 98.56 145 ALA B CA 1
ATOM 3285 C C . ALA B 1 145 ? 16.484 -5.625 -1.008 1 98.56 145 ALA B C 1
ATOM 3287 O O . ALA B 1 145 ? 17.531 -5.664 -0.365 1 98.56 145 ALA B O 1
ATOM 3288 N N . GLY B 1 146 ? 15.391 -6.195 -0.574 1 98.81 146 GLY B N 1
ATOM 3289 C CA . GLY B 1 146 ? 15.344 -6.973 0.655 1 98.81 146 GLY B CA 1
ATOM 3290 C C . GLY B 1 146 ? 15.875 -8.383 0.492 1 98.81 146 GLY B C 1
ATOM 3291 O O . GLY B 1 146 ? 15.93 -9.148 1.458 1 98.81 146 GLY B O 1
ATOM 3292 N N . GLY B 1 147 ? 16.234 -8.719 -0.752 1 98.75 147 GLY B N 1
ATOM 3293 C CA . GLY B 1 147 ? 16.797 -10.031 -1.013 1 98.75 147 GLY B CA 1
ATOM 3294 C C . GLY B 1 147 ? 15.758 -11.047 -1.467 1 98.75 147 GLY B C 1
ATOM 3295 O O . GLY B 1 147 ? 16.078 -12.211 -1.7 1 98.75 147 GLY B O 1
ATOM 3296 N N . GLY B 1 148 ? 14.5 -10.625 -1.572 1 98.75 148 GLY B N 1
ATOM 3297 C CA . GLY B 1 148 ? 13.469 -11.492 -2.111 1 98.75 148 GLY B CA 1
ATOM 3298 C C . GLY B 1 148 ? 13.562 -11.664 -3.615 1 98.75 148 GLY B C 1
ATOM 3299 O O . GLY B 1 148 ? 14.398 -11.039 -4.27 1 98.75 148 GLY B O 1
ATOM 3300 N N . ALA B 1 149 ? 12.734 -12.539 -4.121 1 98.25 149 ALA B N 1
ATOM 3301 C CA . ALA B 1 149 ? 12.664 -12.797 -5.559 1 98.25 149 ALA B CA 1
ATOM 3302 C C . ALA B 1 149 ? 11.234 -12.656 -6.07 1 98.25 149 ALA B C 1
ATOM 3304 O O . ALA B 1 149 ? 10.305 -12.461 -5.285 1 98.25 149 ALA B O 1
ATOM 3305 N N . ILE B 1 150 ? 11.156 -12.641 -7.371 1 96.75 150 ILE B N 1
ATOM 3306 C CA . ILE B 1 150 ? 9.867 -12.469 -8.031 1 96.75 150 ILE B CA 1
ATOM 3307 C C . ILE B 1 150 ? 9.289 -13.836 -8.383 1 96.75 150 ILE B C 1
ATOM 3309 O O . ILE B 1 150 ? 9.953 -14.664 -9.008 1 96.75 150 ILE B O 1
ATOM 3313 N N . HIS B 1 151 ? 8.07 -14.109 -7.891 1 97.31 151 HIS B N 1
ATOM 3314 C CA . HIS B 1 151 ? 7.355 -15.312 -8.32 1 97.31 151 HIS B CA 1
ATOM 3315 C C . HIS B 1 151 ? 6.898 -15.188 -9.773 1 97.31 151 HIS B C 1
ATOM 3317 O O . HIS B 1 151 ? 7.344 -15.953 -10.633 1 97.31 151 HIS B O 1
ATOM 3323 N N . ARG B 1 152 ? 5.984 -14.234 -9.93 1 93.56 152 ARG B N 1
ATOM 3324 C CA . ARG B 1 152 ? 5.484 -13.82 -11.242 1 93.56 152 ARG B CA 1
ATOM 3325 C C . ARG B 1 152 ? 5.328 -12.305 -11.312 1 93.56 152 ARG B C 1
ATOM 3327 O O . ARG B 1 152 ? 4.828 -11.68 -10.375 1 93.56 152 ARG B O 1
ATOM 3334 N N . LEU B 1 153 ? 5.754 -11.797 -12.445 1 92.12 153 LEU B N 1
ATOM 3335 C CA . LEU B 1 153 ? 5.684 -10.352 -12.586 1 92.12 153 LEU B CA 1
ATOM 3336 C C . LEU B 1 153 ? 4.312 -9.914 -13.086 1 92.12 153 LEU B C 1
ATOM 3338 O O . LEU B 1 153 ? 3.809 -8.859 -12.688 1 92.12 153 LEU B O 1
ATOM 3342 N N . ASN B 1 154 ? 3.799 -10.656 -13.977 1 94.94 154 ASN B N 1
ATOM 3343 C CA . ASN B 1 154 ? 2.5 -10.375 -14.578 1 94.94 154 ASN B CA 1
ATOM 3344 C C . ASN B 1 154 ? 1.934 -11.602 -15.281 1 94.94 154 ASN B C 1
ATOM 3346 O O . ASN B 1 154 ? 2.5 -12.695 -15.188 1 94.94 154 ASN B O 1
ATOM 3350 N N . LEU B 1 155 ? 0.838 -11.445 -15.984 1 95.81 155 LEU B N 1
ATOM 3351 C CA . LEU B 1 155 ? 0.121 -12.562 -16.594 1 95.81 155 LEU B CA 1
ATOM 3352 C C . LEU B 1 155 ? 0.824 -13.047 -17.859 1 95.81 155 LEU B C 1
ATOM 3354 O O . LEU B 1 155 ? 0.521 -14.125 -18.359 1 95.81 155 LEU B O 1
ATOM 3358 N N . SER B 1 156 ? 1.794 -12.289 -18.312 1 94.31 156 SER B N 1
ATOM 3359 C CA . SER B 1 156 ? 2.447 -12.609 -19.578 1 94.31 156 SER B CA 1
ATOM 3360 C C . SER B 1 156 ? 3.799 -13.273 -19.359 1 94.31 156 SER B C 1
ATOM 3362 O O . SER B 1 156 ? 4.465 -13.68 -20.312 1 94.31 156 SER B O 1
ATOM 3364 N N . ASP B 1 157 ? 4.16 -13.422 -18.062 1 91.69 157 ASP B N 1
ATOM 3365 C CA . ASP B 1 157 ? 5.543 -13.789 -17.781 1 91.69 157 ASP B CA 1
ATOM 3366 C C . ASP B 1 157 ? 5.676 -15.289 -17.531 1 91.69 157 ASP B C 1
ATOM 3368 O O . ASP B 1 157 ? 6.723 -15.883 -17.828 1 91.69 157 ASP B O 1
ATOM 3372 N N . SER B 1 158 ? 4.676 -15.891 -17 1 93.69 158 SER B N 1
ATOM 3373 C CA . SER B 1 158 ? 4.766 -17.297 -16.609 1 93.69 158 SER B CA 1
ATOM 3374 C C . SER B 1 158 ? 3.416 -17.984 -16.719 1 93.69 158 SER B C 1
ATOM 3376 O O . SER B 1 158 ? 2.383 -17.328 -16.859 1 93.69 158 SER B O 1
ATOM 3378 N N . VAL B 1 159 ? 3.518 -19.281 -16.75 1 97.25 159 VAL B N 1
ATOM 3379 C CA . VAL B 1 159 ? 2.318 -20.109 -16.781 1 97.25 159 VAL B CA 1
ATOM 3380 C C . VAL B 1 159 ? 2.051 -20.672 -15.383 1 97.25 159 VAL B C 1
ATOM 3382 O O . VAL B 1 159 ? 2.934 -21.281 -14.773 1 97.25 159 VAL B O 1
ATOM 3385 N N . LEU B 1 160 ? 0.901 -20.438 -14.867 1 98.06 160 LEU B N 1
ATOM 3386 C CA . LEU B 1 160 ? 0.462 -20.953 -13.578 1 98.06 160 LEU B CA 1
ATOM 3387 C C . LEU B 1 160 ? -1.034 -21.25 -13.594 1 98.06 160 LEU B C 1
ATOM 3389 O O . LEU B 1 160 ? -1.852 -20.328 -13.57 1 98.06 160 LEU B O 1
ATOM 3393 N N . PHE B 1 161 ? -1.369 -22.484 -13.648 1 98.25 161 PHE B N 1
ATOM 3394 C CA . PHE B 1 161 ? -2.766 -22.906 -13.648 1 98.25 161 PHE B CA 1
ATOM 3395 C C . PHE B 1 161 ? -3.322 -22.938 -12.227 1 98.25 161 PHE B C 1
ATOM 3397 O O . PHE B 1 161 ? -2.805 -23.656 -11.375 1 98.25 161 PHE B O 1
ATOM 3404 N N . PHE B 1 162 ? -4.367 -22.156 -12.062 1 96.56 162 PHE B N 1
ATOM 3405 C CA . PHE B 1 162 ? -5.105 -22.156 -10.805 1 96.56 162 PHE B CA 1
ATOM 3406 C C . PHE B 1 162 ? -6.363 -23.016 -10.922 1 96.56 162 PHE B C 1
ATOM 3408 O O . PHE B 1 162 ? -6.648 -23.578 -11.977 1 96.56 162 PHE B O 1
ATOM 3415 N N . LYS B 1 163 ? -7.09 -23.031 -9.82 1 95.19 163 LYS B N 1
ATOM 3416 C CA . LYS B 1 163 ? -8.312 -23.812 -9.727 1 95.19 163 LYS B CA 1
ATOM 3417 C C . LYS B 1 163 ? -9.297 -23.453 -10.828 1 95.19 163 LYS B C 1
ATOM 3419 O O . LYS B 1 163 ? -9.883 -24.328 -11.461 1 95.19 163 LYS B O 1
ATOM 3424 N N . ASN B 1 164 ? -9.445 -22.219 -11.102 1 94.94 164 ASN B N 1
ATOM 3425 C CA . ASN B 1 164 ? -10.422 -21.781 -12.102 1 94.94 164 ASN B CA 1
ATOM 3426 C C . ASN B 1 164 ? -10.023 -22.203 -13.508 1 94.94 164 ASN B C 1
ATOM 3428 O O . ASN B 1 164 ? -10.875 -22.406 -14.367 1 94.94 164 ASN B O 1
ATOM 3432 N N . HIS B 1 165 ? -8.75 -22.328 -13.812 1 97.19 165 HIS B N 1
ATOM 3433 C CA . HIS B 1 165 ? -8.266 -22.875 -15.078 1 97.19 165 HIS B CA 1
ATOM 3434 C C . HIS B 1 165 ? -8.578 -24.359 -15.195 1 97.19 165 HIS B C 1
ATOM 3436 O O . HIS B 1 165 ? -8.859 -24.859 -16.281 1 97.19 165 HIS B O 1
ATOM 3442 N N . ILE B 1 166 ? -8.414 -25 -14.047 1 97.25 166 ILE B N 1
ATOM 3443 C CA . ILE B 1 166 ? -8.516 -26.453 -14.008 1 97.25 166 ILE B CA 1
ATOM 3444 C C . ILE B 1 166 ? -9.977 -26.891 -14.07 1 97.25 166 ILE B C 1
ATOM 3446 O O . ILE B 1 166 ? -10.32 -27.859 -14.742 1 97.25 166 ILE B O 1
ATOM 3450 N N . ASP B 1 167 ? -10.836 -26.125 -13.492 1 95.25 167 ASP B N 1
ATOM 3451 C CA . ASP B 1 167 ? -12.234 -26.469 -13.281 1 95.25 167 ASP B CA 1
ATOM 3452 C C . ASP B 1 167 ? -13.008 -26.484 -14.594 1 95.25 167 ASP B C 1
ATOM 3454 O O . ASP B 1 167 ? -14.125 -27 -14.664 1 95.25 167 ASP B O 1
ATOM 3458 N N . VAL B 1 168 ? -12.5 -26 -15.641 1 95.81 168 VAL B N 1
ATOM 3459 C CA . VAL B 1 168 ? -13.227 -25.969 -16.906 1 95.81 168 VAL B CA 1
ATOM 3460 C C . VAL B 1 168 ? -13.094 -27.328 -17.609 1 95.81 168 VAL B C 1
ATOM 3462 O O . VAL B 1 168 ? -13.805 -27.609 -18.578 1 95.81 168 VAL B O 1
ATOM 3465 N N . TYR B 1 169 ? -12.195 -28.172 -17.156 1 96.62 169 TYR B N 1
ATOM 3466 C CA . TYR B 1 169 ? -12.055 -29.516 -17.672 1 96.62 169 TYR B CA 1
ATOM 3467 C C . TYR B 1 169 ? -13.008 -30.484 -16.969 1 96.62 169 TYR B C 1
ATOM 3469 O O . TYR B 1 169 ? -13.562 -30.156 -15.914 1 96.62 169 TYR B O 1
ATOM 3477 N N . GLU B 1 170 ? -13.156 -31.656 -17.547 1 96.25 170 GLU B N 1
ATOM 3478 C CA . GLU B 1 170 ? -14.094 -32.656 -17.031 1 96.25 170 GLU B CA 1
ATOM 3479 C C . GLU B 1 170 ? -13.734 -33.062 -15.602 1 96.25 170 GLU B C 1
ATOM 3481 O O . GLU B 1 170 ? -14.617 -33.219 -14.758 1 96.25 170 GLU B O 1
ATOM 3486 N N . ASN B 1 171 ? -12.586 -33.25 -15.273 1 95.56 171 ASN B N 1
ATOM 3487 C CA . ASN B 1 171 ? -12.031 -33.531 -13.961 1 95.56 171 ASN B CA 1
ATOM 3488 C C . ASN B 1 171 ? -10.539 -33.219 -13.891 1 95.56 171 ASN B C 1
ATOM 3490 O O . ASN B 1 171 ? -9.953 -32.781 -14.883 1 95.56 171 ASN B O 1
ATOM 3494 N N . PHE B 1 172 ? -9.969 -33.375 -12.75 1 96.75 172 PHE B N 1
ATOM 3495 C CA . PHE B 1 172 ? -8.578 -33 -12.516 1 96.75 172 PHE B CA 1
ATOM 3496 C C . PHE B 1 172 ? -7.645 -33.812 -13.414 1 96.75 172 PHE B C 1
ATOM 3498 O O . PHE B 1 172 ? -6.684 -33.25 -13.961 1 96.75 172 PHE B O 1
ATOM 3505 N N . GLU B 1 173 ? -7.957 -35.062 -13.625 1 96.31 173 GLU B N 1
ATOM 3506 C CA . GLU B 1 173 ? -7.125 -35.906 -14.461 1 96.31 173 GLU B CA 1
ATOM 3507 C C . GLU B 1 173 ? -7.16 -35.469 -15.922 1 96.31 173 GLU B C 1
ATOM 3509 O O . GLU B 1 173 ? -6.148 -35.562 -16.625 1 96.31 173 GLU B O 1
ATOM 3514 N N . ALA B 1 174 ? -8.312 -35.125 -16.344 1 97.19 174 ALA B N 1
ATOM 3515 C CA . ALA B 1 174 ? -8.453 -34.625 -17.719 1 97.19 174 ALA B CA 1
ATOM 3516 C C . ALA B 1 174 ? -7.574 -33.406 -17.953 1 97.19 174 ALA B C 1
ATOM 3518 O O . ALA B 1 174 ? -6.988 -33.25 -19.031 1 97.19 174 ALA B O 1
ATOM 3519 N N . PHE B 1 175 ? -7.52 -32.531 -17.016 1 98 175 PHE B N 1
ATOM 3520 C CA . PHE B 1 175 ? -6.617 -31.391 -17.078 1 98 175 PHE B CA 1
ATOM 3521 C C . PHE B 1 175 ? -5.164 -31.844 -17.125 1 98 175 PHE B C 1
ATOM 3523 O O . PHE B 1 175 ? -4.387 -31.391 -17.953 1 98 175 PHE B O 1
ATOM 3530 N N . CYS B 1 176 ? -4.824 -32.75 -16.219 1 98.12 176 CYS B N 1
ATOM 3531 C CA . CYS B 1 176 ? -3.441 -33.188 -16.078 1 98.12 176 CYS B CA 1
ATOM 3532 C C . CYS B 1 176 ? -2.922 -33.812 -17.375 1 98.12 176 CYS B C 1
ATOM 3534 O O . CYS B 1 176 ? -1.747 -33.656 -17.703 1 98.12 176 CYS B O 1
ATOM 3536 N N . LYS B 1 177 ? -3.771 -34.469 -18.141 1 97.5 177 LYS B N 1
ATOM 3537 C CA . LYS B 1 177 ? -3.408 -35.094 -19.406 1 97.5 177 LYS B CA 1
ATOM 3538 C C . LYS B 1 177 ? -2.971 -34.062 -20.438 1 97.5 177 LYS B C 1
ATOM 3540 O O . LYS B 1 177 ? -2.305 -34.406 -21.422 1 97.5 177 LYS B O 1
ATOM 3545 N N . ARG B 1 178 ? -3.297 -32.781 -20.125 1 97.75 178 ARG B N 1
ATOM 3546 C CA . ARG B 1 178 ? -2.988 -31.734 -21.078 1 97.75 178 ARG B CA 1
ATOM 3547 C C . ARG B 1 178 ? -1.62 -31.125 -20.797 1 97.75 178 ARG B C 1
ATOM 3549 O O . ARG B 1 178 ? -1.08 -30.391 -21.625 1 97.75 178 ARG B O 1
ATOM 3556 N N . ILE B 1 179 ? -0.978 -31.438 -19.75 1 97.69 179 ILE B N 1
ATOM 3557 C CA . ILE B 1 179 ? 0.242 -30.781 -19.281 1 97.69 179 ILE B CA 1
ATOM 3558 C C . ILE B 1 179 ? 1.348 -30.969 -20.328 1 97.69 179 ILE B C 1
ATOM 3560 O O . ILE B 1 179 ? 2.055 -30 -20.656 1 97.69 179 ILE B O 1
ATOM 3564 N N . GLU B 1 180 ? 1.467 -32.156 -20.844 1 96.56 180 GLU B N 1
ATOM 3565 C CA . GLU B 1 180 ? 2.479 -32.406 -21.859 1 96.56 180 GLU B CA 1
ATOM 3566 C C . GLU B 1 180 ? 2.238 -31.531 -23.094 1 96.56 180 GLU B C 1
ATOM 3568 O O . GLU B 1 180 ? 3.188 -31.031 -23.703 1 96.56 180 GLU B O 1
ATOM 3573 N N . GLU B 1 181 ? 1.021 -31.406 -23.469 1 97.12 181 GLU B N 1
ATOM 3574 C CA . GLU B 1 181 ? 0.658 -30.562 -24.594 1 97.12 181 GLU B CA 1
ATOM 3575 C C . GLU B 1 181 ? 1.012 -29.094 -24.328 1 97.12 181 GLU B C 1
ATOM 3577 O O . GLU B 1 181 ? 1.496 -28.391 -25.203 1 97.12 181 GLU B O 1
ATOM 3582 N N . PHE B 1 182 ? 0.759 -28.641 -23.141 1 97.56 182 PHE B N 1
ATOM 3583 C CA . PHE B 1 182 ? 1.083 -27.281 -22.75 1 97.56 182 PHE B CA 1
ATOM 3584 C C . PHE B 1 182 ? 2.586 -27.031 -22.828 1 97.56 182 PHE B C 1
ATOM 3586 O O . PHE B 1 182 ? 3.027 -26 -23.328 1 97.56 182 PHE B O 1
ATOM 3593 N N . LYS B 1 183 ? 3.369 -27.938 -22.344 1 96.56 183 LYS B N 1
ATOM 3594 C CA . LYS B 1 183 ? 4.824 -27.844 -22.406 1 96.56 183 LYS B CA 1
ATOM 3595 C C . LYS B 1 183 ? 5.309 -27.766 -23.859 1 96.56 183 LYS B C 1
ATOM 3597 O O . LYS B 1 183 ? 6.223 -27 -24.172 1 96.56 183 LYS B O 1
ATOM 3602 N N . ALA B 1 184 ? 4.676 -28.547 -24.688 1 96.81 184 ALA B N 1
ATOM 3603 C CA . ALA B 1 184 ? 5.055 -28.562 -26.109 1 96.81 184 ALA B CA 1
ATOM 3604 C C . ALA B 1 184 ? 4.742 -27.234 -26.766 1 96.81 184 ALA B C 1
ATOM 3606 O O . ALA B 1 184 ? 5.469 -26.797 -27.656 1 96.81 184 ALA B O 1
ATOM 3607 N N . LYS B 1 185 ? 3.693 -26.609 -26.359 1 95.69 185 LYS B N 1
ATOM 3608 C CA . LYS B 1 185 ? 3.268 -25.344 -26.953 1 95.69 185 LYS B CA 1
ATOM 3609 C C . LYS B 1 185 ? 4.195 -24.203 -26.531 1 95.69 185 LYS B C 1
ATOM 3611 O O . LYS B 1 185 ? 4.363 -23.219 -27.266 1 95.69 185 LYS B O 1
ATOM 3616 N N . LEU B 1 186 ? 4.789 -24.344 -25.281 1 94.88 186 LEU B N 1
ATOM 3617 C CA . LEU B 1 186 ? 5.73 -23.359 -24.781 1 94.88 186 LEU B CA 1
ATOM 3618 C C . LEU B 1 186 ? 7.004 -24.016 -24.281 1 94.88 186 LEU B C 1
ATOM 3620 O O . LEU B 1 186 ? 7.289 -24 -23.078 1 94.88 186 LEU B O 1
ATOM 3624 N N . PRO B 1 187 ? 7.809 -24.5 -25.156 1 93.88 187 PRO B N 1
ATOM 3625 C CA . PRO B 1 187 ? 8.93 -25.344 -24.766 1 93.88 187 PRO B CA 1
ATOM 3626 C C . PRO B 1 187 ? 9.977 -24.609 -23.938 1 93.88 187 PRO B C 1
ATOM 3628 O O . PRO B 1 187 ? 10.805 -25.25 -23.266 1 93.88 187 PRO B O 1
ATOM 3631 N N . GLU B 1 188 ? 9.906 -23.266 -24 1 94.38 188 GLU B N 1
ATOM 3632 C CA . GLU B 1 188 ? 10.914 -22.516 -23.25 1 94.38 188 GLU B CA 1
ATOM 3633 C C . GLU B 1 188 ? 10.352 -21.984 -21.938 1 94.38 188 GLU B C 1
ATOM 3635 O O . GLU B 1 188 ? 11.016 -21.219 -21.234 1 94.38 188 GLU B O 1
ATOM 3640 N N . LYS B 1 189 ? 9.18 -22.375 -21.594 1 94.75 189 LYS B N 1
ATOM 3641 C CA . LYS B 1 189 ? 8.547 -21.906 -20.359 1 94.75 189 LYS B CA 1
ATOM 3642 C C . LYS B 1 189 ? 8.242 -23.078 -19.422 1 94.75 189 LYS B C 1
ATOM 3644 O O . LYS B 1 189 ? 8.008 -24.203 -19.875 1 94.75 189 LYS B O 1
ATOM 3649 N N . LYS B 1 190 ? 8.289 -22.781 -18.188 1 95.94 190 LYS B N 1
ATOM 3650 C CA . LYS B 1 190 ? 7.906 -23.781 -17.203 1 95.94 190 LYS B CA 1
ATOM 3651 C C . LYS B 1 190 ? 6.391 -23.797 -17 1 95.94 190 LYS B C 1
ATOM 3653 O O . LYS B 1 190 ? 5.742 -22.75 -17.016 1 95.94 190 LYS B O 1
ATOM 3658 N N . ILE B 1 191 ? 5.848 -24.969 -16.859 1 97.69 191 ILE B N 1
ATOM 3659 C CA . ILE B 1 191 ? 4.434 -25.156 -16.547 1 97.69 191 ILE B CA 1
ATOM 3660 C C . ILE B 1 191 ? 4.254 -25.344 -15.047 1 97.69 191 ILE B C 1
ATOM 3662 O O . ILE B 1 191 ? 4.73 -26.344 -14.477 1 97.69 191 ILE B O 1
ATOM 3666 N N . ILE B 1 192 ? 3.518 -24.406 -14.414 1 98.44 192 ILE B N 1
ATOM 3667 C CA . ILE B 1 192 ? 3.242 -24.453 -12.977 1 98.44 192 ILE B CA 1
ATOM 3668 C C . ILE B 1 192 ? 1.771 -24.781 -12.742 1 98.44 192 ILE B C 1
ATOM 3670 O O . ILE B 1 192 ? 0.888 -24.203 -13.383 1 98.44 192 ILE B O 1
ATOM 3674 N N . VAL B 1 193 ? 1.517 -25.719 -11.891 1 98.56 193 VAL B N 1
ATOM 3675 C CA . VAL B 1 193 ? 0.15 -26.078 -11.531 1 98.56 193 VAL B CA 1
ATOM 3676 C C . VAL B 1 193 ? -0.039 -25.969 -10.023 1 98.56 193 VAL B C 1
ATOM 3678 O O . VAL B 1 193 ? 0.776 -26.484 -9.25 1 98.56 193 VAL B O 1
ATOM 3681 N N . GLU B 1 194 ? -1.07 -25.312 -9.656 1 98.38 194 GLU B N 1
ATOM 3682 C CA . GLU B 1 194 ? -1.404 -25.203 -8.234 1 98.38 194 GLU B CA 1
ATOM 3683 C C . GLU B 1 194 ? -2.273 -26.375 -7.785 1 98.38 194 GLU B C 1
ATOM 3685 O O . GLU B 1 194 ? -3.186 -26.781 -8.5 1 98.38 194 GLU B O 1
ATOM 3690 N N . CYS B 1 195 ? -2.043 -26.906 -6.633 1 96.94 195 CYS B N 1
ATOM 3691 C CA . CYS B 1 195 ? -2.916 -27.891 -6.004 1 96.94 195 CYS B CA 1
ATOM 3692 C C . CYS B 1 195 ? -3.148 -27.547 -4.535 1 96.94 195 CYS B C 1
ATOM 3694 O O . CYS B 1 195 ? -2.322 -26.891 -3.906 1 96.94 195 CYS B O 1
ATOM 3696 N N . GLU B 1 196 ? -4.215 -28.016 -3.99 1 96.06 196 GLU B N 1
ATOM 3697 C CA . GLU B 1 196 ? -4.617 -27.672 -2.631 1 96.06 196 GLU B CA 1
ATOM 3698 C C . GLU B 1 196 ? -4.66 -28.906 -1.731 1 96.06 196 GLU B C 1
ATOM 3700 O O . GLU B 1 196 ? -4.879 -28.781 -0.524 1 96.06 196 GLU B O 1
ATOM 3705 N N . THR B 1 197 ? -4.441 -30.094 -2.33 1 96.12 197 THR B N 1
ATOM 3706 C CA . THR B 1 197 ? -4.512 -31.328 -1.546 1 96.12 197 THR B CA 1
ATOM 3707 C C . THR B 1 197 ? -3.359 -32.25 -1.902 1 96.12 197 THR B C 1
ATOM 3709 O O . THR B 1 197 ? -2.809 -32.188 -3.002 1 96.12 197 THR B O 1
ATOM 3712 N N . LEU B 1 198 ? -3.129 -33.156 -0.951 1 96.81 198 LEU B N 1
ATOM 3713 C CA . LEU B 1 198 ? -2.098 -34.156 -1.185 1 96.81 198 LEU B CA 1
ATOM 3714 C C . LEU B 1 198 ? -2.523 -35.125 -2.281 1 96.81 198 LEU B C 1
ATOM 3716 O O . LEU B 1 198 ? -1.687 -35.594 -3.049 1 96.81 198 LEU B O 1
ATOM 3720 N N . ALA B 1 199 ? -3.787 -35.375 -2.309 1 96.44 199 ALA B N 1
ATOM 3721 C CA . ALA B 1 199 ? -4.309 -36.25 -3.352 1 96.44 199 ALA B CA 1
ATOM 3722 C C . ALA B 1 199 ? -4.035 -35.688 -4.738 1 96.44 199 ALA B C 1
ATOM 3724 O O . ALA B 1 199 ? -3.562 -36.375 -5.629 1 96.44 199 ALA B O 1
ATOM 3725 N N . ASP B 1 200 ? -4.297 -34.438 -4.93 1 96.81 200 ASP B N 1
ATOM 3726 C CA . ASP B 1 200 ? -4.02 -33.75 -6.195 1 96.81 200 ASP B CA 1
ATOM 3727 C C . ASP B 1 200 ? -2.521 -33.719 -6.48 1 96.81 200 ASP B C 1
ATOM 3729 O O . ASP B 1 200 ? -2.098 -33.875 -7.629 1 96.81 200 ASP B O 1
ATOM 3733 N N . PHE B 1 201 ? -1.749 -33.531 -5.445 1 97.56 201 PHE B N 1
ATOM 3734 C CA . PHE B 1 201 ? -0.296 -33.531 -5.574 1 97.56 201 PHE B CA 1
ATOM 3735 C C . PHE B 1 201 ? 0.206 -34.875 -6.129 1 97.56 201 PHE B C 1
ATOM 3737 O O . PHE B 1 201 ? 0.994 -34.875 -7.078 1 97.56 201 PHE B O 1
ATOM 3744 N N . LYS B 1 202 ? -0.292 -35.938 -5.582 1 95.69 202 LYS B N 1
ATOM 3745 C CA . LYS B 1 202 ? 0.093 -37.281 -6.02 1 95.69 202 LYS B CA 1
ATOM 3746 C C . LYS B 1 202 ? -0.287 -37.5 -7.48 1 95.69 202 LYS B C 1
ATOM 3748 O O . LYS B 1 202 ? 0.489 -38.094 -8.242 1 95.69 202 LYS B O 1
ATOM 3753 N N . THR B 1 203 ? -1.427 -37.031 -7.773 1 96.62 203 THR B N 1
ATOM 3754 C CA . THR B 1 203 ? -1.881 -37.156 -9.156 1 96.62 203 THR B CA 1
ATOM 3755 C C . THR B 1 203 ? -0.953 -36.406 -10.102 1 96.62 203 THR B C 1
ATOM 3757 O O . THR B 1 203 ? -0.548 -36.938 -11.141 1 96.62 203 THR B O 1
ATOM 3760 N N . LEU B 1 204 ? -0.549 -35.25 -9.766 1 97.19 204 LEU B N 1
ATOM 3761 C CA . LEU B 1 204 ? 0.281 -34.375 -10.602 1 97.19 204 LEU B CA 1
ATOM 3762 C C . LEU B 1 204 ? 1.651 -35 -10.836 1 97.19 204 LEU B C 1
ATOM 3764 O O . LEU B 1 204 ? 2.258 -34.812 -11.891 1 97.19 204 LEU B O 1
ATOM 3768 N N . LEU B 1 205 ? 2.137 -35.812 -9.875 1 95.62 205 LEU B N 1
ATOM 3769 C CA . LEU B 1 205 ? 3.449 -36.438 -9.992 1 95.62 205 LEU B CA 1
ATOM 3770 C C . LEU B 1 205 ? 3.498 -37.375 -11.188 1 95.62 205 LEU B C 1
ATOM 3772 O O . LEU B 1 205 ? 4.57 -37.625 -11.75 1 95.62 205 LEU B O 1
ATOM 3776 N N . ASN B 1 206 ? 2.324 -37.812 -11.586 1 94.25 206 ASN B N 1
ATOM 3777 C CA . ASN B 1 206 ? 2.258 -38.75 -12.688 1 94.25 206 ASN B CA 1
ATOM 3778 C C . ASN B 1 206 ? 2.264 -38.031 -14.039 1 94.25 206 ASN B C 1
ATOM 3780 O O . ASN B 1 206 ? 2.395 -38.688 -15.086 1 94.25 206 ASN B O 1
ATOM 3784 N N . PHE B 1 207 ? 2.15 -36.688 -14.023 1 95.56 207 PHE B N 1
ATOM 3785 C CA . PHE B 1 207 ? 2.01 -35.969 -15.281 1 95.56 207 PHE B CA 1
ATOM 3786 C C . PHE B 1 207 ? 3.141 -34.969 -15.453 1 95.56 207 PHE B C 1
ATOM 3788 O O . PHE B 1 207 ? 3.191 -34.25 -16.453 1 95.56 207 PHE B O 1
ATOM 3795 N N . ALA B 1 208 ? 3.982 -34.844 -14.547 1 92.31 208 ALA B N 1
ATOM 3796 C CA . ALA B 1 208 ? 5.301 -34.219 -14.57 1 92.31 208 ALA B CA 1
ATOM 3797 C C . ALA B 1 208 ? 5.203 -32.719 -14.922 1 92.31 208 ALA B C 1
ATOM 3799 O O . ALA B 1 208 ? 5.898 -32.25 -15.82 1 92.31 208 ALA B O 1
ATOM 3800 N N . PRO B 1 209 ? 4.371 -31.875 -14.312 1 96.88 209 PRO B N 1
ATOM 3801 C CA . PRO B 1 209 ? 4.566 -30.438 -14.438 1 96.88 209 PRO B CA 1
ATOM 3802 C C . PRO B 1 209 ? 5.938 -29.984 -13.945 1 96.88 209 PRO B C 1
ATOM 3804 O O . PRO B 1 209 ? 6.598 -30.703 -13.188 1 96.88 209 PRO B O 1
ATOM 3807 N N . ASP B 1 210 ? 6.398 -28.781 -14.43 1 96.94 210 ASP B N 1
ATOM 3808 C CA . ASP B 1 210 ? 7.723 -28.312 -14.039 1 96.94 210 ASP B CA 1
ATOM 3809 C C . ASP B 1 210 ? 7.734 -27.859 -12.578 1 96.94 210 ASP B C 1
ATOM 3811 O O . ASP B 1 210 ? 8.742 -28.016 -11.891 1 96.94 210 ASP B O 1
ATOM 3815 N N . VAL B 1 211 ? 6.633 -27.281 -12.109 1 98.06 211 VAL B N 1
ATOM 3816 C CA . VAL B 1 211 ? 6.5 -26.781 -10.742 1 98.06 211 VAL B CA 1
ATOM 3817 C C . VAL B 1 211 ? 5.121 -27.141 -10.195 1 98.06 211 VAL B C 1
ATOM 3819 O O . VAL B 1 211 ? 4.113 -27.016 -10.898 1 98.06 211 VAL B O 1
ATOM 3822 N N . ILE B 1 212 ? 5.062 -27.641 -9.055 1 98.38 212 ILE B N 1
ATOM 3823 C CA . ILE B 1 212 ? 3.812 -27.812 -8.32 1 98.38 212 ILE B CA 1
ATOM 3824 C C . ILE B 1 212 ? 3.74 -26.828 -7.164 1 98.38 212 ILE B C 1
ATOM 3826 O O . ILE B 1 212 ? 4.566 -26.875 -6.25 1 98.38 212 ILE B O 1
ATOM 3830 N N . GLN B 1 213 ? 2.801 -25.938 -7.242 1 98.62 213 GLN B N 1
ATOM 3831 C CA . GLN B 1 213 ? 2.574 -24.984 -6.164 1 98.62 213 GLN B CA 1
ATOM 3832 C C . GLN B 1 213 ? 1.525 -25.484 -5.184 1 98.62 213 GLN B C 1
ATOM 3834 O O . GLN B 1 213 ? 0.351 -25.625 -5.531 1 98.62 213 GLN B O 1
ATOM 3839 N N . CYS B 1 214 ? 1.936 -25.734 -3.973 1 98.69 214 CYS B N 1
ATOM 3840 C CA . CYS B 1 214 ? 1.047 -26.203 -2.92 1 98.69 214 CYS B CA 1
ATOM 3841 C C . CYS B 1 214 ? 0.409 -25.047 -2.17 1 98.69 214 CYS B C 1
ATOM 3843 O O . CYS B 1 214 ? 1.085 -24.344 -1.42 1 98.69 214 CYS B O 1
ATOM 3845 N N . ASP B 1 215 ? -0.873 -24.891 -2.387 1 97.75 215 ASP B N 1
ATOM 3846 C CA . ASP B 1 215 ? -1.59 -23.766 -1.804 1 97.75 215 ASP B CA 1
ATOM 3847 C C . ASP B 1 215 ? -2.322 -24.172 -0.529 1 97.75 215 ASP B C 1
ATOM 3849 O O . ASP B 1 215 ? -3.074 -25.156 -0.528 1 97.75 215 ASP B O 1
ATOM 3853 N N . LYS B 1 216 ? -2.072 -23.531 0.586 1 96.69 216 LYS B N 1
ATOM 3854 C CA . LYS B 1 216 ? -2.764 -23.641 1.868 1 96.69 216 LYS B CA 1
ATOM 3855 C C . LYS B 1 216 ? -2.695 -25.062 2.41 1 96.69 216 LYS B C 1
ATOM 3857 O O . LYS B 1 216 ? -3.65 -25.547 3.02 1 96.69 216 LYS B O 1
ATOM 3862 N N . MET B 1 217 ? -1.648 -25.75 2.062 1 97.62 217 MET B N 1
ATOM 3863 C CA . MET B 1 217 ? -1.395 -27.047 2.67 1 97.62 217 MET B CA 1
ATOM 3864 C C . MET B 1 217 ? -0.746 -26.906 4.039 1 97.62 217 MET B C 1
ATOM 3866 O O . MET B 1 217 ? 0.038 -25.969 4.262 1 97.62 217 MET B O 1
ATOM 3870 N N . SER B 1 218 ? -1.04 -27.828 4.918 1 97.62 218 SER B N 1
ATOM 3871 C CA . SER B 1 218 ? -0.425 -27.812 6.242 1 97.62 218 SER B CA 1
ATOM 3872 C C . SER B 1 218 ? 1.05 -28.203 6.168 1 97.62 218 SER B C 1
ATOM 3874 O O . SER B 1 218 ? 1.515 -28.703 5.145 1 97.62 218 SER B O 1
ATOM 3876 N N . LEU B 1 219 ? 1.709 -27.938 7.254 1 98.12 219 LEU B N 1
ATOM 3877 C CA . LEU B 1 219 ? 3.115 -28.328 7.324 1 98.12 219 LEU B CA 1
ATOM 3878 C C . LEU B 1 219 ? 3.275 -29.828 7.156 1 98.12 219 LEU B C 1
ATOM 3880 O O . LEU B 1 219 ? 4.191 -30.281 6.469 1 98.12 219 LEU B O 1
ATOM 3884 N N . GLU B 1 220 ? 2.404 -30.562 7.773 1 97.94 220 GLU B N 1
ATOM 3885 C CA . GLU B 1 220 ? 2.438 -32.031 7.664 1 97.94 220 GLU B CA 1
ATOM 3886 C C . GLU B 1 220 ? 2.232 -32.469 6.223 1 97.94 220 GLU B C 1
ATOM 3888 O O . GLU B 1 220 ? 2.949 -33.344 5.73 1 97.94 220 GLU B O 1
ATOM 3893 N N . GLU B 1 221 ? 1.318 -31.891 5.559 1 98.19 221 GLU B N 1
ATOM 3894 C CA . GLU B 1 221 ? 1.044 -32.219 4.164 1 98.19 221 GLU B CA 1
ATOM 3895 C C . GLU B 1 221 ? 2.23 -31.859 3.271 1 98.19 221 GLU B C 1
ATOM 3897 O O . GLU B 1 221 ? 2.557 -32.594 2.344 1 98.19 221 GLU B O 1
ATOM 3902 N N . LEU B 1 222 ? 2.836 -30.797 3.557 1 98.19 222 LEU B N 1
ATOM 3903 C CA . LEU B 1 222 ? 3.967 -30.344 2.752 1 98.19 222 LEU B CA 1
ATOM 3904 C C . LEU B 1 222 ? 5.164 -31.266 2.936 1 98.19 222 LEU B C 1
ATOM 3906 O O . LEU B 1 222 ? 5.879 -31.562 1.975 1 98.19 222 LEU B O 1
ATOM 3910 N N . HIS B 1 223 ? 5.379 -31.719 4.176 1 97.75 223 HIS B N 1
ATOM 3911 C CA . HIS B 1 223 ? 6.426 -32.719 4.414 1 97.75 223 HIS B CA 1
ATOM 3912 C C . HIS B 1 223 ? 6.188 -33.969 3.602 1 97.75 223 HIS B C 1
ATOM 3914 O O . HIS B 1 223 ? 7.117 -34.5 2.992 1 97.75 223 HIS B O 1
ATOM 3920 N N . GLU B 1 224 ? 4.988 -34.375 3.67 1 97.94 224 GLU B N 1
ATOM 3921 C CA . GLU B 1 224 ? 4.637 -35.562 2.908 1 97.94 224 GLU B CA 1
ATOM 3922 C C . GLU B 1 224 ? 4.816 -35.344 1.411 1 97.94 224 GLU B C 1
ATOM 3924 O O . GLU B 1 224 ? 5.297 -36.219 0.697 1 97.94 224 GLU B O 1
ATOM 3929 N N . ALA B 1 225 ? 4.406 -34.188 0.928 1 97.81 225 ALA B N 1
ATOM 3930 C CA . ALA B 1 225 ? 4.57 -33.844 -0.485 1 97.81 225 ALA B CA 1
ATOM 3931 C C . ALA B 1 225 ? 6.039 -33.906 -0.894 1 97.81 225 ALA B C 1
ATOM 3933 O O . ALA B 1 225 ? 6.379 -34.469 -1.945 1 97.81 225 ALA B O 1
ATOM 3934 N N . VAL B 1 226 ? 6.91 -33.375 -0.094 1 97.38 226 VAL B N 1
ATOM 3935 C CA . VAL B 1 226 ? 8.344 -33.344 -0.375 1 97.38 226 VAL B CA 1
ATOM 3936 C C . VAL B 1 226 ? 8.883 -34.781 -0.384 1 97.38 226 VAL B C 1
ATOM 3938 O O . VAL B 1 226 ? 9.688 -35.156 -1.243 1 97.38 226 VAL B O 1
ATOM 3941 N N . ASN B 1 227 ? 8.438 -35.562 0.545 1 96.81 227 ASN B N 1
ATOM 3942 C CA . ASN B 1 227 ? 8.852 -36.969 0.587 1 96.81 227 ASN B CA 1
ATOM 3943 C C . ASN B 1 227 ? 8.422 -37.719 -0.673 1 96.81 227 ASN B C 1
ATOM 3945 O O . ASN B 1 227 ? 9.195 -38.5 -1.23 1 96.81 227 ASN B O 1
ATOM 3949 N N . LEU B 1 228 ? 7.215 -37.5 -1.032 1 96.31 228 LEU B N 1
ATOM 3950 C CA . LEU B 1 228 ? 6.688 -38.125 -2.236 1 96.31 228 LEU B CA 1
ATOM 3951 C C . LEU B 1 228 ? 7.496 -37.719 -3.463 1 96.31 228 LEU B C 1
ATOM 3953 O O . LEU B 1 228 ? 7.816 -38.562 -4.309 1 96.31 228 LEU B O 1
ATOM 3957 N N . LYS B 1 229 ? 7.801 -36.438 -3.559 1 95.19 229 LYS B N 1
ATOM 3958 C CA . LYS B 1 229 ? 8.625 -35.938 -4.652 1 95.19 229 LYS B CA 1
ATOM 3959 C C . LYS B 1 229 ? 9.992 -36.625 -4.672 1 95.19 229 LYS B C 1
ATOM 3961 O O . LYS B 1 229 ? 10.477 -37 -5.734 1 95.19 229 LYS B O 1
ATOM 3966 N N . ASN B 1 230 ? 10.633 -36.75 -3.543 1 93.44 230 ASN B N 1
ATOM 3967 C CA . ASN B 1 230 ? 11.969 -37.344 -3.443 1 93.44 230 ASN B CA 1
ATOM 3968 C C . ASN B 1 230 ? 11.977 -38.812 -3.865 1 93.44 230 ASN B C 1
ATOM 3970 O O . ASN B 1 230 ? 12.992 -39.312 -4.34 1 93.44 230 ASN B O 1
ATOM 3974 N N . ALA B 1 231 ? 10.836 -39.344 -3.73 1 93.31 231 ALA B N 1
ATOM 3975 C CA . ALA B 1 231 ? 10.727 -40.781 -4.062 1 93.31 231 ALA B CA 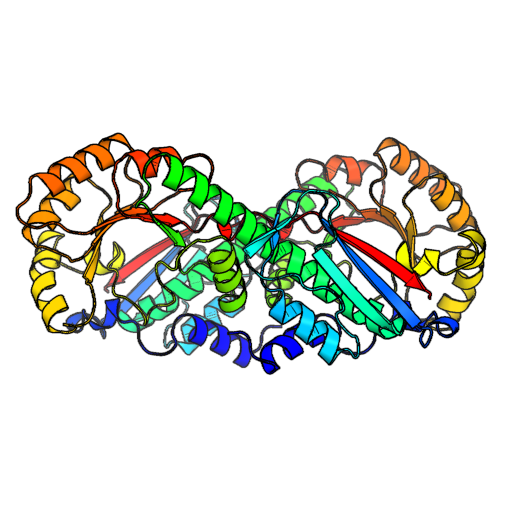1
ATOM 3976 C C . ALA B 1 231 ? 10.305 -40.969 -5.516 1 93.31 231 ALA B C 1
ATOM 3978 O O . ALA B 1 231 ? 10.383 -42.062 -6.051 1 93.31 231 ALA B O 1
ATOM 3979 N N . ALA B 1 232 ? 9.883 -39.938 -6.102 1 90.62 232 ALA B N 1
ATOM 3980 C CA . ALA B 1 232 ? 9.344 -40.031 -7.461 1 90.62 232 ALA B CA 1
ATOM 3981 C C . ALA B 1 232 ? 10.461 -39.969 -8.492 1 90.62 232 ALA B C 1
ATOM 3983 O O . ALA B 1 232 ? 11.586 -39.562 -8.188 1 90.62 232 ALA B O 1
ATOM 3984 N N . LYS B 1 233 ? 10.203 -40.469 -9.695 1 87.25 233 LYS B N 1
ATOM 3985 C CA . LYS B 1 233 ? 11.156 -40.469 -10.805 1 87.25 233 LYS B CA 1
ATOM 3986 C C . LYS B 1 233 ? 11.367 -39.062 -11.344 1 87.25 233 LYS B C 1
ATOM 3988 O O . LYS B 1 233 ? 12.477 -38.688 -11.719 1 87.25 233 LYS B O 1
ATOM 3993 N N . PHE B 1 234 ? 10.234 -38.344 -11.391 1 85.44 234 PHE B N 1
ATOM 3994 C CA . PHE B 1 234 ? 10.242 -36.938 -11.805 1 85.44 234 PHE B CA 1
ATOM 3995 C C . PHE B 1 234 ? 10.344 -36.031 -10.586 1 85.44 234 PHE B C 1
ATOM 3997 O O . PHE B 1 234 ? 9.727 -36.281 -9.555 1 85.44 234 PHE B O 1
ATOM 4004 N N . GLN B 1 235 ? 11.234 -35.031 -10.703 1 88.62 235 GLN B N 1
ATOM 4005 C CA . GLN B 1 235 ? 11.469 -34.156 -9.555 1 88.62 235 GLN B CA 1
ATOM 4006 C C . GLN B 1 235 ? 11.047 -32.719 -9.859 1 88.62 235 GLN B C 1
ATOM 4008 O O . GLN B 1 235 ? 11.883 -31.859 -10.188 1 88.62 235 GLN B O 1
ATOM 4013 N N . PRO B 1 236 ? 9.766 -32.469 -9.695 1 93.56 236 PRO B N 1
ATOM 4014 C CA . PRO B 1 236 ? 9.312 -31.094 -9.891 1 93.56 236 PRO B CA 1
ATOM 4015 C C . PRO B 1 236 ? 9.812 -30.156 -8.805 1 93.56 236 PRO B C 1
ATOM 4017 O O . PRO B 1 236 ? 10.156 -30.594 -7.707 1 93.56 236 PRO B O 1
ATOM 4020 N N . VAL B 1 237 ? 9.945 -28.891 -9.148 1 96.69 237 VAL B N 1
ATOM 4021 C CA . VAL B 1 237 ? 10.094 -27.844 -8.133 1 96.69 237 VAL B CA 1
ATOM 4022 C C . VAL B 1 237 ? 8.82 -27.766 -7.297 1 96.69 237 VAL B C 1
ATOM 4024 O O . VAL B 1 237 ? 7.711 -27.812 -7.836 1 96.69 237 VAL B O 1
ATOM 4027 N N . ILE B 1 238 ? 8.906 -27.734 -6.02 1 98.19 238 ILE B N 1
ATOM 4028 C CA . ILE B 1 238 ? 7.754 -27.594 -5.137 1 98.19 238 ILE B CA 1
ATOM 4029 C C . ILE B 1 238 ? 7.785 -26.234 -4.457 1 98.19 238 ILE B C 1
ATOM 4031 O O . ILE B 1 238 ? 8.797 -25.859 -3.854 1 98.19 238 ILE B O 1
ATOM 4035 N N . THR B 1 239 ? 6.707 -25.516 -4.59 1 98.69 239 THR B N 1
ATOM 4036 C CA . THR B 1 239 ? 6.566 -24.234 -3.887 1 98.69 239 THR B CA 1
ATOM 4037 C C . THR B 1 239 ? 5.355 -24.266 -2.961 1 98.69 239 THR B C 1
ATOM 4039 O O . THR B 1 239 ? 4.43 -25.062 -3.162 1 98.69 239 THR B O 1
ATOM 4042 N N . ALA B 1 240 ? 5.387 -23.484 -1.916 1 98.81 240 ALA B N 1
ATOM 4043 C CA . ALA B 1 240 ? 4.273 -23.344 -0.98 1 98.81 240 ALA B CA 1
ATOM 4044 C C . ALA B 1 240 ? 3.701 -21.922 -1.022 1 98.81 240 ALA B C 1
ATOM 4046 O O . ALA B 1 240 ? 4.453 -20.938 -1.047 1 98.81 240 ALA B O 1
ATOM 4047 N N . ALA B 1 241 ? 2.443 -21.828 -1.093 1 98.31 241 ALA B N 1
ATOM 4048 C CA . ALA B 1 241 ? 1.727 -20.562 -1.085 1 98.31 241 ALA B CA 1
ATOM 4049 C C . ALA B 1 241 ? 0.571 -20.578 -0.088 1 98.31 241 ALA B C 1
ATOM 4051 O O . ALA B 1 241 ? 0.197 -21.656 0.409 1 98.31 241 ALA B O 1
ATOM 4052 N N . GLY B 1 242 ? 0.095 -19.406 0.28 1 96.31 242 GLY B N 1
ATOM 4053 C CA . GLY B 1 242 ? -1.079 -19.281 1.129 1 96.31 242 GLY B CA 1
ATOM 4054 C C . GLY B 1 242 ? -0.746 -18.875 2.555 1 96.31 242 GLY B C 1
ATOM 4055 O O . GLY B 1 242 ? -0.294 -19.719 3.346 1 96.31 242 GLY B O 1
ATOM 4056 N N . GLY B 1 243 ? -0.97 -17.672 2.867 1 95.69 243 GLY B N 1
ATOM 4057 C CA . GLY B 1 243 ? -0.887 -17.172 4.23 1 95.69 243 GLY B CA 1
ATOM 4058 C C . GLY B 1 243 ? 0.527 -17.172 4.781 1 95.69 243 GLY B C 1
ATOM 4059 O O . GLY B 1 243 ? 0.727 -17.219 5.996 1 95.69 243 GLY B O 1
ATOM 4060 N N . ILE B 1 244 ? 1.49 -17.234 4.016 1 98.5 244 ILE B N 1
ATOM 4061 C CA . ILE B 1 244 ? 2.883 -17.297 4.445 1 98.5 244 ILE B CA 1
ATOM 4062 C C . ILE B 1 244 ? 3.387 -15.891 4.77 1 98.5 244 ILE B C 1
ATOM 4064 O O . ILE B 1 244 ? 3.207 -14.961 3.977 1 98.5 244 ILE B O 1
ATOM 4068 N N . ASN B 1 245 ? 3.979 -15.75 5.922 1 98.62 245 ASN B N 1
ATOM 4069 C CA . ASN B 1 245 ? 4.496 -14.477 6.406 1 98.62 245 ASN B CA 1
ATOM 4070 C C . ASN B 1 245 ? 5.707 -14.672 7.312 1 98.62 245 ASN B C 1
ATOM 4072 O O . ASN B 1 245 ? 6.242 -15.773 7.414 1 98.62 245 ASN B O 1
ATOM 4076 N N . LEU B 1 246 ? 6.137 -13.617 7.914 1 98.81 246 LEU B N 1
ATOM 4077 C CA . LEU B 1 246 ? 7.355 -13.641 8.711 1 98.81 246 LEU B CA 1
ATOM 4078 C C . LEU B 1 246 ? 7.203 -14.578 9.906 1 98.81 246 LEU B C 1
ATOM 4080 O O . LEU B 1 246 ? 8.164 -15.234 10.312 1 98.81 246 LEU B O 1
ATOM 4084 N N . ALA B 1 247 ? 6.031 -14.75 10.43 1 98.5 247 ALA B N 1
ATOM 4085 C CA . ALA B 1 247 ? 5.793 -15.523 11.641 1 98.5 247 ALA B CA 1
ATOM 4086 C C . ALA B 1 247 ? 5.91 -17.016 11.375 1 98.5 247 ALA B C 1
ATOM 4088 O O . ALA B 1 247 ? 6.129 -17.812 12.297 1 98.5 247 ALA B O 1
ATOM 4089 N N . ASN B 1 248 ? 5.781 -17.438 10.055 1 98.75 248 ASN B N 1
ATOM 4090 C CA . ASN B 1 248 ? 5.688 -18.875 9.828 1 98.75 248 ASN B CA 1
ATOM 4091 C C . ASN B 1 248 ? 6.613 -19.312 8.703 1 98.75 248 ASN B C 1
ATOM 4093 O O . ASN B 1 248 ? 6.758 -20.516 8.453 1 98.75 248 ASN B O 1
ATOM 4097 N N . CYS B 1 249 ? 7.289 -18.422 8.047 1 98.81 249 CYS B N 1
ATOM 4098 C CA . CYS B 1 249 ? 8.023 -18.766 6.836 1 98.81 249 CYS B CA 1
ATOM 4099 C C . CYS B 1 249 ? 9.156 -19.734 7.137 1 98.81 249 CYS B C 1
ATOM 4101 O O . CYS B 1 249 ? 9.477 -20.594 6.312 1 98.81 249 CYS B O 1
ATOM 4103 N N . ALA B 1 250 ? 9.758 -19.625 8.312 1 98.88 250 ALA B N 1
ATOM 4104 C CA . ALA B 1 250 ? 10.82 -20.578 8.672 1 98.88 250 ALA B CA 1
ATOM 4105 C C . ALA B 1 250 ? 10.281 -22 8.758 1 98.88 250 ALA B C 1
ATOM 4107 O O . ALA B 1 250 ? 10.93 -22.938 8.289 1 98.88 250 ALA B O 1
ATOM 4108 N N . LYS B 1 251 ? 9.125 -22.156 9.344 1 98.81 251 LYS B N 1
ATOM 4109 C CA . LYS B 1 251 ? 8.516 -23.469 9.453 1 98.81 251 LYS B CA 1
ATOM 4110 C C . LYS B 1 251 ? 8.195 -24.047 8.07 1 98.81 251 LYS B C 1
ATOM 4112 O O . LYS B 1 251 ? 8.422 -25.234 7.82 1 98.81 251 LYS B O 1
ATOM 4117 N N . PHE B 1 252 ? 7.719 -23.219 7.203 1 98.88 252 PHE B N 1
ATOM 4118 C CA . PHE B 1 252 ? 7.41 -23.672 5.848 1 98.88 252 PHE B CA 1
ATOM 4119 C C . PHE B 1 252 ? 8.688 -24.016 5.086 1 98.88 252 PHE B C 1
ATOM 4121 O O . PHE B 1 252 ? 8.734 -25.016 4.371 1 98.88 252 PHE B O 1
ATOM 4128 N N . ALA B 1 253 ? 9.672 -23.172 5.238 1 98.81 253 ALA B N 1
ATOM 4129 C CA . ALA B 1 253 ? 10.945 -23.422 4.566 1 98.81 253 ALA B CA 1
ATOM 4130 C C . ALA B 1 253 ? 11.547 -24.75 5.02 1 98.81 253 ALA B C 1
ATOM 4132 O O . ALA B 1 253 ? 12.141 -25.484 4.219 1 98.81 253 ALA B O 1
ATOM 4133 N N . ALA B 1 254 ? 11.344 -25.109 6.258 1 98.56 254 ALA B N 1
ATOM 4134 C CA . ALA B 1 254 ? 11.93 -26.297 6.863 1 98.56 254 ALA B CA 1
ATOM 4135 C C . ALA B 1 254 ? 11.32 -27.562 6.273 1 98.56 254 ALA B C 1
ATOM 4137 O O . ALA B 1 254 ? 11.883 -28.656 6.422 1 98.56 254 ALA B O 1
ATOM 4138 N N . THR B 1 255 ? 10.18 -27.453 5.637 1 98.38 255 THR B N 1
ATOM 4139 C CA . THR B 1 255 ? 9.539 -28.625 5.059 1 98.38 255 THR B CA 1
ATOM 4140 C C . THR B 1 255 ? 10.336 -29.156 3.871 1 98.38 255 THR B C 1
ATOM 4142 O O . THR B 1 255 ? 10.125 -30.281 3.424 1 98.38 255 THR B O 1
ATOM 4145 N N . GLY B 1 256 ? 11.164 -28.297 3.326 1 97.88 256 GLY B N 1
ATOM 4146 C CA . GLY B 1 256 ? 12 -28.719 2.217 1 97.88 256 GLY B CA 1
ATOM 4147 C C . GLY B 1 256 ? 11.516 -28.219 0.872 1 97.88 256 GLY B C 1
ATOM 4148 O O . GLY B 1 256 ? 12.055 -28.594 -0.171 1 97.88 256 GLY B O 1
ATOM 4149 N N . VAL B 1 257 ? 10.523 -27.344 0.85 1 98.31 257 VAL B N 1
ATOM 4150 C CA . VAL B 1 257 ? 10.047 -26.766 -0.403 1 98.31 257 VAL B CA 1
ATOM 4151 C C . VAL B 1 257 ? 11.133 -25.875 -1.003 1 98.31 257 VAL B C 1
ATOM 4153 O O . VAL B 1 257 ? 12.023 -25.406 -0.291 1 98.31 257 VAL B O 1
ATOM 4156 N N . ASN B 1 258 ? 11.023 -25.641 -2.281 1 98.25 258 ASN B N 1
ATOM 4157 C CA . ASN B 1 258 ? 12.039 -24.875 -2.994 1 98.25 258 ASN B CA 1
ATOM 4158 C C . ASN B 1 258 ? 11.844 -23.359 -2.811 1 98.25 258 ASN B C 1
ATOM 4160 O O . ASN B 1 258 ? 12.805 -22.594 -2.832 1 98.25 258 ASN B O 1
ATOM 4164 N N . ALA B 1 259 ? 10.594 -22.953 -2.654 1 98.81 259 ALA B N 1
ATOM 4165 C CA . ALA B 1 259 ? 10.297 -21.531 -2.521 1 98.81 259 ALA B CA 1
ATOM 4166 C C . ALA B 1 259 ? 8.984 -21.312 -1.776 1 98.81 259 ALA B C 1
ATOM 4168 O O . ALA B 1 259 ? 8.109 -22.172 -1.781 1 98.81 259 ALA B O 1
ATOM 4169 N N . LEU B 1 260 ? 8.945 -20.25 -1.122 1 98.88 260 LEU B N 1
ATOM 4170 C CA . LEU B 1 260 ? 7.734 -19.75 -0.474 1 98.88 260 LEU B CA 1
ATOM 4171 C C . LEU B 1 260 ? 7.152 -18.562 -1.236 1 98.88 260 LEU B C 1
ATOM 4173 O O . LEU B 1 260 ? 7.848 -17.578 -1.479 1 98.88 260 LEU B O 1
ATOM 4177 N N . ILE B 1 261 ? 5.926 -18.688 -1.651 1 98.81 261 ILE B N 1
ATOM 4178 C CA . ILE B 1 261 ? 5.215 -17.656 -2.41 1 98.81 261 ILE B CA 1
ATOM 4179 C C . ILE B 1 261 ? 4.332 -16.844 -1.471 1 98.81 261 ILE B C 1
ATOM 4181 O O . ILE B 1 261 ? 3.482 -17.391 -0.769 1 98.81 261 ILE B O 1
ATOM 4185 N N . THR B 1 262 ? 4.523 -15.5 -1.466 1 98.69 262 THR B N 1
ATOM 4186 C CA . THR B 1 262 ? 3.838 -14.703 -0.457 1 98.69 262 THR B CA 1
ATOM 4187 C C . THR B 1 262 ? 3.57 -13.297 -0.973 1 98.69 262 THR B C 1
ATOM 4189 O O . THR B 1 262 ? 4.273 -12.805 -1.859 1 98.69 262 THR B O 1
ATOM 4192 N N . SER B 1 263 ? 2.557 -12.68 -0.473 1 97.94 263 SER B N 1
ATOM 4193 C CA . SER B 1 263 ? 2.262 -11.266 -0.693 1 97.94 263 SER B CA 1
ATOM 4194 C C . SER B 1 263 ? 2.502 -10.445 0.571 1 97.94 263 SER B C 1
ATOM 4196 O O . SER B 1 263 ? 2.295 -9.234 0.579 1 97.94 263 SER B O 1
ATOM 4198 N N . ALA B 1 264 ? 2.99 -11.039 1.646 1 98.38 264 ALA B N 1
ATOM 4199 C CA . ALA B 1 264 ? 3.031 -10.438 2.98 1 98.38 264 ALA B CA 1
ATOM 4200 C C . ALA B 1 264 ? 3.875 -9.172 2.986 1 98.38 264 ALA B C 1
ATOM 4202 O O . ALA B 1 264 ? 3.518 -8.18 3.633 1 98.38 264 ALA B O 1
ATOM 4203 N N . PRO B 1 265 ? 4.934 -9.109 2.213 1 98.56 265 PRO B N 1
ATOM 4204 C CA . PRO B 1 265 ? 5.793 -7.926 2.285 1 98.56 265 PRO B CA 1
ATOM 4205 C C . PRO B 1 265 ? 5.074 -6.652 1.849 1 98.56 265 PRO B C 1
ATOM 4207 O O . PRO B 1 265 ? 5.418 -5.559 2.305 1 98.56 265 PRO B O 1
ATOM 4210 N N . TYR B 1 266 ? 4.031 -6.746 1.014 1 98.38 266 TYR B N 1
ATOM 4211 C CA . TYR B 1 266 ? 3.396 -5.578 0.414 1 98.38 266 TYR B CA 1
ATOM 4212 C C . TYR B 1 266 ? 2.49 -4.879 1.418 1 98.38 266 TYR B C 1
ATOM 4214 O O . TYR B 1 266 ? 2.051 -3.748 1.185 1 98.38 266 TYR B O 1
ATOM 4222 N N . THR B 1 267 ? 2.174 -5.535 2.555 1 97.31 267 THR B N 1
ATOM 4223 C CA . THR B 1 267 ? 1.065 -5.059 3.373 1 97.31 267 THR B CA 1
ATOM 4224 C C . THR B 1 267 ? 1.528 -4.781 4.801 1 97.31 267 THR B C 1
ATOM 4226 O O . THR B 1 267 ? 0.784 -5.012 5.758 1 97.31 267 THR B O 1
ATOM 4229 N N . GLN B 1 268 ? 2.766 -4.32 4.984 1 96.62 268 GLN B N 1
ATOM 4230 C CA . GLN B 1 268 ? 3.336 -4.25 6.324 1 96.62 268 GLN B CA 1
ATOM 4231 C C . GLN B 1 268 ? 3.361 -2.812 6.836 1 96.62 268 GLN B C 1
ATOM 4233 O O . GLN B 1 268 ? 3.812 -2.555 7.953 1 96.62 268 GLN B O 1
ATOM 4238 N N . GLY B 1 269 ? 2.92 -1.939 6.051 1 96.94 269 GLY B N 1
ATOM 4239 C CA . GLY B 1 269 ? 2.826 -0.562 6.504 1 96.94 269 GLY B CA 1
ATOM 4240 C C . GLY B 1 269 ? 4.043 0.271 6.141 1 96.94 269 GLY B C 1
ATOM 4241 O O . GLY B 1 269 ? 4.512 0.229 5.004 1 96.94 269 GLY B O 1
ATOM 4242 N N . MET B 1 270 ? 4.492 1.111 7.113 1 97.94 270 MET B N 1
ATOM 4243 C CA . MET B 1 270 ? 5.52 2.109 6.836 1 97.94 270 MET B CA 1
ATOM 4244 C C . MET B 1 270 ? 6.641 2.035 7.867 1 97.94 270 MET B C 1
ATOM 4246 O O . MET B 1 270 ? 6.395 1.759 9.039 1 97.94 270 MET B O 1
ATOM 4250 N N . ALA B 1 271 ? 7.832 2.281 7.391 1 98.31 271 ALA B N 1
ATOM 4251 C CA . ALA B 1 271 ? 8.953 2.455 8.312 1 98.31 271 ALA B CA 1
ATOM 4252 C C . ALA B 1 271 ? 8.82 3.756 9.094 1 98.31 271 ALA B C 1
ATOM 4254 O O . ALA B 1 271 ? 8.148 4.688 8.656 1 98.31 271 ALA B O 1
ATOM 4255 N N . ASP B 1 272 ? 9.422 3.781 10.258 1 97.81 272 ASP B N 1
ATOM 4256 C CA . ASP B 1 272 ? 9.391 4.961 11.117 1 97.81 272 ASP B CA 1
ATOM 4257 C C . ASP B 1 272 ? 10.609 5.848 10.867 1 97.81 272 ASP B C 1
ATOM 4259 O O . ASP B 1 272 ? 11.68 5.613 11.438 1 97.81 272 ASP B O 1
ATOM 4263 N N . LEU B 1 273 ? 10.383 6.906 10.094 1 97.88 273 LEU B N 1
ATOM 4264 C CA . LEU B 1 273 ? 11.453 7.824 9.719 1 97.88 273 LEU B CA 1
ATOM 4265 C C . LEU B 1 273 ? 11.172 9.227 10.25 1 97.88 273 LEU B C 1
ATOM 4267 O O . LEU B 1 273 ? 10.016 9.594 10.469 1 97.88 273 LEU B O 1
ATOM 4271 N N . THR B 1 274 ? 12.18 9.953 10.492 1 96.62 274 THR B N 1
ATOM 4272 C CA . THR B 1 274 ? 12.062 11.367 10.844 1 96.62 274 THR B CA 1
ATOM 4273 C C . THR B 1 274 ? 13.078 12.203 10.07 1 96.62 274 THR B C 1
ATOM 4275 O O . THR B 1 274 ? 14.094 11.68 9.602 1 96.62 274 THR B O 1
ATOM 4278 N N . ALA B 1 275 ? 12.711 13.43 9.859 1 97.19 275 ALA B N 1
ATOM 4279 C CA . ALA B 1 275 ? 13.555 14.312 9.062 1 97.19 275 ALA B CA 1
ATOM 4280 C C . ALA B 1 275 ? 13.891 15.586 9.836 1 97.19 275 ALA B C 1
ATOM 4282 O O . ALA B 1 275 ? 13.125 16.031 10.688 1 97.19 275 ALA B O 1
ATOM 4283 N N . SER B 1 276 ? 14.992 16.078 9.531 1 96.94 276 SER B N 1
ATOM 4284 C CA . SER B 1 276 ? 15.422 17.375 10.031 1 96.94 276 SER B CA 1
ATOM 4285 C C . SER B 1 276 ? 15.953 18.266 8.906 1 96.94 276 SER B C 1
ATOM 4287 O O . SER B 1 276 ? 16.75 17.812 8.078 1 96.94 276 SER B O 1
ATOM 4289 N N . LEU B 1 277 ? 15.445 19.422 8.836 1 97.38 277 LEU B N 1
ATOM 4290 C CA . LEU B 1 277 ? 15.906 20.438 7.895 1 97.38 277 LEU B CA 1
ATOM 4291 C C . LEU B 1 277 ? 16.562 21.594 8.625 1 97.38 277 LEU B C 1
ATOM 4293 O O . LEU B 1 277 ? 15.984 22.172 9.547 1 97.38 277 LEU B O 1
ATOM 4297 N N . LYS B 1 278 ? 17.812 21.953 8.25 1 96.25 278 LYS B N 1
ATOM 4298 C CA . LYS B 1 278 ? 18.578 23.016 8.922 1 96.25 278 LYS B CA 1
ATOM 4299 C C . LYS B 1 278 ? 19.078 24.047 7.914 1 96.25 278 LYS B C 1
ATOM 4301 O O . LYS B 1 278 ? 19.578 23.688 6.844 1 96.25 278 LYS B O 1
ATOM 4306 N N . LEU B 1 279 ? 18.891 25.25 8.312 1 96.19 279 LEU B N 1
ATOM 4307 C CA . LEU B 1 279 ? 19.5 26.328 7.523 1 96.19 279 LEU B CA 1
ATOM 4308 C C . LEU B 1 279 ? 21 26.344 7.711 1 96.19 279 LEU B C 1
ATOM 4310 O O . LEU B 1 279 ? 21.516 26.078 8.805 1 96.19 279 LEU B O 1
ATOM 4314 N N . VAL B 1 280 ? 21.594 26.672 6.629 1 90.81 280 VAL B N 1
ATOM 4315 C CA . VAL B 1 280 ? 23.047 26.812 6.664 1 90.81 280 VAL B CA 1
ATOM 4316 C C . VAL B 1 280 ? 23.406 28.281 6.836 1 90.81 280 VAL B C 1
ATOM 4318 O O . VAL B 1 280 ? 22.781 29.156 6.25 1 90.81 280 VAL B O 1
#

Secondary structure (DSSP, 8-state):
---HHHHHHHHHHH-SS--HHHHT-GGGTTSEEEEEEEESS-EE---HHHHHHHHHHTT-EE-----TT-EE-TT-EEEEEEEEHHHHHHHHHHHHHHHHHHHHHHHHHHHHHHHHHHH-TT-EEEE-S-PPTT-HHHHHHHHHHTT-EES-SSTTT-EEE-HHHHTTSSSHHHHHTTHHHHHHHSTTS-EEEEESSHHHHHHHHTT--SEEEEES--HHHHHHHHHHHHHSSS--EEEEESS--TTTHHHHHTTT-SEEEE-GGGGS----EEEEEEE-/---HHHHHHHHHHH-SS--HHHHT-GGGTTSEEEEEEEESS-EE---HHHHHHHHHHTT-EE-----TT-EE-TT-EEEEEEEEHHHHHHHHHHHHHHHHHHHHHHHHHHHHHHHHHHH-TT-EEEE-S-PPTT-HHHHHHHHHHTT-EES-SSTTT-EEE-HHHHTTSSSHHHHHTTHHHHHHHSTTS-EEEEESSHHHHHHHHTT--SEEEEES--HHHHHHHHHHHHHSSS--EEEEESS--TTTHHHHHTTT-SEEEE-GGGGS----EEEEEEE-

Radius of gyration: 25.93 Å; Cα contacts (8 Å, |Δi|>4): 1254; chains: 2; bounding box: 52×79×56 Å

pLDDT: mean 96.89, std 2.49, range [81.19, 98.94]

Foldseek 3Di:
DQDPVNLVVLLCVVPVDFDPVVVVVVVQQQFKKKKWKFFQAKWFWFPVVSLQSLQVVLPKHWDDDADFLDIDGGGDTRTMIMGGPRSCVSSVVSSQQLRFQLRLLLRFLLLLLVLLCVQPVQAAEAEECPADPPCLVSNQRSNVSSVHHHPDNDPPGAAEDDPVNCVVDPDNLRSLQCQVVVCVVPVPGFHEYEDAALVSLLSNLVSQGQEYEHEPDDLVSLLVSCVSQVVGPHRHQYEYEYPDGSVCSNSNSNSPHNYYYYNHSNPRGTGGMDMDMGGD/DQDPVNLVVLLCVVPVDFDPVVVVVVVQQQFKKKKWKFFQAKWFWFPVVSLQSLQVVLPKHWDDDADFLDIDGGGDTRTMIMGGPRSCVSSVVSSQQLRFQLRLLLRFLLLLLVLLCVQPVQAAEAEECPADPPCLVSNQRSNVSSVHHHPDNDPPGAAEDDPVNCVVDPDNLRSLQCQVVVCVVPVPGFHEYEDAALVSLLSNLVSQGQEYEHEPDDLVSLLVSCVSQVPGPHRHQYEYEYPDGSVCSNSNSNSPHNYYYYNHSNPRGTGGMDMDMGGD

Solvent-accessible surface area (backbone atoms only — not comparable to full-atom values): 28217 Å² total; per-residue (Å²): 126,84,49,70,67,56,50,49,51,43,48,37,64,40,37,73,67,53,49,47,42,61,61,68,45,59,94,44,33,78,38,47,24,39,38,38,32,28,28,69,45,70,38,21,35,21,62,46,69,58,43,46,49,49,26,45,76,47,66,26,43,65,72,60,84,69,51,60,46,38,76,40,50,54,70,37,74,70,46,35,33,38,31,30,40,45,35,42,57,62,32,45,61,56,40,51,52,47,40,20,42,27,19,28,22,3,29,49,24,28,51,36,39,52,44,15,31,74,65,21,76,75,31,40,42,20,32,52,63,69,45,57,69,66,21,51,58,61,49,50,50,8,28,47,32,17,65,29,44,75,65,39,73,32,38,51,71,50,35,60,42,44,67,62,66,43,64,76,36,94,39,70,64,62,41,46,71,42,44,61,58,48,38,66,76,35,74,89,51,63,44,29,39,53,34,64,45,66,69,53,46,59,55,44,62,78,46,60,50,51,26,40,35,35,37,65,54,50,70,69,52,44,36,50,51,45,52,51,39,72,70,40,94,57,73,53,46,36,30,38,31,59,92,43,36,73,93,46,34,36,65,54,24,55,41,63,39,50,29,40,38,28,57,48,43,72,41,69,36,60,44,58,67,49,74,49,62,43,79,106,128,84,48,70,68,57,50,48,51,43,47,38,63,42,37,72,66,51,50,46,41,58,61,69,45,59,92,43,34,78,37,46,24,39,39,39,33,29,27,68,46,71,36,21,36,22,62,46,70,57,42,45,50,48,26,45,74,48,65,25,43,65,72,59,87,69,49,61,46,39,77,43,50,55,70,37,74,68,44,36,33,37,30,30,40,45,35,43,56,62,32,45,62,58,39,51,51,47,40,19,41,26,19,29,21,4,29,48,25,28,52,35,38,53,44,16,32,73,65,23,75,76,33,41,42,20,30,49,62,69,44,59,68,66,23,51,59,60,49,51,49,7,29,46,33,17,67,30,44,77,65,39,73,30,38,51,71,50,35,60,41,45,67,63,68,41,64,76,37,92,39,70,66,62,39,47,71,41,43,61,58,49,39,66,76,36,73,88,51,63,44,29,39,52,36,63,44,68,68,54,48,58,55,44,61,77,46,59,48,50,26,40,34,36,36,63,55,51,70,68,52,43,35,50,50,44,51,51,40,72,69,41,93,57,75,53,48,37,31,39,30,58,93,43,37,74,92,47,34,34,64,54,23,53,40,64,37,47,29,39,39,27,58,49,41,73,40,69,35,61,43,59,66,49,73,49,62,43,79,105

InterPro domains:
  IPR002638 Quinolinate phosphoribosyl transferase, C-terminal [PF01729] (105-266)
  IPR006242 Putative pyrophosphorylase ModD [TIGR01334] (2-274)
  IPR013785 Aldolase-type TIM barrel [G3DSA:3.20.20.70] (121-264)
  IPR022412 Quinolinate phosphoribosyl transferase, N-terminal [PF02749] (19-103)
  IPR027277 Nicotinate-nucleotide pyrophosphorylase/Putative pyrophosphorylase ModD [PIRSF006250] (5-273)
  IPR027277 Nicotinate-nucleotide pyrophosphorylase/Putative pyrophosphorylase ModD [PTHR32179] (5-279)
  IPR036068 Nicotinate phosphoribosyltransferase-like, C-terminal [SSF51690] (105-272)
  IPR037128 Quinolinate phosphoribosyl transferase, N-terminal domain superfamily [G3DSA:3.90.1170.20] (11-118)

Nearest PDB structures (foldseek):
  2b7n-assembly1_A  TM=8.959E-01  e=8.644E-26  Helicobacter pylori
  7xgn-assembly1_B  TM=9.244E-01  e=1.255E-24  Streptomyces pyridomyceticus
  1qpn-assembly1_A  TM=8.887E-01  e=6.100E-24  Mycobacterium tuberculosis H37Rv
  4kwv-assembly1_F  TM=8.962E-01  e=1.000E-22  Homo sapiens
  4i9a-assembly1_A  TM=8.952E-01  e=7.381E-23  Sus scrofa